Protein AF-A0A9E1K925-F1 (afdb_monomer_lite)

Foldseek 3Di:
DDDDDDDDDDDDDDDDPPVPPVVVVVVVVVVVVVVVVVVVVVVVVVVVVVVVVVVPDDPPPPPPPPPDDQVVLLVVLQVVVCVVAVEGEDEDQHRDGPVNSVLVCVLRVLAANLLGNLPQEHHEYEAAFPPDPDDPPPDAPQQKDWDFDWDAWDQDPVRAIATDTDPDRTYMYGHPVLVPDDSLVSSLSSQLSSQLVSCVSVRNPLRGPLLCVLQQKDKDWAADPPHDVPDGTHIDIDHDPQPLDQDDPDPRLHSVQLRRGSSSSRSRLSSCQRRPQLCCAVRVSSNVCCCVPPRVNDHNHDDDADHNLRVLLVQLVVCVVVVVLVVVLVSLLVCLSGADPVSLVSSLVVLVVSVVDDQDLVNLLSSLLSLLSHPDVSSVVSNVVCVVVVSYPPVSNCVNVSSVVVCVVPVVD

Structure (mmCIF, N/CA/C/O backbone):
data_AF-A0A9E1K925-F1
#
_entry.id   AF-A0A9E1K925-F1
#
loop_
_atom_site.group_PDB
_atom_site.id
_atom_site.type_symbol
_atom_site.label_atom_id
_atom_site.label_alt_id
_atom_site.label_comp_id
_atom_site.label_asym_id
_atom_site.label_entity_id
_atom_site.label_seq_id
_atom_site.pdbx_PDB_ins_code
_atom_site.Cartn_x
_atom_site.Cartn_y
_atom_site.Cartn_z
_atom_site.occupancy
_atom_site.B_iso_or_equiv
_atom_site.auth_seq_id
_atom_site.auth_comp_id
_atom_site.auth_asym_id
_atom_site.auth_atom_id
_atom_site.pdbx_PDB_model_num
ATOM 1 N N . MET A 1 1 ? 91.975 17.173 -28.013 1.00 33.09 1 MET A N 1
ATOM 2 C CA . MET A 1 1 ? 92.149 18.063 -29.186 1.00 33.09 1 MET A CA 1
ATOM 3 C C . MET A 1 1 ? 91.296 19.310 -28.975 1.00 33.09 1 MET A C 1
ATOM 5 O O . MET A 1 1 ? 90.182 19.136 -28.515 1.00 33.09 1 MET A O 1
ATOM 9 N N . ASN A 1 2 ? 91.840 20.500 -29.274 1.00 26.23 2 ASN A N 1
ATOM 10 C CA . ASN A 1 2 ? 91.221 21.683 -29.925 1.00 26.23 2 ASN A CA 1
ATOM 11 C C . ASN A 1 2 ? 89.755 22.070 -29.595 1.00 26.23 2 ASN A C 1
ATOM 13 O O . ASN A 1 2 ? 88.873 21.245 -29.778 1.00 26.23 2 ASN A O 1
ATOM 17 N N . LYS A 1 3 ? 89.384 23.323 -29.262 1.00 28.03 3 LYS A N 1
ATOM 18 C CA . LYS A 1 3 ? 90.050 24.658 -29.140 1.00 28.03 3 LYS A CA 1
ATOM 19 C C . LYS A 1 3 ? 89.247 25.486 -28.082 1.00 28.03 3 LYS A C 1
ATOM 21 O O . LYS A 1 3 ? 88.103 25.132 -27.830 1.00 28.03 3 LYS A O 1
ATOM 26 N N . PHE A 1 4 ? 89.793 26.436 -27.297 1.00 27.36 4 PHE A N 1
ATOM 27 C CA . PHE A 1 4 ? 90.212 27.829 -27.629 1.00 27.36 4 PHE A CA 1
ATOM 28 C C . PHE A 1 4 ? 89.113 28.653 -28.344 1.00 27.36 4 PHE A C 1
ATOM 30 O O . PHE A 1 4 ? 88.488 28.120 -29.251 1.00 27.36 4 PHE A O 1
ATOM 37 N N . VAL A 1 5 ? 88.808 29.931 -28.053 1.00 32.50 5 VAL A N 1
ATOM 38 C CA . VAL A 1 5 ? 89.380 31.069 -27.257 1.00 32.50 5 VAL A CA 1
ATOM 39 C C . VAL A 1 5 ? 88.190 31.706 -26.467 1.00 32.50 5 VAL A C 1
ATOM 41 O O . VAL A 1 5 ? 87.062 31.388 -26.826 1.00 32.50 5 VAL A O 1
ATOM 44 N N . GLY A 1 6 ? 88.210 32.568 -25.432 1.00 29.91 6 GLY A N 1
ATOM 45 C CA . GLY A 1 6 ? 89.125 33.428 -24.629 1.00 29.91 6 GLY A CA 1
ATOM 46 C C . GLY A 1 6 ? 88.250 34.592 -24.067 1.00 29.91 6 GLY A C 1
ATOM 47 O O . GLY A 1 6 ? 87.031 34.476 -24.135 1.00 29.91 6 GLY A O 1
ATOM 48 N N . SER A 1 7 ? 88.682 35.760 -23.566 1.00 29.64 7 SER A N 1
ATOM 49 C CA . SER A 1 7 ? 89.922 36.311 -22.962 1.00 29.64 7 SER A CA 1
ATOM 50 C C . SER A 1 7 ? 89.630 37.802 -22.628 1.00 29.64 7 SER A C 1
ATOM 52 O O . SER A 1 7 ? 88.964 38.439 -23.436 1.00 29.64 7 SER A O 1
ATOM 54 N N . GLY A 1 8 ? 90.076 38.457 -21.545 1.00 27.42 8 GLY A N 1
ATOM 55 C CA . GLY A 1 8 ? 90.984 38.086 -20.446 1.00 27.42 8 GLY A CA 1
ATOM 56 C C . GLY A 1 8 ? 91.300 39.306 -19.538 1.00 27.42 8 GLY A C 1
ATOM 57 O O . GLY A 1 8 ? 90.629 40.322 -19.653 1.00 27.42 8 GLY A O 1
ATOM 58 N N . ASN A 1 9 ? 92.342 39.195 -18.696 1.00 29.38 9 ASN A N 1
ATOM 59 C CA . ASN A 1 9 ? 93.135 40.260 -18.026 1.00 29.38 9 ASN A CA 1
ATOM 60 C C . ASN A 1 9 ? 92.402 41.359 -17.194 1.00 29.38 9 ASN A C 1
ATOM 62 O O . ASN A 1 9 ? 91.699 42.193 -17.741 1.00 29.38 9 ASN A O 1
ATOM 66 N N . SER A 1 10 ? 92.509 41.402 -15.850 1.00 29.80 10 SER A N 1
ATOM 67 C CA . SER A 1 10 ? 93.645 41.885 -15.000 1.00 29.80 10 SER A CA 1
ATOM 68 C C . SER A 1 10 ? 93.386 43.325 -14.468 1.00 29.80 10 SER A C 1
ATOM 70 O O . SER A 1 10 ? 92.717 44.072 -15.163 1.00 29.80 10 SER A O 1
ATOM 72 N N . SER A 1 11 ? 93.846 43.824 -13.306 1.00 29.55 11 SER A N 1
ATOM 73 C CA . SER A 1 11 ? 94.916 43.396 -12.378 1.00 29.55 11 SER A CA 1
ATOM 74 C C . SER A 1 11 ? 94.880 44.130 -11.004 1.00 29.55 11 SER A C 1
ATOM 76 O O . SER A 1 11 ? 94.503 45.293 -10.964 1.00 29.55 11 SER A O 1
ATOM 78 N N . ILE A 1 12 ? 95.476 43.520 -9.960 1.00 30.75 12 ILE A N 1
ATOM 79 C CA . ILE A 1 12 ? 96.354 44.157 -8.928 1.00 30.75 12 ILE A CA 1
ATOM 80 C C . ILE A 1 12 ? 95.760 45.014 -7.752 1.00 30.75 12 ILE A C 1
ATOM 82 O O . ILE A 1 12 ? 95.469 46.192 -7.890 1.00 30.75 12 ILE A O 1
ATOM 86 N N . VAL A 1 13 ? 95.782 44.397 -6.546 1.00 30.45 13 VAL A N 1
ATOM 87 C CA . VAL A 1 13 ? 96.441 44.841 -5.270 1.00 30.45 13 VAL A CA 1
ATOM 88 C C . VAL A 1 13 ? 95.788 45.827 -4.248 1.00 30.45 13 VAL A C 1
ATOM 90 O O . VAL A 1 13 ? 95.238 46.867 -4.574 1.00 30.45 13 VAL A O 1
ATOM 93 N N . ASN A 1 14 ? 95.998 45.467 -2.964 1.00 31.08 14 ASN A N 1
ATOM 94 C CA . ASN A 1 14 ? 95.947 46.192 -1.670 1.00 31.08 14 ASN A CA 1
ATOM 95 C C . ASN A 1 14 ? 94.657 46.836 -1.109 1.00 31.08 14 ASN A C 1
ATOM 97 O O . ASN A 1 14 ? 94.372 48.021 -1.243 1.00 31.08 14 ASN A O 1
ATOM 101 N N . SER A 1 15 ? 94.026 46.046 -0.237 1.00 36.53 15 SER A N 1
ATOM 102 C CA . SER A 1 15 ? 93.648 46.390 1.147 1.00 36.53 15 SER A CA 1
ATOM 103 C C . SER A 1 15 ? 94.111 47.739 1.740 1.00 36.53 15 SER A C 1
ATOM 105 O O . SER A 1 15 ? 95.308 47.940 1.943 1.00 36.53 15 SER A O 1
ATOM 107 N N . ASN A 1 16 ? 93.149 48.554 2.205 1.00 40.88 16 ASN A N 1
ATOM 108 C CA . ASN A 1 16 ? 93.214 49.264 3.504 1.00 40.88 16 ASN A CA 1
ATOM 109 C C . ASN A 1 16 ? 91.850 49.853 3.961 1.00 40.88 16 ASN A C 1
ATOM 111 O O . ASN A 1 16 ? 91.762 50.975 4.448 1.00 40.88 16 ASN A O 1
ATOM 115 N N . SER A 1 17 ? 90.751 49.102 3.794 1.00 41.03 17 SER A N 1
ATOM 116 C CA . SER A 1 17 ? 89.373 49.604 4.011 1.00 41.03 17 SER A CA 1
ATOM 117 C C . SER A 1 17 ? 88.429 48.675 4.799 1.00 41.03 17 SER A C 1
ATOM 119 O O . SER A 1 17 ? 87.350 49.097 5.215 1.00 41.03 17 SER A O 1
ATOM 121 N N . PHE A 1 18 ? 88.823 47.427 5.079 1.00 41.59 18 PHE A N 1
ATOM 122 C CA . PHE A 1 18 ? 87.934 46.405 5.665 1.00 41.59 18 PHE A CA 1
ATOM 123 C C . PHE A 1 18 ? 87.549 46.612 7.148 1.00 41.59 18 PHE A C 1
ATOM 125 O O . PHE A 1 18 ? 86.655 45.924 7.639 1.00 41.59 18 PHE A O 1
ATOM 132 N N . SER A 1 19 ? 88.165 47.568 7.854 1.00 44.06 19 SER A N 1
ATOM 133 C CA . SER A 1 19 ? 87.881 47.850 9.276 1.00 44.06 19 SER A CA 1
ATOM 134 C C . SER A 1 19 ? 86.697 48.811 9.509 1.00 44.06 19 SER A C 1
ATOM 136 O O . SER A 1 19 ? 86.124 48.840 10.593 1.00 44.06 19 SER A O 1
ATOM 138 N N . LEU A 1 20 ? 86.297 49.595 8.496 1.00 44.72 20 LEU A N 1
ATOM 139 C CA . LEU A 1 20 ? 85.261 50.642 8.626 1.00 44.72 20 LEU A CA 1
ATOM 140 C C . LEU A 1 20 ? 83.906 50.284 7.988 1.00 44.72 20 LEU A C 1
ATOM 142 O O . LEU A 1 20 ? 82.907 50.965 8.216 1.00 44.72 20 LEU A O 1
ATOM 146 N N . ILE A 1 21 ? 83.853 49.208 7.201 1.00 46.59 21 ILE A N 1
ATOM 147 C CA . ILE A 1 21 ? 82.636 48.759 6.500 1.00 46.59 21 ILE A CA 1
ATOM 148 C C . ILE A 1 21 ? 81.877 47.701 7.325 1.00 46.59 21 ILE A C 1
ATOM 150 O O . ILE A 1 21 ? 80.646 47.654 7.313 1.00 46.59 21 ILE A O 1
ATOM 154 N N . SER A 1 22 ? 82.598 46.886 8.098 1.00 47.97 22 SER A N 1
ATOM 155 C CA . SER A 1 22 ? 82.056 45.802 8.932 1.00 47.97 22 SER A CA 1
ATOM 156 C C . SER A 1 22 ? 81.224 46.295 10.125 1.00 47.97 22 SER A C 1
ATOM 158 O O . SER A 1 22 ? 80.208 45.684 10.457 1.00 47.97 22 SER A O 1
ATOM 160 N N . THR A 1 23 ? 81.599 47.420 10.736 1.00 47.22 23 THR A N 1
ATOM 161 C CA . THR A 1 23 ? 80.872 48.045 11.856 1.00 47.22 23 THR A CA 1
ATOM 162 C C . THR A 1 23 ? 79.534 48.650 11.420 1.00 47.22 23 THR A C 1
ATOM 164 O O . THR A 1 23 ? 78.507 48.415 12.059 1.00 47.22 23 THR A O 1
ATOM 167 N N . ASN A 1 24 ? 79.514 49.360 10.289 1.00 48.22 24 ASN A N 1
ATOM 168 C CA . ASN A 1 24 ? 78.305 49.990 9.747 1.00 48.22 24 ASN A CA 1
ATOM 169 C C . ASN A 1 24 ? 77.247 48.964 9.291 1.00 48.22 24 ASN A C 1
ATOM 171 O O . ASN A 1 24 ? 76.053 49.150 9.539 1.00 48.22 24 ASN A O 1
ATOM 175 N N . LEU A 1 25 ? 77.669 47.841 8.695 1.00 47.59 25 LEU A N 1
ATOM 176 C CA . LEU A 1 25 ? 76.759 46.768 8.271 1.00 47.59 25 LEU A CA 1
ATOM 177 C C . LEU A 1 25 ? 76.108 46.005 9.438 1.00 47.59 25 LEU A C 1
ATOM 179 O O . LEU A 1 25 ? 74.995 45.497 9.280 1.00 47.59 25 LEU A O 1
ATOM 183 N N . LEU A 1 26 ? 76.750 45.946 10.611 1.00 46.22 26 LEU A N 1
ATOM 184 C CA . LEU A 1 26 ? 76.121 45.393 11.815 1.00 46.22 26 LEU A CA 1
ATOM 185 C C . LEU A 1 26 ? 75.017 46.324 12.340 1.00 46.22 26 LEU A C 1
ATOM 187 O O . LEU A 1 26 ? 73.908 45.863 12.609 1.00 46.22 26 LEU A O 1
ATOM 191 N N . ALA A 1 27 ? 75.296 47.630 12.418 1.00 49.00 27 ALA A N 1
ATOM 192 C CA . ALA A 1 27 ? 74.353 48.635 12.912 1.00 49.00 27 ALA A CA 1
ATOM 193 C C . ALA A 1 27 ? 73.090 48.761 12.037 1.00 49.00 27 ALA A C 1
ATOM 195 O O . ALA A 1 27 ? 71.981 48.880 12.559 1.00 49.00 27 ALA A O 1
ATOM 196 N N . GLN A 1 28 ? 73.223 48.672 10.708 1.00 51.03 28 GLN A N 1
ATOM 197 C CA . GLN A 1 28 ? 72.060 48.667 9.812 1.00 51.03 28 GLN A CA 1
ATOM 198 C C . GLN A 1 28 ? 71.204 47.398 9.959 1.00 51.03 28 GLN A C 1
ATOM 200 O O . GLN A 1 28 ? 69.975 47.479 9.904 1.00 51.03 28 GLN A O 1
ATOM 205 N N . ARG A 1 29 ? 71.818 46.227 10.195 1.00 48.94 29 ARG A N 1
ATOM 206 C CA . ARG A 1 29 ? 71.071 44.978 10.420 1.00 48.94 29 ARG A CA 1
ATOM 207 C C . ARG A 1 29 ? 70.309 44.975 11.743 1.00 48.94 29 ARG A C 1
ATOM 209 O O . ARG A 1 29 ? 69.158 44.545 11.751 1.00 48.94 29 ARG A O 1
ATOM 216 N N . THR A 1 30 ? 70.889 45.487 12.831 1.00 50.19 30 THR A N 1
ATOM 217 C CA . THR A 1 30 ? 70.173 45.572 14.115 1.00 50.19 30 THR A CA 1
ATOM 218 C C . THR A 1 30 ? 69.014 46.566 14.051 1.00 50.19 30 THR A C 1
ATOM 220 O O . THR A 1 30 ? 67.906 46.203 14.441 1.00 50.19 30 THR A O 1
ATOM 223 N N . PHE A 1 31 ? 69.198 47.761 13.474 1.00 49.53 31 PHE A N 1
ATOM 224 C CA . PHE A 1 31 ? 68.094 48.717 13.287 1.00 49.53 31 PHE A CA 1
ATOM 225 C C . PHE A 1 31 ? 66.958 48.156 12.417 1.00 49.53 31 PHE A C 1
ATOM 227 O O . PHE A 1 31 ? 65.789 48.321 12.761 1.00 49.53 31 PHE A O 1
ATOM 234 N N . SER A 1 32 ? 67.284 47.446 11.330 1.00 48.38 32 SER A N 1
ATOM 235 C CA . SER A 1 32 ? 66.289 46.803 10.459 1.00 48.38 32 SER A CA 1
ATOM 236 C C . SER A 1 32 ? 65.506 45.685 11.161 1.00 48.38 32 SER A C 1
ATOM 238 O O . SER A 1 32 ? 64.311 45.522 10.907 1.00 48.38 32 SER A O 1
ATOM 240 N N . GLN A 1 33 ? 66.135 44.931 12.068 1.00 51.75 33 GLN A N 1
ATOM 241 C CA . GLN A 1 33 ? 65.438 43.911 12.854 1.00 51.75 33 GLN A CA 1
ATOM 242 C C . GLN A 1 33 ? 64.577 44.527 13.963 1.00 51.75 33 GLN A C 1
ATOM 244 O O . GLN A 1 33 ? 63.427 44.120 14.119 1.00 51.75 33 GLN A O 1
ATOM 249 N N . PHE A 1 34 ? 65.071 45.542 14.681 1.00 52.53 34 PHE A N 1
ATOM 250 C CA . PHE A 1 34 ? 64.281 46.223 15.712 1.00 52.53 34 PHE A CA 1
ATOM 251 C C . PHE A 1 34 ? 63.056 46.943 15.138 1.00 52.53 34 PHE A C 1
ATOM 253 O O . PHE A 1 34 ? 61.982 46.834 15.725 1.00 52.53 34 PHE A O 1
ATOM 260 N N . SER A 1 35 ? 63.157 47.604 13.978 1.00 55.34 35 SER A N 1
ATOM 261 C CA . SER A 1 35 ? 61.980 48.203 13.330 1.00 55.34 35 SER A CA 1
ATOM 262 C C . SER A 1 35 ? 60.971 47.144 12.873 1.00 55.34 35 SER A C 1
ATOM 264 O O . SER A 1 35 ? 59.774 47.317 13.090 1.00 55.34 35 SER A O 1
ATOM 266 N N . SER A 1 36 ? 61.438 46.014 12.330 1.00 54.78 36 SER A N 1
ATOM 267 C CA . SER A 1 36 ? 60.573 44.896 11.922 1.00 54.78 36 SER A CA 1
ATOM 268 C C . SER A 1 36 ? 59.813 44.288 13.106 1.00 54.78 36 SER A C 1
ATOM 270 O O . SER A 1 36 ? 58.606 44.070 13.015 1.00 54.78 36 SER A O 1
ATOM 272 N N . TYR A 1 37 ? 60.487 44.061 14.240 1.00 61.56 37 TYR A N 1
ATOM 273 C CA . TYR A 1 37 ? 59.834 43.575 15.458 1.00 61.56 37 TYR A CA 1
ATOM 274 C C . TYR A 1 37 ? 58.889 44.613 16.069 1.00 61.56 37 TYR A C 1
ATOM 276 O O . TYR A 1 37 ? 57.788 44.243 16.467 1.00 61.56 37 TYR A O 1
ATOM 284 N N . LEU A 1 38 ? 59.258 45.900 16.098 1.00 65.50 38 LEU A N 1
ATOM 285 C CA . LEU A 1 38 ? 58.372 46.954 16.599 1.00 65.50 38 LEU A CA 1
ATOM 286 C C . LEU A 1 38 ? 57.096 47.057 15.750 1.00 65.50 38 LEU A C 1
ATOM 288 O O . LEU A 1 38 ? 56.009 47.160 16.307 1.00 65.50 38 LEU A O 1
ATOM 292 N N . VAL A 1 39 ? 57.211 46.963 14.419 1.00 66.50 39 VAL A N 1
ATOM 293 C CA . VAL A 1 39 ? 56.058 46.944 13.504 1.00 66.50 39 VAL A CA 1
ATOM 294 C C . VAL A 1 39 ? 55.212 45.688 13.702 1.00 66.50 39 VAL A C 1
ATOM 296 O O . VAL A 1 39 ? 53.997 45.817 13.799 1.00 66.50 39 VAL A O 1
ATOM 299 N N . MET A 1 40 ? 55.798 44.491 13.833 1.00 65.12 40 MET A N 1
ATOM 300 C CA . MET A 1 40 ? 55.004 43.285 14.120 1.00 65.12 40 MET A CA 1
ATOM 301 C C . MET A 1 40 ? 54.302 43.351 15.482 1.00 65.12 40 MET A C 1
ATOM 303 O O . MET A 1 40 ? 53.154 42.928 15.583 1.00 65.12 40 MET A O 1
ATOM 307 N N . VAL A 1 41 ? 54.942 43.917 16.510 1.00 70.62 41 VAL A N 1
ATOM 308 C CA . VAL A 1 41 ? 54.324 44.133 17.829 1.00 70.62 41 VAL A CA 1
ATOM 309 C C . VAL A 1 41 ? 53.215 45.184 17.754 1.00 70.62 41 VAL A C 1
ATOM 311 O O . VAL A 1 41 ? 52.147 44.953 18.311 1.00 70.62 41 VAL A O 1
ATOM 314 N N . LEU A 1 42 ? 53.396 46.286 17.014 1.00 67.81 42 LEU A N 1
ATOM 315 C CA . LEU A 1 42 ? 52.323 47.260 16.787 1.00 67.81 42 LEU A CA 1
ATOM 316 C C . LEU A 1 42 ? 51.161 46.649 15.998 1.00 67.81 42 LEU A C 1
ATOM 318 O O . LEU A 1 42 ? 50.013 46.891 16.343 1.00 67.81 42 LEU A O 1
ATOM 322 N N . VAL A 1 43 ? 51.433 45.832 14.978 1.00 68.00 43 VAL A N 1
ATOM 323 C CA . VAL A 1 43 ? 50.399 45.121 14.211 1.00 68.00 43 VAL A CA 1
ATOM 324 C C . VAL A 1 43 ? 49.678 44.095 15.088 1.00 68.00 43 VAL A C 1
ATOM 326 O O . VAL A 1 43 ? 48.461 43.985 14.984 1.00 68.00 43 VAL A O 1
ATOM 329 N N . LEU A 1 44 ? 50.366 43.391 15.991 1.00 65.88 44 LEU A N 1
ATOM 330 C CA . LEU A 1 44 ? 49.735 42.495 16.970 1.00 65.88 44 LEU A CA 1
ATOM 331 C C . LEU A 1 44 ? 48.877 43.255 17.989 1.00 65.88 44 LEU A C 1
ATOM 333 O O . LEU A 1 44 ? 47.753 42.839 18.245 1.00 65.88 44 LEU A O 1
ATOM 337 N N . ILE A 1 45 ? 49.359 44.381 18.521 1.00 68.19 45 ILE A N 1
ATOM 338 C CA . ILE A 1 45 ? 48.608 45.224 19.464 1.00 68.19 45 ILE A CA 1
ATOM 339 C C . ILE A 1 45 ? 47.403 45.874 18.776 1.00 68.19 45 ILE A C 1
ATOM 341 O O . ILE A 1 45 ? 46.313 45.860 19.335 1.00 68.19 45 ILE A O 1
ATOM 345 N N . VAL A 1 46 ? 47.552 46.383 17.550 1.00 64.25 46 VAL A N 1
ATOM 346 C CA . VAL A 1 46 ? 46.433 46.916 16.758 1.00 64.25 46 VAL A CA 1
ATOM 347 C C . VAL A 1 46 ? 45.442 45.807 16.411 1.00 64.25 46 VAL A C 1
ATOM 349 O O . VAL A 1 46 ? 44.248 46.041 16.525 1.00 64.25 46 VAL A O 1
ATOM 352 N N . ASN A 1 47 ? 45.880 44.588 16.075 1.00 58.78 47 ASN A N 1
ATOM 353 C CA . ASN A 1 47 ? 44.946 43.475 15.876 1.00 58.78 47 ASN A CA 1
ATOM 354 C C . ASN A 1 47 ? 44.244 43.057 17.178 1.00 58.78 47 ASN A C 1
ATOM 356 O O . ASN A 1 47 ? 43.049 42.801 17.122 1.00 58.78 47 ASN A O 1
ATOM 360 N N . LEU A 1 48 ? 44.910 43.041 18.340 1.00 55.34 48 LEU A N 1
ATOM 361 C CA . LEU A 1 48 ? 44.240 42.794 19.628 1.00 55.34 48 LEU A CA 1
ATOM 362 C C . LEU A 1 48 ? 43.209 43.888 19.942 1.00 55.34 48 LEU A C 1
ATOM 364 O O . LEU A 1 48 ? 42.051 43.581 20.195 1.00 55.34 48 LEU A O 1
ATOM 368 N N . LEU A 1 49 ? 43.597 45.161 19.850 1.00 54.84 49 LEU A N 1
ATOM 369 C CA . LEU A 1 49 ? 42.709 46.290 20.141 1.00 54.84 49 LEU A CA 1
ATOM 370 C C . LEU A 1 49 ? 41.567 46.421 19.119 1.00 54.84 49 LEU A C 1
ATOM 372 O O . LEU A 1 49 ? 40.470 46.830 19.488 1.00 54.84 49 LEU A O 1
ATOM 376 N N . CYS A 1 50 ? 41.778 46.043 17.854 1.00 51.03 50 CYS A N 1
ATOM 377 C CA . CYS A 1 50 ? 40.712 45.951 16.854 1.00 51.03 50 CYS A CA 1
ATOM 378 C C . CYS A 1 50 ? 39.841 44.698 17.021 1.00 51.03 50 CYS A C 1
ATOM 380 O O . CYS A 1 50 ? 38.662 44.762 16.685 1.00 51.03 50 CYS A O 1
ATOM 382 N N . VAL A 1 51 ? 40.368 43.590 17.555 1.00 49.22 51 VAL A N 1
ATOM 383 C CA . VAL A 1 51 ? 39.554 42.440 17.980 1.00 49.22 51 VAL A CA 1
ATOM 384 C C . VAL A 1 51 ? 38.652 42.859 19.135 1.00 49.22 51 VAL A C 1
ATOM 386 O O . VAL A 1 51 ? 37.442 42.703 19.010 1.00 49.22 51 VAL A O 1
ATOM 389 N N . ASP A 1 52 ? 39.190 43.476 20.189 1.00 44.66 52 ASP A N 1
ATOM 390 C CA . ASP A 1 52 ? 38.415 43.932 21.351 1.00 44.66 52 ASP A CA 1
ATOM 391 C C . ASP A 1 52 ? 37.390 45.017 20.970 1.00 44.66 52 ASP A C 1
ATOM 393 O O . ASP A 1 52 ? 36.222 44.933 21.354 1.00 44.66 52 ASP A O 1
ATOM 397 N N . ALA A 1 53 ? 37.760 45.968 20.103 1.00 44.16 53 ALA A N 1
ATOM 398 C CA . ALA A 1 53 ? 36.821 46.934 19.523 1.00 44.16 53 ALA A CA 1
ATOM 399 C C . ALA A 1 53 ? 35.779 46.302 18.573 1.00 44.16 53 ALA A C 1
ATOM 401 O O . ALA A 1 53 ? 34.791 46.956 18.235 1.00 44.16 53 ALA A O 1
ATOM 402 N N . SER A 1 54 ? 35.956 45.040 18.160 1.00 43.06 54 SER A N 1
ATOM 403 C CA . SER A 1 54 ? 34.985 44.295 17.351 1.00 43.06 54 SER A CA 1
ATOM 404 C C . SER A 1 54 ? 33.965 43.494 18.174 1.00 43.06 54 SER A C 1
ATOM 406 O O . SER A 1 54 ? 33.041 42.939 17.579 1.00 43.06 54 SER A O 1
ATOM 408 N N . TRP A 1 55 ? 34.040 43.477 19.513 1.00 43.38 55 TRP A N 1
ATOM 409 C CA . TRP A 1 55 ? 32.957 42.957 20.377 1.00 43.38 55 TRP A CA 1
ATOM 410 C C . TRP A 1 55 ? 31.774 43.947 20.507 1.00 43.38 55 TRP A C 1
ATOM 412 O O . TRP A 1 55 ? 30.913 43.821 21.380 1.00 43.38 55 TRP A O 1
ATOM 422 N N . GLY A 1 56 ? 31.698 44.936 19.611 1.00 44.69 56 GLY A N 1
ATOM 423 C CA . GLY A 1 56 ? 30.559 45.830 19.438 1.00 44.69 56 GLY A CA 1
ATOM 424 C C . GLY A 1 56 ? 29.437 45.170 18.634 1.00 44.69 56 GLY A C 1
ATOM 425 O O . GLY A 1 56 ? 29.453 45.202 17.408 1.00 44.69 56 GLY A O 1
ATOM 426 N N . GLN A 1 57 ? 28.432 44.658 19.348 1.00 41.56 57 GLN A N 1
ATOM 427 C CA . GLN A 1 57 ? 27.271 43.918 18.834 1.00 41.56 57 GLN A CA 1
ATOM 428 C C . GLN A 1 57 ? 27.590 42.536 18.245 1.00 41.56 57 GLN A C 1
ATOM 430 O O . GLN A 1 57 ? 27.892 42.379 17.060 1.00 41.56 57 GLN A O 1
ATOM 435 N N . ASP A 1 58 ? 27.269 41.504 19.032 1.00 42.28 58 ASP A N 1
ATOM 436 C CA . ASP A 1 58 ? 26.596 40.334 18.472 1.00 42.28 58 ASP A CA 1
ATOM 437 C C . ASP A 1 58 ? 25.509 40.815 17.504 1.00 42.28 58 ASP A C 1
ATOM 439 O O . ASP A 1 58 ? 24.515 41.428 17.919 1.00 42.28 58 ASP A O 1
ATOM 443 N N . ARG A 1 59 ? 25.647 40.489 16.215 1.00 43.41 59 ARG A N 1
ATOM 444 C CA . ARG A 1 59 ? 24.497 40.477 15.311 1.00 43.41 59 ARG A CA 1
ATOM 445 C C . ARG A 1 59 ? 23.577 39.356 15.776 1.00 43.41 59 ARG A C 1
ATOM 447 O O . ARG A 1 59 ? 23.617 38.252 15.227 1.00 43.41 59 ARG A O 1
ATOM 454 N N . LYS A 1 60 ? 22.733 39.657 16.773 1.00 48.56 60 LYS A N 1
ATOM 455 C CA . LYS A 1 60 ? 21.533 38.878 17.082 1.00 48.56 60 LYS A CA 1
ATOM 456 C C . LYS A 1 60 ? 20.881 38.583 15.739 1.00 48.56 60 LYS A C 1
ATOM 458 O O . LYS A 1 60 ? 20.447 39.512 15.055 1.00 48.56 60 LYS A O 1
ATOM 463 N N . ARG A 1 61 ? 20.880 37.308 15.331 1.00 50.69 61 ARG A N 1
ATOM 464 C CA . ARG A 1 61 ? 20.128 36.880 14.145 1.00 50.69 61 ARG A CA 1
ATOM 465 C C . ARG A 1 61 ? 18.721 37.441 14.338 1.00 50.69 61 ARG A C 1
ATOM 467 O O . ARG A 1 61 ? 18.212 37.253 15.446 1.00 50.69 61 ARG A O 1
ATOM 474 N N . PRO A 1 62 ? 18.148 38.168 13.359 1.00 53.06 62 PRO A N 1
ATOM 475 C CA . PRO A 1 62 ? 16.854 38.806 13.549 1.00 53.06 62 PRO A CA 1
ATOM 476 C C . PRO A 1 62 ? 15.897 37.732 14.044 1.00 53.06 62 PRO A C 1
ATOM 478 O O . PRO A 1 62 ? 15.722 36.708 13.378 1.00 53.06 62 PRO A O 1
ATOM 481 N N . PHE A 1 63 ? 15.399 37.913 15.269 1.00 52.75 63 PHE A N 1
ATOM 482 C CA . PHE A 1 63 ? 14.504 36.944 15.872 1.00 52.75 63 PHE A CA 1
ATOM 483 C C . PHE A 1 63 ? 13.276 36.955 14.973 1.00 52.75 63 PHE A C 1
ATOM 485 O O . PHE A 1 63 ? 12.668 38.009 14.789 1.00 52.75 63 PHE A O 1
ATOM 492 N N . TYR A 1 64 ? 13.003 35.836 14.299 1.00 58.59 64 TYR A N 1
ATOM 493 C CA . TYR A 1 64 ? 11.897 35.770 13.352 1.00 58.59 64 TYR A CA 1
ATOM 494 C C . TYR A 1 64 ? 10.608 35.629 14.157 1.00 58.59 64 TYR A C 1
ATOM 496 O O . TYR A 1 64 ? 10.049 34.544 14.308 1.00 58.59 64 TYR A O 1
ATOM 504 N N . GLU A 1 65 ? 10.203 36.747 14.751 1.00 55.72 65 GLU A N 1
ATOM 505 C CA . GLU A 1 65 ? 8.907 36.926 15.372 1.00 55.72 65 GLU A CA 1
ATOM 506 C C . GLU A 1 65 ? 7.873 36.792 14.260 1.00 55.72 65 GLU A C 1
ATOM 508 O O . GLU A 1 65 ? 7.750 37.636 13.369 1.00 55.72 65 GLU A O 1
ATOM 513 N N . TYR A 1 66 ? 7.190 35.650 14.269 1.00 64.12 66 TYR A N 1
ATOM 514 C CA . TYR A 1 66 ? 6.090 35.391 13.363 1.00 64.12 66 TYR A CA 1
ATOM 515 C C . TYR A 1 66 ? 5.007 36.458 13.610 1.00 64.12 66 TYR A C 1
ATOM 517 O O . TYR A 1 66 ? 4.578 36.607 14.753 1.00 64.12 66 TYR A O 1
ATOM 525 N N . PRO A 1 67 ? 4.569 37.222 12.591 1.00 67.69 67 PRO A N 1
ATOM 526 C CA . PRO A 1 67 ? 3.736 38.412 12.800 1.00 67.69 67 PRO A CA 1
ATOM 527 C C . PRO A 1 67 ? 2.264 38.106 13.139 1.00 67.69 67 PRO A C 1
ATOM 529 O O . PRO A 1 67 ? 1.462 39.034 13.236 1.00 67.69 67 PRO A O 1
ATOM 532 N N . GLY A 1 68 ? 1.897 36.829 13.285 1.00 71.62 68 GLY A N 1
ATOM 533 C CA . GLY A 1 68 ? 0.564 36.359 13.667 1.00 71.62 68 GLY A CA 1
ATOM 534 C C . GLY A 1 68 ? 0.556 35.636 15.018 1.00 71.62 68 GLY A C 1
ATOM 535 O O . GLY A 1 68 ? 1.594 35.240 15.551 1.00 71.62 68 GLY A O 1
ATOM 536 N N . ASP A 1 69 ? -0.636 35.422 15.574 1.00 83.44 69 ASP A N 1
ATOM 537 C CA . ASP A 1 69 ? -0.807 34.563 16.748 1.00 83.44 69 ASP A CA 1
ATOM 538 C C . ASP A 1 69 ? -0.797 33.091 16.309 1.00 83.44 69 ASP A C 1
ATOM 540 O O . ASP A 1 69 ? -1.828 32.495 15.987 1.00 83.44 69 ASP A O 1
ATOM 544 N N . TYR A 1 70 ? 0.398 32.500 16.334 1.00 83.75 70 TYR A N 1
ATOM 545 C CA . TYR A 1 70 ? 0.628 31.098 15.987 1.00 83.75 70 TYR A CA 1
ATOM 546 C C . TYR A 1 70 ? -0.262 30.127 16.781 1.00 83.75 70 TYR A C 1
ATOM 548 O O . TYR A 1 70 ? -0.657 29.085 16.259 1.00 83.75 70 TYR A O 1
ATOM 556 N N . ARG A 1 71 ? -0.603 30.437 18.043 1.00 85.88 71 ARG A N 1
ATOM 557 C CA . ARG A 1 71 ? -1.438 29.548 18.865 1.00 85.88 71 ARG A CA 1
ATOM 558 C C . ARG A 1 71 ? -2.908 29.661 18.476 1.00 85.88 71 ARG A C 1
ATOM 560 O O . ARG A 1 71 ? -3.585 28.635 18.440 1.00 85.88 71 ARG A O 1
ATOM 567 N N . LYS A 1 72 ? -3.388 30.858 18.134 1.00 90.94 72 LYS A N 1
ATOM 568 C CA . LYS A 1 72 ? -4.725 31.057 17.558 1.00 90.94 72 LYS A CA 1
ATOM 569 C C . LYS A 1 72 ? -4.872 30.349 16.212 1.00 90.94 72 LYS A C 1
ATOM 571 O O . LYS A 1 72 ? -5.874 29.673 16.013 1.00 90.94 72 LYS A O 1
ATOM 576 N N . GLU A 1 73 ? -3.882 30.450 15.327 1.00 91.19 73 GLU A N 1
ATOM 577 C CA . GLU A 1 73 ? -3.892 29.751 14.033 1.00 91.19 73 GLU A CA 1
ATOM 578 C C . GLU A 1 73 ? -3.865 28.225 14.198 1.00 91.19 73 GLU A C 1
ATOM 580 O O . GLU A 1 73 ? -4.644 27.524 13.555 1.00 91.19 73 GLU A O 1
ATOM 585 N N . VAL A 1 74 ? -3.034 27.701 15.111 1.00 93.25 74 VAL A N 1
ATOM 586 C CA . VAL A 1 74 ? -3.042 26.272 15.465 1.00 93.25 74 VAL A CA 1
ATOM 587 C C . VAL A 1 74 ? -4.418 25.852 15.976 1.00 93.25 74 VAL A C 1
ATOM 589 O O . VAL A 1 74 ? -4.954 24.863 15.489 1.00 93.25 74 VAL A O 1
ATOM 592 N N . ASN A 1 75 ? -5.010 26.592 16.918 1.00 94.44 75 ASN A N 1
ATOM 593 C CA . ASN A 1 75 ? -6.334 26.266 17.453 1.00 94.44 75 ASN A CA 1
ATOM 594 C C . ASN A 1 75 ? -7.412 26.290 16.356 1.00 94.44 75 ASN A C 1
ATOM 596 O O . ASN A 1 75 ? -8.178 25.339 16.258 1.00 94.44 75 ASN A O 1
ATOM 600 N N . GLN A 1 76 ? -7.414 27.301 15.479 1.00 95.88 76 GLN A N 1
ATOM 601 C CA . GLN A 1 76 ? -8.350 27.376 14.355 1.00 95.88 76 GLN A CA 1
ATOM 602 C C . GLN A 1 76 ? -8.238 26.146 13.440 1.00 95.88 76 GLN A C 1
ATOM 604 O O . GLN A 1 76 ? -9.254 25.527 13.138 1.00 95.88 76 GLN A O 1
ATOM 609 N N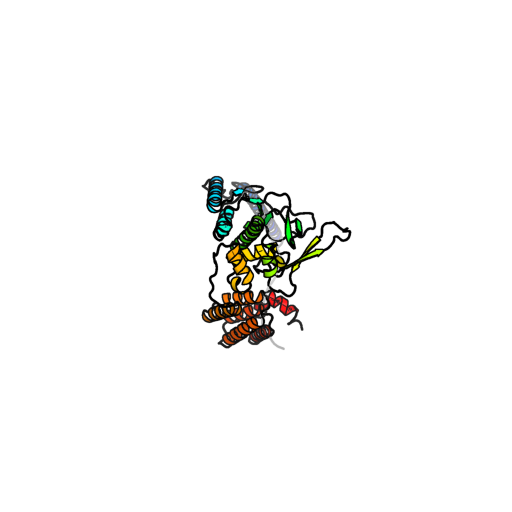 . LEU A 1 77 ? -7.024 25.735 13.050 1.00 96.31 77 LEU A N 1
ATOM 610 C CA . LEU A 1 77 ? -6.844 24.537 12.220 1.00 96.31 77 LEU A CA 1
ATOM 611 C C . LEU A 1 77 ? -7.276 23.243 12.936 1.00 96.31 77 LEU A C 1
ATOM 613 O O . LEU A 1 77 ? -7.708 22.300 12.274 1.00 96.31 77 LEU A O 1
ATOM 617 N N . LYS A 1 78 ? -7.192 23.178 14.273 1.00 96.31 78 LYS A N 1
ATOM 618 C CA . LYS A 1 78 ? -7.737 22.052 15.052 1.00 96.31 78 LYS A CA 1
ATOM 619 C C . LYS A 1 78 ? -9.262 22.043 15.069 1.00 96.31 78 LYS A C 1
ATOM 621 O O . LYS A 1 78 ? -9.849 20.974 14.922 1.00 96.31 78 LYS A O 1
ATOM 626 N N . ASP A 1 79 ? -9.890 23.203 15.242 1.00 96.75 79 ASP A N 1
ATOM 627 C CA . ASP A 1 79 ? -11.348 23.337 15.238 1.00 96.75 79 ASP A CA 1
ATOM 628 C C . ASP A 1 79 ? -11.920 23.034 13.842 1.00 96.75 79 ASP A C 1
ATOM 630 O O . ASP A 1 79 ? -12.912 22.316 13.726 1.00 96.75 79 ASP A O 1
ATOM 634 N N . GLU A 1 80 ? -11.244 23.477 12.776 1.00 97.00 80 GLU A N 1
ATOM 635 C CA . GLU A 1 80 ? -11.549 23.114 11.385 1.00 97.00 80 GLU A CA 1
ATOM 636 C C . GLU A 1 80 ? -11.388 21.603 11.137 1.00 97.00 80 GLU A C 1
ATOM 638 O O . GLU A 1 80 ? -12.298 20.974 10.596 1.00 97.00 80 GLU A O 1
ATOM 643 N N . PHE A 1 81 ? -10.286 20.986 11.586 1.00 96.38 81 PHE A N 1
ATOM 644 C CA . PHE A 1 81 ? -10.074 19.534 11.485 1.00 96.38 81 PHE A CA 1
ATOM 645 C C . PHE A 1 81 ? -11.160 18.743 12.237 1.00 96.38 81 PHE A C 1
ATOM 647 O O . PHE A 1 81 ? -11.711 17.774 11.705 1.00 96.38 81 PHE A O 1
ATOM 654 N N . LYS A 1 82 ? -11.520 19.180 13.450 1.00 95.94 82 LYS A N 1
ATOM 655 C CA . LYS A 1 82 ? -12.587 18.574 14.256 1.00 95.94 82 LYS A CA 1
ATOM 656 C C . LYS A 1 82 ? -13.945 18.692 13.571 1.00 95.94 82 LYS A C 1
ATOM 658 O O . LYS A 1 82 ? -14.670 17.703 13.507 1.00 95.94 82 LYS A O 1
ATOM 663 N N . LEU A 1 83 ? -14.272 19.866 13.030 1.00 95.69 83 LEU A N 1
ATOM 664 C CA . LEU A 1 83 ? -15.512 20.109 12.291 1.00 95.69 83 LEU A CA 1
ATOM 665 C C . LEU A 1 83 ? -15.592 19.277 10.999 1.00 95.69 83 LEU A C 1
ATOM 667 O O . LEU A 1 83 ? -16.672 18.819 10.637 1.00 95.69 83 LEU A O 1
ATOM 671 N N . GLN A 1 84 ? -14.463 19.069 10.315 1.00 95.25 84 GLN A N 1
ATOM 672 C CA . GLN A 1 84 ? -14.410 18.345 9.043 1.00 95.25 84 GLN A CA 1
ATOM 673 C C . GLN A 1 84 ? -14.432 16.815 9.204 1.00 95.25 84 GLN A C 1
ATOM 675 O O . GLN A 1 84 ? -15.032 16.129 8.376 1.00 95.25 84 GLN A O 1
ATOM 680 N N . PHE A 1 85 ? -13.772 16.267 10.232 1.00 94.94 85 PHE A N 1
ATOM 681 C CA . PHE A 1 85 ? -13.546 14.817 10.362 1.00 94.94 85 PHE A CA 1
ATOM 682 C C . PHE A 1 85 ? -14.154 14.176 11.622 1.00 94.94 85 PHE A C 1
ATOM 684 O O . PHE A 1 85 ? -14.247 12.949 11.690 1.00 94.94 85 PHE A O 1
ATOM 691 N N . GLY A 1 86 ? -14.596 14.977 12.596 1.00 93.75 86 GLY A N 1
ATOM 692 C CA . GLY A 1 86 ? -15.233 14.515 13.836 1.00 93.75 86 GLY A CA 1
ATOM 693 C C . GLY A 1 86 ? -14.290 14.266 15.018 1.00 93.75 86 GLY A C 1
ATOM 694 O O . GLY A 1 86 ? -14.733 13.746 16.038 1.00 93.75 86 GLY A O 1
ATOM 695 N N . TYR A 1 87 ? -13.004 14.612 14.902 1.00 94.00 87 TYR A N 1
ATOM 696 C CA . TYR A 1 87 ? -11.955 14.162 15.826 1.00 94.00 87 TYR A CA 1
ATOM 697 C C . TYR A 1 87 ? -11.091 15.301 16.368 1.00 94.00 87 TYR A C 1
ATOM 699 O O . TYR A 1 87 ? -10.762 16.240 15.647 1.00 94.00 87 TYR A O 1
ATOM 707 N N . GLU A 1 88 ? -10.658 15.199 17.623 1.00 93.69 88 GLU A N 1
ATOM 708 C CA . GLU A 1 88 ? -9.794 16.210 18.240 1.00 93.69 88 GLU A CA 1
ATOM 709 C C . GLU A 1 88 ? -8.303 15.991 17.926 1.00 93.69 88 GLU A C 1
ATOM 711 O O . GLU A 1 88 ? -7.824 14.860 17.850 1.00 93.69 88 GLU A O 1
ATOM 716 N N . LEU A 1 89 ? -7.540 17.082 17.796 1.00 92.62 89 LEU A N 1
ATOM 717 C CA . LEU A 1 89 ? -6.073 17.057 17.732 1.00 92.62 89 LEU A CA 1
ATOM 718 C C . LEU A 1 89 ? -5.507 17.499 19.085 1.00 92.62 89 LEU A C 1
ATOM 720 O O . LEU A 1 89 ? -5.345 18.689 19.374 1.00 92.62 89 LEU A O 1
ATOM 724 N N . ILE A 1 90 ? -5.246 16.525 19.948 1.00 88.94 90 ILE A N 1
ATOM 725 C CA . ILE A 1 90 ? -4.968 16.730 21.369 1.00 88.94 90 ILE A CA 1
ATOM 726 C C . ILE A 1 90 ? -3.468 16.999 21.560 1.00 88.94 90 ILE A C 1
ATOM 728 O O . ILE A 1 90 ? -2.621 16.235 21.087 1.00 88.94 90 ILE A O 1
ATOM 732 N N . ASP A 1 91 ? -3.128 18.108 22.227 1.00 84.81 91 ASP A N 1
ATOM 733 C CA . ASP A 1 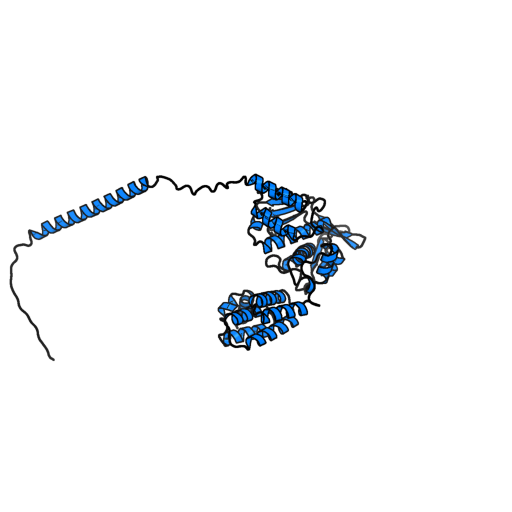91 ? -1.755 18.358 22.692 1.00 84.81 91 ASP A CA 1
ATOM 734 C C . ASP A 1 91 ? -1.491 17.445 23.905 1.00 84.81 91 ASP A C 1
ATOM 736 O O . ASP A 1 91 ? -2.297 17.441 24.836 1.00 84.81 91 ASP A O 1
ATOM 740 N N . LEU A 1 92 ? -0.390 16.680 23.911 1.00 77.44 92 LEU A N 1
ATOM 741 C CA . LEU A 1 92 ? -0.033 15.804 25.041 1.00 77.44 92 LEU A CA 1
ATOM 742 C C . LEU A 1 92 ? 1.395 16.064 25.548 1.00 77.44 92 LEU A C 1
ATOM 744 O O . LEU A 1 92 ? 1.575 16.819 26.497 1.00 77.44 92 LEU A O 1
ATOM 748 N N . GLU A 1 93 ? 2.417 15.463 24.927 1.00 78.81 93 GLU A N 1
ATOM 749 C CA . GLU A 1 93 ? 3.821 15.808 25.222 1.00 78.81 93 GLU A CA 1
ATOM 750 C C . GLU A 1 93 ? 4.309 16.974 24.355 1.00 78.81 93 GLU A C 1
ATOM 752 O O . GLU A 1 93 ? 5.219 17.704 24.745 1.00 78.81 93 GLU A O 1
ATOM 757 N N . LEU A 1 94 ? 3.723 17.130 23.165 1.00 75.25 94 LEU A N 1
ATOM 758 C CA . LEU A 1 94 ? 4.059 18.165 22.198 1.00 75.25 94 LEU A CA 1
ATOM 759 C C . LEU A 1 94 ? 2.801 18.892 21.727 1.00 75.25 94 LEU A C 1
ATOM 761 O O . LEU A 1 94 ? 1.719 18.310 21.631 1.00 75.25 94 LEU A O 1
ATOM 765 N N . GLY A 1 95 ? 2.977 20.172 21.402 1.00 83.88 95 GLY A N 1
ATOM 766 C CA . GLY A 1 95 ? 1.979 20.947 20.679 1.00 83.88 95 GLY A CA 1
ATOM 767 C C . GLY A 1 95 ? 1.962 20.586 19.193 1.00 83.88 95 GLY A C 1
ATOM 768 O O . GLY A 1 95 ? 3.012 20.339 18.596 1.00 83.88 95 GLY A O 1
ATOM 769 N N . TRP A 1 96 ? 0.777 20.585 18.589 1.00 89.44 96 TRP A N 1
ATOM 770 C CA . TRP A 1 96 ? 0.615 20.479 17.133 1.00 89.44 96 TRP A CA 1
ATOM 771 C C . TRP A 1 96 ? 1.133 21.732 16.406 1.00 89.44 96 TRP A C 1
ATOM 773 O O . TRP A 1 96 ? 0.840 22.854 16.822 1.00 89.44 96 TRP A O 1
ATOM 783 N N . LYS A 1 97 ? 1.878 21.551 15.306 1.00 91.12 97 LYS A N 1
ATOM 784 C CA . LYS A 1 97 ? 2.357 22.636 14.426 1.00 91.12 97 LYS A CA 1
ATOM 785 C C . LYS A 1 97 ? 1.443 22.807 13.204 1.00 91.12 97 LYS A C 1
ATOM 787 O O . LYS A 1 97 ? 0.868 21.834 12.724 1.00 91.12 97 LYS A O 1
ATOM 792 N N . LEU A 1 98 ? 1.375 24.017 12.638 1.00 91.19 98 LEU A N 1
ATOM 793 C CA . LEU A 1 98 ? 0.510 24.338 11.481 1.00 91.19 98 LEU A CA 1
ATOM 794 C C . LEU A 1 98 ? 0.659 23.354 10.302 1.00 91.19 98 LEU A C 1
ATOM 796 O O . LEU A 1 98 ? -0.338 22.856 9.785 1.00 91.19 98 LEU A O 1
ATOM 800 N N . GLU A 1 99 ? 1.892 23.034 9.893 1.00 90.06 99 GLU A N 1
ATOM 801 C CA . GLU A 1 99 ? 2.135 22.122 8.761 1.00 90.06 99 GLU A CA 1
ATOM 802 C C . GLU A 1 99 ? 1.810 20.653 9.083 1.00 90.06 99 GLU A C 1
ATOM 804 O O . GLU A 1 99 ? 1.427 19.902 8.191 1.00 90.06 99 GLU A O 1
ATOM 809 N N . GLU A 1 100 ? 1.889 20.250 10.354 1.00 92.44 100 GLU A N 1
ATOM 810 C CA . GLU A 1 100 ? 1.520 18.898 10.802 1.00 92.44 100 GLU A CA 1
ATOM 811 C C . GLU A 1 100 ? 0.008 18.694 10.700 1.00 92.44 100 GLU A C 1
ATOM 813 O O . GLU A 1 100 ? -0.449 17.661 10.212 1.00 92.44 100 GLU A O 1
ATOM 818 N N . ILE A 1 101 ? -0.768 19.716 11.087 1.00 94.12 101 ILE A N 1
ATOM 819 C CA . ILE A 1 101 ? -2.226 19.710 10.938 1.00 94.12 101 ILE A CA 1
ATOM 820 C C . ILE A 1 101 ? -2.605 19.696 9.451 1.00 94.12 101 ILE A C 1
ATOM 822 O O . ILE A 1 101 ? -3.446 18.898 9.058 1.00 94.12 101 ILE A O 1
ATOM 826 N N . LYS A 1 102 ? -1.952 20.500 8.598 1.00 93.75 102 LYS A N 1
ATOM 827 C CA . LYS A 1 102 ? -2.215 20.511 7.142 1.00 93.75 102 LYS A CA 1
ATOM 828 C C . LYS A 1 102 ? -1.948 19.156 6.476 1.00 93.75 102 LYS A C 1
ATOM 830 O O . LYS A 1 102 ? -2.765 18.708 5.672 1.00 93.75 102 LYS A O 1
ATOM 835 N N . GLU A 1 103 ? -0.838 18.494 6.805 1.00 92.19 103 GLU A N 1
ATOM 836 C CA . GLU A 1 103 ? -0.520 17.154 6.285 1.00 92.19 103 GLU A CA 1
ATOM 837 C C . GLU A 1 103 ? -1.507 16.087 6.793 1.00 92.19 103 GLU A C 1
ATOM 839 O O . GLU A 1 103 ? -1.908 15.212 6.019 1.00 92.19 103 GLU A O 1
ATOM 844 N N . LEU A 1 104 ? -1.988 16.190 8.041 1.00 93.38 104 LEU A N 1
ATOM 845 C CA . LEU A 1 104 ? -3.101 15.359 8.512 1.00 93.38 104 LEU A CA 1
ATOM 846 C C . LEU A 1 104 ? -4.406 15.663 7.766 1.00 93.38 104 LEU A C 1
ATOM 848 O O . LEU A 1 104 ? -5.020 14.729 7.261 1.00 93.38 104 LEU A O 1
ATOM 852 N N . THR A 1 105 ? -4.822 16.923 7.624 1.00 95.06 105 THR A N 1
ATOM 853 C CA . THR A 1 105 ? -6.024 17.300 6.856 1.00 95.06 105 THR A CA 1
ATOM 854 C C . THR A 1 105 ? -5.968 16.741 5.433 1.00 95.06 105 THR A C 1
ATOM 856 O O . THR A 1 105 ? -6.949 16.179 4.944 1.00 95.06 105 THR A O 1
ATOM 859 N N . LEU A 1 106 ? -4.803 16.798 4.781 1.00 93.62 106 LEU A N 1
ATOM 860 C CA . LEU A 1 106 ? -4.587 16.192 3.468 1.00 93.62 106 LEU A CA 1
ATOM 861 C C . LEU A 1 106 ? -4.729 14.659 3.502 1.00 93.62 106 LEU A C 1
ATOM 863 O O . LEU A 1 106 ? -5.396 14.089 2.635 1.00 93.62 106 LEU A O 1
ATOM 867 N N . ALA A 1 107 ? -4.170 13.984 4.509 1.00 92.00 107 ALA A N 1
ATOM 868 C CA . ALA A 1 107 ? -4.314 12.540 4.692 1.00 92.00 107 ALA A CA 1
ATOM 869 C C . ALA A 1 107 ? -5.765 12.100 4.961 1.00 92.00 107 ALA A C 1
ATOM 871 O O . ALA A 1 107 ? -6.216 11.111 4.374 1.00 92.00 107 ALA A O 1
ATOM 872 N N . PHE A 1 108 ? -6.498 12.841 5.795 1.00 94.00 108 PHE A N 1
ATOM 873 C CA . PHE A 1 108 ? -7.890 12.571 6.158 1.00 94.00 108 PHE A CA 1
ATOM 874 C C . PHE A 1 108 ? -8.874 12.914 5.034 1.00 94.00 108 PHE A C 1
ATOM 876 O O . PHE A 1 108 ? -9.807 12.151 4.809 1.00 94.00 108 PHE A O 1
ATOM 883 N N . SER A 1 109 ? -8.623 13.958 4.232 1.00 93.94 109 SER A N 1
ATOM 884 C CA . SER A 1 109 ? -9.465 14.324 3.071 1.00 93.94 109 SER A CA 1
ATOM 885 C C . SER A 1 109 ? -9.633 13.204 2.028 1.00 93.94 109 SER A C 1
ATOM 887 O O . SER A 1 109 ? -10.589 13.187 1.247 1.00 93.94 109 SER A O 1
ATOM 889 N N . LYS A 1 110 ? -8.704 12.240 2.013 1.00 91.94 110 LYS A N 1
ATOM 890 C CA . LYS A 1 110 ? -8.766 11.052 1.159 1.00 91.94 110 LYS A CA 1
ATOM 891 C C . LYS A 1 110 ? -9.665 9.949 1.715 1.00 91.94 110 LYS A C 1
ATOM 893 O O . LYS A 1 110 ? -10.143 9.146 0.918 1.00 91.94 110 LYS A O 1
ATOM 898 N N . LEU A 1 111 ? -9.912 9.879 3.022 1.00 92.38 111 LEU A N 1
ATOM 899 C CA . LEU A 1 111 ? -10.802 8.877 3.617 1.00 92.38 111 LEU A CA 1
ATOM 900 C C . LEU A 1 111 ? -12.268 9.130 3.205 1.00 92.38 111 LEU A C 1
ATOM 902 O O . LEU A 1 111 ? -12.628 10.265 2.878 1.00 92.38 111 LEU A O 1
ATOM 906 N N . PRO A 1 112 ? -13.122 8.094 3.121 1.00 92.31 112 PRO A N 1
ATOM 907 C CA . PRO A 1 112 ? -14.568 8.253 2.970 1.00 92.31 112 PRO A CA 1
ATOM 908 C C . PRO A 1 112 ? -15.242 8.545 4.319 1.00 92.31 112 PRO A C 1
ATOM 910 O O . PRO A 1 112 ? -14.656 8.341 5.380 1.00 92.31 112 PRO A O 1
ATOM 913 N N . GLU A 1 113 ? -16.507 8.956 4.258 1.00 91.19 113 GLU A N 1
ATOM 914 C CA . GLU A 1 113 ? -17.345 9.298 5.419 1.00 91.19 113 GLU A CA 1
ATOM 915 C C . GLU A 1 113 ? -17.434 8.178 6.469 1.00 91.19 113 GLU A C 1
ATOM 917 O O . GLU A 1 113 ? -17.544 8.464 7.655 1.00 91.19 113 GLU A O 1
ATOM 922 N N . THR A 1 114 ? -17.286 6.911 6.068 1.00 92.75 114 THR A N 1
ATOM 923 C CA . THR A 1 114 ? -17.269 5.745 6.971 1.00 92.75 114 THR A CA 1
ATOM 924 C C . THR A 1 114 ? -16.083 5.712 7.947 1.00 92.75 114 THR A C 1
ATOM 926 O O . THR A 1 114 ? -16.117 4.947 8.905 1.00 92.75 114 THR A O 1
ATOM 929 N N . PHE A 1 115 ? -15.047 6.536 7.745 1.00 93.50 115 PHE A N 1
ATOM 930 C CA . PHE A 1 115 ? -13.936 6.718 8.691 1.00 93.50 115 PHE A CA 1
ATOM 931 C C . PHE A 1 115 ? -14.032 8.029 9.487 1.00 93.50 115 PHE A C 1
ATOM 933 O O . PHE A 1 115 ? -13.084 8.375 10.194 1.00 93.50 115 PHE A O 1
ATOM 940 N N . LEU A 1 116 ? -15.125 8.787 9.367 1.00 91.50 116 LEU A N 1
ATOM 941 C CA . LEU A 1 116 ? -15.324 10.072 10.042 1.00 91.50 116 LEU A CA 1
ATOM 942 C C . LEU A 1 116 ? -16.329 9.916 11.188 1.00 91.50 116 LEU A C 1
ATOM 944 O O . LEU A 1 116 ? -17.268 9.132 11.083 1.00 91.50 116 LEU A O 1
ATOM 948 N N . ASN A 1 117 ? -16.162 10.685 12.266 1.00 89.88 117 ASN A N 1
ATOM 949 C CA . ASN A 1 117 ? -17.049 10.662 13.441 1.00 89.88 117 ASN A CA 1
ATOM 950 C C . ASN A 1 117 ? -17.268 9.258 14.071 1.00 89.88 117 ASN A C 1
ATOM 952 O O . ASN A 1 117 ? -18.347 8.997 14.604 1.00 89.88 117 ASN A O 1
ATOM 956 N N . ILE A 1 118 ? -16.282 8.347 14.018 1.00 90.62 118 ILE A N 1
ATOM 957 C CA . ILE A 1 118 ? -16.394 6.989 14.590 1.00 90.62 118 ILE A CA 1
ATOM 958 C C . ILE A 1 118 ? -16.744 7.075 16.094 1.00 90.62 118 ILE A C 1
ATOM 960 O O . ILE A 1 118 ? -15.940 7.604 16.872 1.00 90.62 118 ILE A O 1
ATOM 964 N N . PRO A 1 119 ? -17.914 6.564 16.538 1.00 86.50 119 PRO A N 1
ATOM 965 C CA . PRO A 1 119 ? -18.372 6.748 17.912 1.00 86.50 119 PRO A CA 1
ATOM 966 C C . PRO A 1 119 ? -17.437 6.103 18.938 1.00 86.50 119 PRO A C 1
ATOM 968 O O . PRO A 1 119 ? -17.263 4.889 18.957 1.00 86.50 119 PRO A O 1
ATOM 971 N N . GLY A 1 120 ? -16.870 6.924 19.824 1.00 84.00 120 GLY A N 1
ATOM 972 C CA . GLY A 1 120 ? -15.957 6.495 20.889 1.00 84.00 120 GLY A CA 1
ATOM 973 C C . GLY A 1 120 ? -14.477 6.793 20.627 1.00 84.00 120 GLY A C 1
ATOM 974 O O . GLY A 1 120 ? -13.700 6.796 21.581 1.00 84.00 120 GLY A O 1
ATOM 975 N N . LEU A 1 121 ? -14.077 7.128 19.393 1.00 88.19 121 LEU A N 1
ATOM 976 C CA . LEU A 1 121 ? -12.736 7.655 19.124 1.00 88.19 121 LEU A CA 1
ATOM 977 C C . LEU A 1 121 ? -12.700 9.160 19.434 1.00 88.19 121 LEU A C 1
ATOM 979 O O . LEU A 1 121 ? -13.289 9.961 18.714 1.00 88.19 121 LEU A O 1
ATOM 983 N N . LYS A 1 122 ? -11.990 9.557 20.497 1.00 83.38 122 LYS A N 1
ATOM 984 C CA . LYS A 1 122 ? -11.907 10.972 20.915 1.00 83.38 122 LYS A CA 1
ATOM 985 C C . LYS A 1 122 ? -11.054 11.821 19.965 1.00 83.38 122 LYS A C 1
ATOM 987 O O . LYS A 1 122 ? -11.424 12.945 19.630 1.00 83.38 122 LYS A O 1
ATOM 992 N N . GLY A 1 123 ? -9.904 11.298 19.538 1.00 84.88 123 GLY A N 1
ATOM 993 C CA . GLY A 1 123 ? -8.958 12.059 18.729 1.00 84.88 123 GLY A CA 1
ATOM 994 C C . GLY A 1 123 ? -7.555 11.463 18.634 1.00 84.88 123 GLY A C 1
ATOM 995 O O . GLY A 1 123 ? -7.315 10.302 18.974 1.00 84.88 123 GLY A O 1
ATOM 996 N N . PHE A 1 124 ? -6.635 12.303 18.162 1.00 89.56 124 PHE A N 1
ATOM 997 C CA . PHE A 1 124 ? -5.243 11.985 17.851 1.00 89.56 124 PHE A CA 1
ATOM 998 C C . PHE A 1 124 ? -4.295 12.739 18.781 1.00 89.56 124 PHE A C 1
ATOM 1000 O O . PHE A 1 124 ? -4.496 13.923 19.060 1.00 89.56 124 PHE A O 1
ATOM 1007 N N . TYR A 1 125 ? -3.232 12.071 19.222 1.00 87.81 125 TYR A N 1
ATOM 1008 C CA . TYR A 1 125 ? -2.321 12.579 20.248 1.00 87.81 125 TYR A CA 1
ATOM 1009 C C . TYR A 1 125 ? -0.908 12.762 19.684 1.00 87.81 125 TYR A C 1
ATOM 1011 O O . TYR A 1 125 ? -0.378 11.851 19.047 1.00 87.81 125 TYR A O 1
ATOM 1019 N N . HIS A 1 126 ? -0.276 13.912 19.946 1.00 86.25 126 HIS A N 1
ATOM 1020 C CA . HIS A 1 126 ? 1.116 14.169 19.550 1.00 86.25 126 HIS A CA 1
ATOM 1021 C C . HIS A 1 126 ? 2.086 13.890 20.711 1.00 86.25 126 HIS A C 1
ATOM 1023 O O . HIS A 1 126 ? 2.032 14.534 21.767 1.00 86.25 126 HIS A O 1
ATOM 1029 N N . LEU A 1 127 ? 2.992 12.928 20.506 1.00 80.88 127 LEU A N 1
ATOM 1030 C CA . LEU A 1 127 ? 4.005 12.515 21.480 1.00 80.88 127 LEU A CA 1
ATOM 1031 C C . LEU A 1 127 ? 5.435 12.680 20.943 1.00 80.88 127 LEU A C 1
ATOM 1033 O O . LEU A 1 127 ? 5.689 12.658 19.738 1.00 80.88 127 LEU A O 1
ATOM 1037 N N . SER A 1 128 ? 6.406 12.824 21.846 1.00 73.25 128 SER A N 1
ATOM 1038 C CA . SER A 1 128 ? 7.812 13.048 21.479 1.00 73.25 128 SER A CA 1
ATOM 1039 C C . SER A 1 128 ? 8.472 11.825 20.834 1.00 73.25 128 SER A C 1
ATOM 1041 O O . SER A 1 128 ? 9.336 11.967 19.966 1.00 73.25 128 SER A O 1
ATOM 1043 N N . LYS A 1 129 ? 8.062 10.624 21.255 1.00 70.38 129 LYS A N 1
ATOM 1044 C CA . LYS A 1 129 ? 8.557 9.315 20.811 1.00 70.38 129 LYS A CA 1
ATOM 1045 C C . LYS A 1 129 ? 7.590 8.218 21.255 1.00 70.38 129 LYS A C 1
ATOM 1047 O O . LYS A 1 129 ? 6.895 8.388 22.255 1.00 70.38 129 LYS A O 1
ATOM 1052 N N . LEU A 1 130 ? 7.641 7.064 20.592 1.00 64.31 130 LEU A N 1
ATOM 1053 C CA . LEU A 1 130 ? 7.008 5.849 21.099 1.00 64.31 130 LEU A CA 1
ATOM 1054 C C . LEU A 1 130 ? 7.604 5.509 22.472 1.00 64.31 130 LEU A C 1
ATOM 1056 O O . LEU A 1 130 ? 8.819 5.333 22.614 1.00 64.31 130 LEU A O 1
ATOM 1060 N N . ARG A 1 131 ? 6.744 5.421 23.490 1.00 58.66 131 ARG A N 1
ATOM 1061 C CA . ARG A 1 131 ? 7.089 4.905 24.819 1.00 58.66 131 ARG A CA 1
ATOM 1062 C C . ARG A 1 131 ? 7.235 3.385 24.722 1.00 58.66 131 ARG A C 1
ATOM 1064 O O . ARG A 1 131 ? 6.325 2.641 25.061 1.00 58.66 131 ARG A O 1
ATOM 1071 N N . SER A 1 132 ? 8.372 2.953 24.175 1.00 46.84 132 SER A N 1
ATOM 1072 C CA . SER A 1 132 ? 8.690 1.551 23.888 1.00 46.84 132 SER A CA 1
ATOM 1073 C C . SER A 1 132 ? 8.360 0.631 25.064 1.00 46.84 132 SER A C 1
ATOM 1075 O O . SER A 1 132 ? 8.741 0.936 26.198 1.00 46.84 132 SER A O 1
ATOM 1077 N N . GLY A 1 133 ? 7.736 -0.514 24.773 1.00 50.47 133 GLY A N 1
ATOM 1078 C CA . GLY A 1 133 ? 7.505 -1.577 25.750 1.00 50.47 133 GLY A CA 1
ATOM 1079 C C . GLY A 1 133 ? 8.798 -2.172 26.340 1.00 50.47 133 GLY A C 1
ATOM 1080 O O . GLY A 1 133 ? 9.898 -1.673 26.078 1.00 50.47 133 GLY A O 1
ATOM 1081 N N . PRO A 1 134 ? 8.687 -3.242 27.152 1.00 39.66 134 PRO A N 1
ATOM 1082 C CA . PRO A 1 134 ? 9.800 -3.830 27.893 1.00 39.66 134 PRO A CA 1
ATOM 1083 C C . PRO A 1 134 ? 11.094 -3.993 27.084 1.00 39.66 134 PRO A C 1
ATOM 1085 O O . PRO A 1 134 ? 11.103 -4.444 25.937 1.00 39.66 134 PRO A O 1
ATOM 1088 N N . LYS A 1 135 ? 12.202 -3.596 27.719 1.00 34.59 135 LYS A N 1
ATOM 1089 C CA . LYS A 1 135 ? 13.528 -3.412 27.118 1.00 34.59 135 LYS A CA 1
ATOM 1090 C C . LYS A 1 135 ? 14.027 -4.707 26.455 1.00 34.59 135 LYS A C 1
ATOM 1092 O O . LYS A 1 135 ? 14.548 -5.585 27.133 1.00 34.59 135 LYS A O 1
ATOM 1097 N N . GLY A 1 136 ? 13.875 -4.800 25.134 1.00 37.34 136 GLY A N 1
ATOM 1098 C CA . GLY A 1 136 ? 14.192 -5.998 24.345 1.00 37.34 136 GLY A CA 1
ATOM 1099 C C . GLY A 1 136 ? 13.127 -6.363 23.306 1.00 37.34 136 GLY A C 1
ATOM 1100 O O . GLY A 1 136 ? 13.446 -7.074 22.357 1.00 37.34 136 GLY A O 1
ATOM 1101 N N . MET A 1 137 ? 11.899 -5.845 23.428 1.00 35.03 137 MET A N 1
ATOM 1102 C CA . MET A 1 137 ? 10.892 -5.962 22.368 1.00 35.03 137 MET A CA 1
ATOM 1103 C C . MET A 1 137 ? 11.368 -5.250 21.085 1.00 35.03 137 MET A C 1
ATOM 1105 O O . MET A 1 137 ? 11.862 -4.119 21.176 1.00 35.03 137 MET A O 1
ATOM 1109 N N . PRO A 1 138 ? 11.230 -5.866 19.894 1.00 39.41 138 PRO A N 1
ATOM 1110 C CA . PRO A 1 138 ? 11.505 -5.193 18.632 1.00 39.41 138 PRO A CA 1
ATOM 1111 C C . PRO A 1 138 ? 10.452 -4.104 18.413 1.00 39.41 138 PRO A C 1
ATOM 1113 O O . PRO A 1 138 ? 9.285 -4.389 18.168 1.00 39.41 138 PRO A O 1
ATOM 1116 N N . VAL A 1 139 ? 10.866 -2.846 18.535 1.00 46.00 139 VAL A N 1
ATOM 1117 C CA . VAL A 1 139 ? 9.996 -1.695 18.282 1.00 46.00 139 VAL A CA 1
ATOM 1118 C C . VAL A 1 139 ? 9.896 -1.494 16.772 1.00 46.00 139 VAL A C 1
ATOM 1120 O O . VAL A 1 139 ? 10.923 -1.318 16.109 1.00 46.00 139 VAL A O 1
ATOM 1123 N N . ASP A 1 140 ? 8.682 -1.529 16.222 1.00 53.16 140 ASP A N 1
ATOM 1124 C CA . ASP A 1 140 ? 8.478 -1.326 14.790 1.00 53.16 140 ASP A CA 1
ATOM 1125 C C . ASP A 1 140 ? 8.941 0.063 14.332 1.00 53.16 140 ASP A C 1
ATOM 1127 O O . ASP A 1 140 ? 8.872 1.061 15.048 1.00 53.16 140 ASP A O 1
ATOM 1131 N N . ASN A 1 141 ? 9.424 0.137 13.089 1.00 57.34 141 ASN A N 1
ATOM 1132 C CA . ASN A 1 141 ? 9.962 1.373 12.506 1.00 57.34 141 ASN A CA 1
ATOM 1133 C C . ASN A 1 141 ? 8.862 2.316 11.966 1.00 57.34 141 ASN A C 1
ATOM 1135 O O . ASN A 1 141 ? 9.142 3.169 11.117 1.00 57.34 141 ASN A O 1
ATOM 1139 N N . ILE A 1 142 ? 7.620 2.149 12.428 1.00 64.56 142 ILE A N 1
ATOM 1140 C CA . ILE A 1 142 ? 6.474 2.998 12.097 1.00 64.56 142 ILE A CA 1
ATOM 1141 C C . ILE A 1 142 ? 6.293 4.011 13.241 1.00 64.56 142 ILE A C 1
ATOM 1143 O O . ILE A 1 142 ? 6.163 3.616 14.395 1.00 64.56 142 ILE A O 1
ATOM 1147 N N . PRO A 1 143 ? 6.324 5.328 12.966 1.00 73.94 143 PRO A N 1
ATOM 1148 C CA . PRO A 1 143 ? 6.265 6.366 13.996 1.00 73.94 143 PRO A CA 1
ATOM 1149 C C . PRO A 1 143 ? 4.821 6.731 14.400 1.00 73.94 143 PRO A C 1
ATOM 1151 O O . PRO A 1 143 ? 4.513 7.900 14.633 1.00 73.94 143 PRO A O 1
ATOM 1154 N N . ALA A 1 144 ? 3.948 5.731 14.501 1.00 78.88 144 ALA A N 1
ATOM 1155 C CA . ALA A 1 144 ? 2.569 5.849 14.963 1.00 78.88 144 ALA A CA 1
ATOM 1156 C C . ALA A 1 144 ? 2.165 4.578 15.732 1.00 78.88 144 ALA A C 1
ATOM 1158 O O . ALA A 1 144 ? 2.879 3.575 15.669 1.00 78.88 144 ALA A O 1
ATOM 1159 N N . ALA A 1 145 ? 1.066 4.632 16.484 1.00 79.50 145 ALA A N 1
ATOM 1160 C CA . ALA A 1 145 ? 0.462 3.461 17.118 1.00 79.50 145 ALA A CA 1
ATOM 1161 C C . ALA A 1 145 ? -1.045 3.652 17.344 1.00 79.50 145 ALA A C 1
ATOM 1163 O O . ALA A 1 145 ? -1.475 4.688 17.860 1.00 79.50 145 ALA A O 1
ATOM 1164 N N . THR A 1 146 ? -1.832 2.623 17.032 1.00 79.38 146 THR A N 1
ATOM 1165 C CA . THR A 1 146 ? -3.264 2.539 17.351 1.00 79.38 146 THR A CA 1
ATOM 1166 C C . THR A 1 146 ? -3.495 1.728 18.632 1.00 79.38 146 THR A C 1
ATOM 1168 O O . THR A 1 146 ? -2.874 0.687 18.839 1.00 79.38 146 THR A O 1
ATOM 1171 N N . PHE A 1 147 ? -4.417 2.188 19.480 1.00 77.81 147 PHE A N 1
ATOM 1172 C CA . PHE A 1 147 ? -4.816 1.542 20.734 1.00 77.81 147 PHE A CA 1
ATOM 1173 C C . PHE A 1 147 ? -6.345 1.352 20.810 1.00 77.81 147 PHE A C 1
ATOM 1175 O O . PHE A 1 147 ? -7.071 2.148 20.205 1.00 77.81 147 PHE A O 1
ATOM 1182 N N . PRO A 1 148 ? -6.850 0.380 21.599 1.00 74.44 148 PRO A N 1
ATOM 1183 C CA . PRO A 1 148 ? -6.094 -0.614 22.369 1.00 74.44 148 PRO A CA 1
ATOM 1184 C C . PRO A 1 148 ? -5.425 -1.667 21.474 1.00 74.44 148 PRO A C 1
ATOM 1186 O O . PRO A 1 148 ? -5.938 -2.029 20.418 1.00 74.44 148 PRO A O 1
ATOM 1189 N N . SER A 1 149 ? -4.269 -2.169 21.906 1.00 67.88 149 SER A N 1
ATOM 1190 C CA . SER A 1 149 ? -3.601 -3.302 21.262 1.00 67.88 149 SER A CA 1
ATOM 1191 C C . SER A 1 149 ? -4.328 -4.610 21.582 1.00 67.88 149 SER A C 1
ATOM 1193 O O . SER A 1 149 ? -4.744 -4.816 22.729 1.00 67.88 149 SER A O 1
ATOM 1195 N N . PHE A 1 150 ? -4.412 -5.520 20.608 1.00 67.38 150 PHE A N 1
ATOM 1196 C CA . PHE A 1 150 ? -4.890 -6.879 20.858 1.00 67.38 150 PHE A CA 1
ATOM 1197 C C . PHE A 1 150 ? -3.962 -7.624 21.828 1.00 67.38 150 PHE A C 1
ATOM 1199 O O . PHE A 1 150 ? -2.742 -7.459 21.791 1.00 67.38 150 PHE A O 1
ATOM 1206 N N . GLN A 1 151 ? -4.553 -8.434 22.705 1.00 63.41 151 GLN A N 1
ATOM 1207 C CA . GLN A 1 151 ? -3.844 -9.284 23.662 1.00 63.41 151 GLN A CA 1
ATOM 1208 C C . GLN A 1 151 ? -3.979 -10.760 23.284 1.00 63.41 151 GLN A C 1
ATOM 1210 O O . GLN A 1 151 ? -2.972 -11.455 23.164 1.00 63.41 151 GLN A O 1
ATOM 1215 N N . THR A 1 152 ? -5.205 -11.235 23.049 1.00 59.94 152 THR A N 1
ATOM 1216 C CA . THR A 1 152 ? -5.460 -12.625 22.647 1.00 59.94 152 THR A CA 1
ATOM 1217 C C . THR A 1 152 ? -6.662 -12.754 21.713 1.00 59.94 152 THR A C 1
ATOM 1219 O O . THR A 1 152 ? -7.458 -11.827 21.562 1.00 59.94 152 THR A O 1
ATOM 1222 N N . VAL A 1 153 ? -6.780 -13.907 21.056 1.00 61.81 153 VAL A N 1
ATOM 1223 C CA . VAL A 1 153 ? -7.906 -14.259 20.188 1.00 61.81 153 VAL A CA 1
ATOM 1224 C C . VAL A 1 153 ? -8.320 -15.692 20.484 1.00 61.81 153 VAL A C 1
ATOM 1226 O O . VAL A 1 153 ? -7.571 -16.628 20.211 1.00 61.81 153 VAL A O 1
ATOM 1229 N N . TYR A 1 154 ? -9.530 -15.871 21.004 1.00 64.94 154 TYR A N 1
ATOM 1230 C CA . TYR A 1 154 ? -10.106 -17.184 21.286 1.00 64.94 154 TYR A CA 1
ATOM 1231 C C . TYR A 1 154 ? -11.218 -17.520 20.304 1.00 64.94 154 TYR A C 1
ATOM 1233 O O . TYR A 1 154 ? -11.827 -16.657 19.668 1.00 64.94 154 TYR A O 1
ATOM 1241 N N . ARG A 1 155 ? -11.498 -18.816 20.182 1.00 60.91 155 ARG A N 1
ATOM 1242 C CA . ARG A 1 155 ? -12.613 -19.333 19.396 1.00 60.91 155 ARG A CA 1
ATOM 1243 C C . ARG A 1 155 ? -13.752 -19.721 20.328 1.00 60.91 155 ARG A C 1
ATOM 1245 O O . ARG A 1 155 ? -13.587 -20.597 21.171 1.00 60.91 155 ARG A O 1
ATOM 1252 N N . ASN A 1 156 ? -14.906 -19.088 20.159 1.00 58.28 156 ASN A N 1
ATOM 1253 C CA . ASN A 1 156 ? -16.080 -19.372 20.977 1.00 58.28 156 ASN A CA 1
ATOM 1254 C C . ASN A 1 156 ? -16.778 -20.687 20.564 1.00 58.28 156 ASN A C 1
ATOM 1256 O O . ASN A 1 156 ? -16.430 -21.333 19.570 1.00 58.28 156 ASN A O 1
ATOM 1260 N N . SER A 1 157 ? -17.808 -21.070 21.321 1.00 52.25 157 SER A N 1
ATOM 1261 C CA . SER A 1 157 ? -18.627 -22.270 21.086 1.00 52.25 157 SER A CA 1
ATOM 1262 C C . SER A 1 157 ? -19.326 -22.305 19.719 1.00 52.25 157 SER A C 1
ATOM 1264 O O . SER A 1 157 ? -19.576 -23.387 19.193 1.00 52.25 157 SER A O 1
ATOM 1266 N N . ASN A 1 158 ? -19.575 -21.145 19.103 1.00 57.25 158 ASN A N 1
ATOM 1267 C CA . ASN A 1 158 ? -20.139 -21.013 17.755 1.00 57.25 158 ASN A CA 1
ATOM 1268 C C . ASN A 1 158 ? -19.065 -21.085 16.649 1.00 57.25 158 ASN A C 1
ATOM 1270 O O . ASN A 1 158 ? -19.341 -20.790 15.486 1.00 57.25 158 ASN A O 1
ATOM 1274 N N . LEU A 1 159 ? -17.836 -21.482 17.001 1.00 57.78 159 LEU A N 1
ATOM 1275 C CA . LEU A 1 159 ? -16.670 -21.623 16.128 1.00 57.78 159 LEU A CA 1
ATOM 1276 C C . LEU A 1 159 ? -16.152 -20.316 15.499 1.00 57.78 159 LEU A C 1
ATOM 1278 O O . LEU A 1 159 ? -15.237 -20.390 14.669 1.00 57.78 159 LEU A O 1
ATOM 1282 N N . SER A 1 160 ? -16.677 -19.152 15.900 1.00 60.09 160 SER A N 1
ATOM 1283 C CA . SER A 1 160 ? -16.183 -17.834 15.489 1.00 60.09 160 SER A CA 1
ATOM 1284 C C . SER A 1 160 ? -15.089 -17.330 16.429 1.00 60.09 160 SER A C 1
ATOM 1286 O O . SER A 1 160 ? -15.032 -17.711 17.598 1.00 60.09 160 SER A O 1
ATOM 1288 N N . TYR A 1 161 ? -14.231 -16.451 15.919 1.00 69.06 161 TYR A N 1
ATOM 1289 C CA . TYR A 1 161 ? -13.178 -15.814 16.703 1.00 69.06 161 TYR A CA 1
ATOM 1290 C C . TYR A 1 161 ? -13.714 -14.595 17.458 1.00 69.06 161 TYR A C 1
ATOM 1292 O O . TYR A 1 161 ? -14.604 -13.901 16.968 1.00 69.06 161 TYR A O 1
ATOM 1300 N N . GLN A 1 162 ? -13.167 -14.357 18.645 1.00 72.00 162 GLN A N 1
ATOM 1301 C CA . GLN A 1 162 ? -13.419 -13.196 19.488 1.00 72.00 162 GLN A CA 1
ATOM 1302 C C . GLN A 1 162 ? -12.066 -12.665 19.970 1.00 72.00 162 GLN A C 1
ATOM 1304 O O . GLN A 1 162 ? -11.193 -13.444 20.353 1.00 72.00 162 GLN A O 1
ATOM 1309 N N . VAL A 1 163 ? -11.878 -11.349 19.880 1.00 74.19 163 VAL A N 1
ATOM 1310 C CA . VAL A 1 163 ? -10.617 -10.672 20.208 1.00 74.19 163 VAL A CA 1
ATOM 1311 C C . VAL A 1 163 ? -10.725 -10.051 21.595 1.00 74.19 163 VAL A C 1
ATOM 1313 O O . VAL A 1 163 ? -11.711 -9.382 21.902 1.00 74.19 163 VAL A O 1
ATOM 1316 N N . GLU A 1 164 ? -9.695 -10.253 22.407 1.00 71.81 164 GLU A N 1
ATOM 1317 C CA . GLU A 1 164 ? -9.499 -9.593 23.693 1.00 71.81 164 GLU A CA 1
ATOM 1318 C C . GLU A 1 164 ? -8.367 -8.571 23.584 1.00 71.81 164 GLU A C 1
ATOM 1320 O O . GLU A 1 164 ? -7.343 -8.810 22.935 1.00 71.81 164 GLU A O 1
ATOM 1325 N N . VAL A 1 165 ? -8.572 -7.404 24.193 1.00 74.38 165 VAL A N 1
ATOM 1326 C CA . VAL A 1 165 ? -7.714 -6.222 24.051 1.00 74.38 165 VAL A CA 1
ATOM 1327 C C . VAL A 1 165 ? -7.436 -5.583 25.403 1.00 74.38 165 VAL A C 1
ATOM 1329 O O . VAL A 1 165 ? -8.181 -5.784 26.360 1.00 74.38 165 VAL A O 1
ATOM 1332 N N . ASP A 1 166 ? -6.364 -4.797 25.472 1.00 67.81 166 ASP A N 1
ATOM 1333 C CA . ASP A 1 166 ? -5.988 -4.105 26.705 1.00 67.81 166 ASP A CA 1
ATOM 1334 C C . ASP A 1 166 ? -7.038 -3.064 27.140 1.00 67.81 166 ASP A C 1
ATOM 1336 O O . ASP A 1 166 ? -7.714 -2.456 26.308 1.00 67.81 166 ASP A O 1
ATOM 1340 N N . ASN A 1 167 ? -7.133 -2.810 28.447 1.00 73.12 167 ASN A N 1
ATOM 1341 C CA . ASN A 1 167 ? -8.103 -1.898 29.065 1.00 73.12 167 ASN A CA 1
ATOM 1342 C C . ASN A 1 167 ? -7.688 -0.418 28.908 1.00 73.12 167 ASN A C 1
ATOM 1344 O O . ASN A 1 167 ? -7.594 0.338 29.877 1.00 73.12 167 ASN A O 1
ATOM 1348 N N . GLN A 1 168 ? -7.374 -0.016 27.676 1.00 75.44 168 GLN A N 1
ATOM 1349 C CA . GLN A 1 168 ? -6.968 1.337 27.311 1.00 75.44 168 GLN A CA 1
ATOM 1350 C C . GLN A 1 168 ? -8.063 2.039 26.507 1.00 75.44 168 GLN A C 1
ATOM 1352 O O . GLN A 1 168 ? -8.710 1.430 25.657 1.00 75.44 168 GLN A O 1
ATOM 1357 N N . GLU A 1 169 ? -8.217 3.350 26.707 1.00 79.06 169 GLU A N 1
ATOM 1358 C CA . GLU A 1 169 ? -9.097 4.148 25.849 1.00 79.06 169 GLU A CA 1
ATOM 1359 C C . GLU A 1 169 ? -8.617 4.113 24.382 1.00 79.06 169 GLU A C 1
ATOM 1361 O O . GLU A 1 169 ? -7.415 4.320 24.140 1.00 79.06 169 GLU A O 1
ATOM 1366 N N . PRO A 1 170 ? -9.526 3.893 23.407 1.00 83.50 170 PRO A N 1
ATOM 1367 C CA . PRO A 1 170 ? -9.178 3.895 21.993 1.00 83.50 170 PRO A CA 1
ATOM 1368 C C . PRO A 1 170 ? -8.650 5.247 21.514 1.00 83.50 170 PRO A C 1
ATOM 1370 O O . PRO A 1 170 ? -9.267 6.293 21.736 1.00 83.50 170 PRO A O 1
ATOM 1373 N N . ARG A 1 171 ? -7.500 5.220 20.839 1.00 85.25 171 ARG A N 1
ATOM 1374 C CA . ARG A 1 171 ? -6.779 6.411 20.370 1.00 85.25 171 ARG A CA 1
ATOM 1375 C C . ARG A 1 171 ? -5.732 6.051 19.322 1.00 85.25 171 ARG A C 1
ATOM 1377 O O . ARG A 1 171 ? -5.285 4.908 19.260 1.00 85.25 171 ARG A O 1
ATOM 1384 N N . ILE A 1 172 ? -5.279 7.054 18.575 1.00 87.44 172 ILE A N 1
ATOM 1385 C CA . ILE A 1 172 ? -4.054 6.973 17.772 1.00 87.44 172 ILE A CA 1
ATOM 1386 C C . ILE A 1 172 ? -3.021 7.959 18.325 1.00 87.44 172 ILE A C 1
ATOM 1388 O O . ILE A 1 172 ? -3.310 9.139 18.549 1.00 87.44 172 ILE A O 1
ATOM 1392 N N . GLU A 1 173 ? -1.806 7.463 18.524 1.00 87.56 173 GLU A N 1
ATOM 1393 C CA . GLU A 1 173 ? -0.629 8.236 18.905 1.00 87.56 173 GLU A CA 1
ATOM 1394 C C . GLU A 1 173 ? 0.273 8.442 17.681 1.00 87.56 173 GLU A C 1
ATOM 1396 O O . GLU A 1 173 ? 0.664 7.482 17.018 1.00 87.56 173 GLU A O 1
ATOM 1401 N N . PHE A 1 174 ? 0.632 9.695 17.392 1.00 86.81 174 PHE A N 1
ATOM 1402 C CA . PHE A 1 174 ? 1.614 10.055 16.369 1.00 86.81 174 PHE A CA 1
ATOM 1403 C C . PHE A 1 174 ? 2.883 10.593 17.040 1.00 86.81 174 PHE A C 1
ATOM 1405 O O . PHE A 1 174 ? 2.831 11.509 17.868 1.00 86.81 174 PHE A O 1
ATOM 1412 N N . PHE A 1 175 ? 4.041 10.038 16.680 1.00 84.62 175 PHE A N 1
ATOM 1413 C CA . PHE A 1 175 ? 5.325 10.403 17.281 1.00 84.62 175 PHE A CA 1
ATOM 1414 C C . PHE A 1 175 ? 6.055 11.433 16.419 1.00 84.62 175 PHE A C 1
ATOM 1416 O O . PHE A 1 175 ? 6.054 11.313 15.203 1.00 84.62 175 PHE A O 1
ATOM 1423 N N . ASN A 1 176 ? 6.744 12.410 17.014 1.00 81.69 176 ASN A N 1
ATOM 1424 C CA . ASN A 1 176 ? 7.386 13.528 16.296 1.00 81.69 176 ASN A CA 1
ATOM 1425 C C . ASN A 1 176 ? 8.292 13.128 15.102 1.00 81.69 176 ASN A C 1
ATOM 1427 O O . ASN A 1 176 ? 8.453 13.912 14.174 1.00 81.69 176 ASN A O 1
ATOM 1431 N N . SER A 1 177 ? 8.853 11.912 15.066 1.00 82.00 177 SER A N 1
ATOM 1432 C CA . SER A 1 177 ? 9.587 11.371 13.904 1.00 82.00 177 SER A CA 1
ATOM 1433 C C . SER A 1 177 ? 8.726 11.160 12.642 1.00 82.00 177 SER A C 1
ATOM 1435 O O . SER A 1 177 ? 9.265 11.139 11.535 1.00 82.00 177 SER A O 1
ATOM 1437 N N . PHE A 1 178 ? 7.407 11.040 12.790 1.00 81.81 178 PHE A N 1
ATOM 1438 C CA . PHE A 1 178 ? 6.405 10.886 11.732 1.00 81.81 178 PHE A CA 1
ATOM 1439 C C . PHE A 1 178 ? 6.368 12.066 10.764 1.00 81.81 178 PHE A C 1
ATOM 1441 O O . PHE A 1 178 ? 6.407 11.873 9.551 1.00 81.81 178 PHE A O 1
ATOM 1448 N N . PHE A 1 179 ? 6.383 13.288 11.294 1.00 84.56 179 PHE A N 1
ATOM 1449 C CA . PHE A 1 179 ? 6.257 14.520 10.511 1.00 84.56 179 PHE A CA 1
ATOM 1450 C C . PHE A 1 179 ? 7.531 14.888 9.720 1.00 84.56 179 PHE A C 1
ATOM 1452 O O . PHE A 1 179 ? 7.553 15.890 9.012 1.00 84.56 179 PHE A O 1
ATOM 1459 N N . TYR A 1 180 ? 8.577 14.053 9.788 1.00 85.44 180 TYR A N 1
ATOM 1460 C CA . TYR A 1 180 ? 9.757 14.116 8.915 1.00 85.44 180 TYR A CA 1
ATOM 1461 C C . TYR A 1 180 ? 9.704 13.108 7.751 1.00 85.44 180 TYR A C 1
ATOM 1463 O O . TYR A 1 180 ? 10.619 13.073 6.923 1.00 85.44 180 TYR A O 1
ATOM 1471 N N . GLU A 1 181 ? 8.663 12.274 7.660 1.00 83.25 181 GLU A N 1
ATOM 1472 C CA . GLU A 1 181 ? 8.423 11.476 6.459 1.00 83.25 181 GLU A CA 1
ATOM 1473 C C . GLU A 1 181 ? 7.870 12.320 5.309 1.00 83.25 181 GLU A C 1
ATOM 1475 O O . GLU A 1 181 ? 7.274 13.378 5.486 1.00 83.25 181 GLU A O 1
ATOM 1480 N N . ARG A 1 182 ? 8.053 11.830 4.079 1.00 86.00 182 ARG A N 1
ATOM 1481 C CA . ARG A 1 182 ? 7.459 12.472 2.897 1.00 86.00 182 ARG A CA 1
ATOM 1482 C C . ARG A 1 182 ? 5.937 12.353 2.950 1.00 86.00 182 ARG A C 1
ATOM 1484 O O . ARG A 1 182 ? 5.452 11.255 3.212 1.00 86.00 182 ARG A O 1
ATOM 1491 N N . SER A 1 183 ? 5.221 13.414 2.571 1.00 86.69 183 SER A N 1
ATOM 1492 C CA . SER A 1 183 ? 3.748 13.484 2.529 1.00 86.69 183 SER A CA 1
ATOM 1493 C C . SER A 1 183 ? 3.073 12.207 1.993 1.00 86.69 183 SER A C 1
ATOM 1495 O O . SER A 1 183 ? 2.214 11.641 2.661 1.00 86.69 183 SER A O 1
ATOM 1497 N N . GLU A 1 184 ? 3.533 11.647 0.861 1.00 85.12 184 GLU A N 1
ATOM 1498 C CA . GLU A 1 184 ? 3.021 10.364 0.335 1.00 85.12 184 GLU A CA 1
ATOM 1499 C C . GLU A 1 184 ? 3.029 9.234 1.383 1.00 85.12 184 GLU A C 1
ATOM 1501 O O . GLU A 1 184 ? 2.041 8.519 1.532 1.00 85.12 184 GLU A O 1
ATOM 1506 N N . LYS A 1 185 ? 4.130 9.057 2.122 1.00 84.19 185 LYS A N 1
ATOM 1507 C CA . LYS A 1 185 ? 4.255 8.028 3.164 1.00 84.19 185 LYS A CA 1
ATOM 1508 C C . LYS A 1 185 ? 3.468 8.384 4.422 1.00 84.19 185 LYS A C 1
ATOM 1510 O O . LYS A 1 185 ? 2.864 7.490 5.001 1.00 84.19 185 LYS A O 1
ATOM 1515 N N . LEU A 1 186 ? 3.486 9.657 4.823 1.00 88.06 186 LEU A N 1
ATOM 1516 C CA . LEU A 1 186 ? 2.731 10.175 5.966 1.00 88.06 186 LEU A CA 1
ATOM 1517 C C . LEU A 1 186 ? 1.248 9.816 5.793 1.00 88.06 186 LEU A C 1
ATOM 1519 O O . LEU A 1 186 ? 0.678 9.125 6.633 1.00 88.06 186 LEU A O 1
ATOM 1523 N N . GLN A 1 187 ? 0.671 10.143 4.634 1.00 88.81 187 GLN A N 1
ATOM 1524 C CA . GLN A 1 187 ? -0.708 9.801 4.275 1.00 88.81 187 GLN A CA 1
ATOM 1525 C C . GLN A 1 187 ? -0.966 8.282 4.253 1.00 88.81 187 GLN A C 1
ATOM 1527 O O . GLN A 1 187 ? -1.982 7.833 4.781 1.00 88.81 187 GLN A O 1
ATOM 1532 N N . ASN A 1 188 ? -0.047 7.480 3.690 1.00 87.19 188 ASN A N 1
ATOM 1533 C CA . ASN A 1 188 ? -0.169 6.014 3.696 1.00 87.19 188 ASN A CA 1
ATOM 1534 C C . ASN A 1 188 ? -0.177 5.429 5.124 1.00 87.19 188 ASN A C 1
ATOM 1536 O O . ASN A 1 188 ? -0.821 4.401 5.334 1.00 87.19 188 ASN A O 1
ATOM 1540 N N . ILE A 1 189 ? 0.526 6.043 6.082 1.00 86.44 189 ILE A N 1
ATOM 1541 C CA . ILE A 1 189 ? 0.551 5.620 7.492 1.00 86.44 189 ILE A CA 1
ATOM 1542 C C . ILE A 1 189 ? -0.732 6.059 8.212 1.00 86.44 189 ILE A C 1
ATOM 1544 O O . ILE A 1 189 ? -1.376 5.208 8.810 1.00 86.44 189 ILE A O 1
ATOM 1548 N N . VAL A 1 190 ? -1.192 7.315 8.075 1.00 90.56 190 VAL A N 1
ATOM 1549 C CA . VAL A 1 190 ? -2.493 7.755 8.645 1.00 90.56 190 VAL A CA 1
ATOM 1550 C C . VAL A 1 190 ? -3.622 6.803 8.250 1.00 90.56 190 VAL A C 1
ATOM 1552 O O . VAL A 1 190 ? -4.430 6.399 9.077 1.00 90.56 190 VAL A O 1
ATOM 1555 N N . GLN A 1 191 ? -3.669 6.429 6.973 1.00 91.69 191 GLN A N 1
ATOM 1556 C CA . GLN A 1 191 ? -4.723 5.581 6.414 1.00 91.69 191 GLN A CA 1
ATOM 1557 C C . GLN A 1 191 ? -4.558 4.095 6.769 1.00 91.69 191 GLN A C 1
ATOM 1559 O O . GLN A 1 191 ? -5.480 3.312 6.561 1.00 91.69 191 GLN A O 1
ATOM 1564 N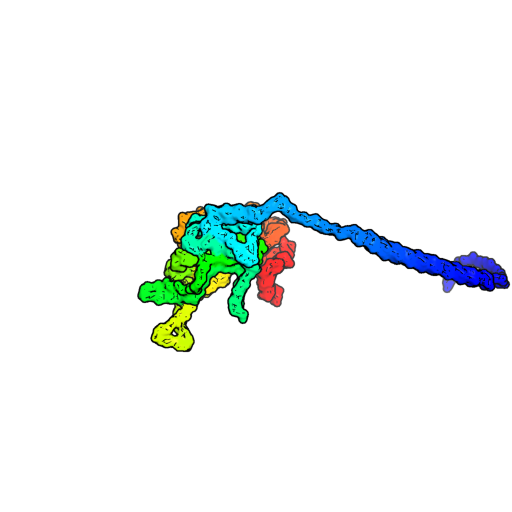 N . HIS A 1 192 ? -3.400 3.715 7.307 1.00 90.94 192 HIS A N 1
ATOM 1565 C CA . HIS A 1 192 ? -3.149 2.412 7.909 1.00 90.94 192 HIS A CA 1
ATOM 1566 C C . HIS A 1 192 ? -3.602 2.406 9.381 1.00 90.94 192 HIS A C 1
ATOM 1568 O O . HIS A 1 192 ? -4.434 1.575 9.731 1.00 90.94 192 HIS A O 1
ATOM 1574 N N . GLU A 1 193 ? -3.215 3.397 10.195 1.00 89.81 193 GLU A N 1
ATOM 1575 C CA . GLU A 1 193 ? -3.728 3.554 11.574 1.00 89.81 193 GLU A CA 1
ATOM 1576 C C . GLU A 1 193 ? -5.262 3.679 11.606 1.00 89.81 193 GLU A C 1
ATOM 1578 O O . GLU A 1 193 ? -5.950 3.004 12.368 1.00 89.81 193 GLU A O 1
ATOM 1583 N N . MET A 1 194 ? -5.841 4.475 10.702 1.00 92.44 194 MET A N 1
ATOM 1584 C CA . MET A 1 194 ? -7.298 4.564 10.562 1.00 92.44 194 MET A CA 1
ATOM 1585 C C . MET A 1 194 ? -7.934 3.245 10.097 1.00 92.44 194 MET A C 1
ATOM 1587 O O . MET A 1 194 ? -9.107 3.010 10.376 1.00 92.44 194 MET A O 1
ATOM 1591 N N . GLY A 1 195 ? -7.173 2.363 9.441 1.00 93.12 195 GLY A N 1
ATOM 1592 C CA . GLY A 1 195 ? -7.568 0.983 9.164 1.00 93.12 195 GLY A CA 1
ATOM 1593 C C . GLY A 1 195 ? -7.658 0.130 10.433 1.00 93.12 195 GLY A C 1
ATOM 1594 O O . GLY A 1 195 ? -8.651 -0.573 10.597 1.00 93.12 195 GLY A O 1
ATOM 1595 N N . HIS A 1 196 ? -6.694 0.244 11.355 1.00 91.25 196 HIS A N 1
ATOM 1596 C CA . HIS A 1 196 ? -6.757 -0.393 12.682 1.00 91.25 196 HIS A CA 1
ATOM 1597 C C . HIS A 1 196 ? -7.945 0.119 13.504 1.00 91.25 196 HIS A C 1
ATOM 1599 O O . HIS A 1 196 ? -8.697 -0.675 14.060 1.00 91.25 196 HIS A O 1
ATOM 1605 N N . VAL A 1 197 ? -8.174 1.436 13.531 1.00 91.81 197 VAL A N 1
ATOM 1606 C CA . VAL A 1 197 ? -9.353 2.031 14.187 1.00 91.81 197 VAL A CA 1
ATOM 1607 C C . VAL A 1 197 ? -10.652 1.510 13.575 1.00 91.81 197 VAL A C 1
ATOM 1609 O O . VAL A 1 197 ? -11.552 1.109 14.312 1.00 91.81 197 VAL A O 1
ATOM 1612 N N . PHE A 1 198 ? -10.764 1.475 12.244 1.00 93.50 198 PHE A N 1
ATOM 1613 C CA . PHE A 1 198 ? -11.960 0.940 11.595 1.00 93.50 198 PHE A CA 1
ATOM 1614 C C . PHE A 1 198 ? -12.187 -0.530 11.975 1.00 93.50 198 PHE A C 1
ATOM 1616 O O . PHE A 1 198 ? -13.323 -0.909 12.245 1.00 93.50 198 PHE A O 1
ATOM 1623 N N . ASP A 1 199 ? -11.125 -1.336 12.041 1.00 92.25 199 ASP A N 1
ATOM 1624 C CA . ASP A 1 199 ? -11.188 -2.742 12.441 1.00 92.25 199 ASP A CA 1
ATOM 1625 C C . ASP A 1 199 ? -11.721 -2.919 13.872 1.00 92.25 199 ASP A C 1
ATOM 1627 O O . ASP A 1 199 ? -12.714 -3.620 14.080 1.00 92.25 199 ASP A O 1
ATOM 1631 N N . ILE A 1 200 ? -11.120 -2.211 14.836 1.00 88.81 200 ILE A N 1
ATOM 1632 C CA . ILE A 1 200 ? -11.505 -2.202 16.258 1.00 88.81 200 ILE A CA 1
ATOM 1633 C C . ILE A 1 200 ? -12.990 -1.845 16.414 1.00 88.81 200 ILE A C 1
ATOM 1635 O O . ILE A 1 200 ? -13.763 -2.601 17.006 1.00 88.81 200 ILE A O 1
ATOM 1639 N N . PHE A 1 201 ? -13.413 -0.711 15.847 1.00 89.88 201 PHE A N 1
ATOM 1640 C CA . PHE A 1 201 ? -14.769 -0.185 16.032 1.00 89.88 201 PHE A CA 1
ATOM 1641 C C . PHE A 1 201 ? -15.852 -0.916 15.216 1.00 89.88 201 PHE A C 1
ATOM 1643 O O . PHE A 1 201 ? -17.037 -0.712 15.476 1.00 89.88 201 PHE A O 1
ATOM 1650 N N . HIS A 1 202 ? -15.477 -1.807 14.291 1.00 90.62 202 HIS A N 1
ATOM 1651 C CA . HIS A 1 202 ? -16.408 -2.676 13.554 1.00 90.62 202 HIS A CA 1
ATOM 1652 C C . HIS A 1 202 ? -16.305 -4.158 13.959 1.00 90.62 202 HIS A C 1
ATOM 1654 O O . HIS A 1 202 ? -16.758 -5.038 13.224 1.00 90.62 202 HIS A O 1
ATOM 1660 N N . GLY A 1 203 ? -15.759 -4.444 15.148 1.00 87.44 203 GLY A N 1
ATOM 1661 C CA . GLY A 1 203 ? -15.780 -5.782 15.743 1.00 87.44 203 GLY A CA 1
ATOM 1662 C C . GLY A 1 203 ? -14.727 -6.740 15.184 1.00 87.44 203 GLY A C 1
ATOM 1663 O O . GLY A 1 203 ? -15.000 -7.933 15.067 1.00 87.44 203 GLY A O 1
ATOM 1664 N N . TYR A 1 204 ? -13.539 -6.226 14.855 1.00 89.06 204 TYR A N 1
ATOM 1665 C CA . TYR A 1 204 ? -12.377 -6.990 14.388 1.00 89.06 204 TYR A CA 1
ATOM 1666 C C . TYR A 1 204 ? -12.664 -7.778 13.103 1.00 89.06 204 TYR A C 1
ATOM 1668 O O . TYR A 1 204 ? -12.542 -9.005 13.024 1.00 89.06 204 TYR A O 1
ATOM 1676 N N . LEU A 1 205 ? -13.033 -7.033 12.058 1.00 91.81 205 LEU A N 1
ATOM 1677 C CA . LEU A 1 205 ? -13.230 -7.527 10.695 1.00 91.81 205 LEU A CA 1
ATOM 1678 C C . LEU A 1 205 ? -12.025 -8.327 10.175 1.00 91.81 205 LEU A C 1
ATOM 1680 O O . LEU A 1 205 ? -12.227 -9.275 9.415 1.00 91.81 205 LEU A O 1
ATOM 1684 N N . SER A 1 206 ? -10.805 -8.003 10.599 1.00 90.31 206 SER A N 1
ATOM 1685 C CA . SER A 1 206 ? -9.571 -8.726 10.279 1.00 90.31 206 SER A CA 1
ATOM 1686 C C . SER A 1 206 ? -9.525 -10.163 10.822 1.00 90.31 206 SER A C 1
ATOM 1688 O O . SER A 1 206 ? -8.926 -11.043 10.202 1.00 90.31 206 SER A O 1
ATOM 1690 N N . PHE A 1 207 ? -10.216 -10.439 11.929 1.00 88.38 207 PHE A N 1
ATOM 1691 C CA . PHE A 1 207 ? -10.374 -11.777 12.508 1.00 88.38 207 PHE A CA 1
ATOM 1692 C C . PHE A 1 207 ? -11.697 -12.449 12.092 1.00 88.38 207 PHE A C 1
ATOM 1694 O O . PHE A 1 207 ? -11.978 -13.589 12.478 1.00 88.38 207 PHE A O 1
ATOM 1701 N N . SER A 1 208 ? -12.501 -11.792 11.245 1.00 89.38 208 SER A N 1
ATOM 1702 C CA . SER A 1 208 ? -13.686 -12.405 10.645 1.00 89.38 208 SER A CA 1
ATOM 1703 C C . SER A 1 208 ? -13.309 -13.564 9.716 1.00 89.38 208 SER A C 1
ATOM 1705 O O . SER A 1 208 ? -12.306 -13.525 9.001 1.00 89.38 208 SER A O 1
ATOM 1707 N N . LYS A 1 209 ? -14.164 -14.593 9.662 1.00 87.69 209 LYS A N 1
ATOM 1708 C CA . LYS A 1 209 ? -13.978 -15.743 8.762 1.00 87.69 209 LYS A CA 1
ATOM 1709 C C . LYS A 1 209 ? -13.807 -15.312 7.295 1.00 87.69 209 LYS A C 1
ATOM 1711 O O . LYS A 1 209 ? -12.951 -15.851 6.601 1.00 87.69 209 LYS A O 1
ATOM 1716 N N . GLU A 1 210 ? -14.593 -14.330 6.849 1.00 92.06 210 GLU A N 1
ATOM 1717 C CA . GLU A 1 210 ? -14.542 -13.801 5.480 1.00 92.06 210 GLU A CA 1
ATOM 1718 C C . GLU A 1 210 ? -13.179 -13.152 5.183 1.00 92.06 210 GLU A C 1
ATOM 1720 O O . GLU A 1 210 ? -12.593 -13.430 4.136 1.00 92.06 210 GLU A O 1
ATOM 1725 N N . TRP A 1 211 ? -12.618 -12.361 6.110 1.00 92.38 211 TRP A N 1
ATOM 1726 C CA . TRP A 1 211 ? -11.282 -11.790 5.914 1.00 92.38 211 TRP A CA 1
ATOM 1727 C C . TRP A 1 211 ? -10.173 -12.838 5.983 1.00 92.38 211 TRP A C 1
ATOM 1729 O O . TRP A 1 211 ? -9.291 -12.817 5.130 1.00 92.38 211 TRP A O 1
ATOM 1739 N N . LEU A 1 212 ? -10.204 -13.777 6.933 1.00 89.75 212 LEU A N 1
ATOM 1740 C CA . LEU A 1 212 ? -9.180 -14.826 7.061 1.00 89.75 212 LEU A CA 1
ATOM 1741 C C . LEU A 1 212 ? -9.079 -15.685 5.782 1.00 89.75 212 LEU A C 1
ATOM 1743 O O . LEU A 1 212 ? -7.985 -15.876 5.243 1.00 89.75 212 LEU A O 1
ATOM 1747 N N . GLU A 1 213 ? -10.221 -16.099 5.216 1.00 89.56 213 GLU A N 1
ATOM 1748 C CA . GLU A 1 213 ? -10.293 -16.835 3.940 1.00 89.56 213 GLU A CA 1
ATOM 1749 C C . GLU A 1 213 ? -9.839 -16.004 2.722 1.00 89.56 213 GLU A C 1
ATOM 1751 O O . GLU A 1 213 ? -9.312 -16.550 1.750 1.00 89.56 213 GLU A O 1
ATOM 1756 N N . ILE A 1 214 ? -10.036 -14.682 2.742 1.00 91.44 214 ILE A N 1
ATOM 1757 C CA . ILE A 1 214 ? -9.631 -13.763 1.664 1.00 91.44 214 ILE A CA 1
ATOM 1758 C C . ILE A 1 214 ? -8.154 -13.339 1.780 1.00 91.44 214 ILE A C 1
ATOM 1760 O O . ILE A 1 214 ? -7.505 -13.052 0.766 1.00 91.44 214 ILE A O 1
ATOM 1764 N N . SER A 1 215 ? -7.620 -13.284 2.998 1.00 87.38 215 SER A N 1
ATOM 1765 C CA . SER A 1 215 ? -6.253 -12.857 3.307 1.00 87.38 215 SER A CA 1
ATOM 1766 C C . SER A 1 215 ? -5.238 -14.002 3.292 1.00 87.38 215 SER A C 1
ATOM 1768 O O . SER A 1 215 ? -4.051 -13.708 3.172 1.00 87.38 215 SER A O 1
ATOM 1770 N N . ASN A 1 216 ? -5.694 -15.265 3.300 1.00 87.31 216 ASN A N 1
ATOM 1771 C CA . ASN A 1 216 ? -4.889 -16.492 3.417 1.00 87.31 216 ASN A CA 1
ATOM 1772 C C . ASN A 1 216 ? -4.197 -16.664 4.786 1.00 87.31 216 ASN A C 1
ATOM 1774 O O . ASN A 1 216 ? -3.112 -17.248 4.881 1.00 87.31 216 ASN A O 1
ATOM 1778 N N . PHE A 1 217 ? -4.851 -16.198 5.852 1.00 85.44 217 PHE A N 1
ATOM 1779 C CA . PHE A 1 217 ? -4.465 -16.493 7.232 1.00 85.44 217 PHE A CA 1
ATOM 1780 C C . PHE A 1 217 ? -5.272 -17.657 7.812 1.00 85.44 217 PHE A C 1
ATOM 1782 O O . PHE A 1 217 ? -6.454 -17.838 7.528 1.00 85.44 217 PHE A O 1
ATOM 1789 N N . SER A 1 218 ? -4.627 -18.421 8.688 1.00 82.44 218 SER A N 1
ATOM 1790 C CA . SER A 1 218 ? -5.251 -19.451 9.517 1.00 82.44 218 SER A CA 1
ATOM 1791 C C . SER A 1 218 ? -4.844 -19.250 10.975 1.00 82.44 218 SER A C 1
ATOM 1793 O O . SER A 1 218 ? -3.698 -18.907 11.261 1.00 82.44 218 SER A O 1
ATOM 1795 N N . LEU A 1 219 ? -5.790 -19.423 11.897 1.00 79.38 219 LEU A N 1
ATOM 1796 C CA . LEU A 1 219 ? -5.569 -19.231 13.330 1.00 79.38 219 LEU A CA 1
ATOM 1797 C C . LEU A 1 219 ? -5.518 -20.601 14.003 1.00 79.38 219 LEU A C 1
ATOM 1799 O O . LEU A 1 219 ? -6.545 -21.279 14.119 1.00 79.38 219 LEU A O 1
ATOM 1803 N N . ILE A 1 220 ? -4.317 -21.008 14.412 1.00 75.31 220 ILE A N 1
ATOM 1804 C CA . ILE A 1 220 ? -4.121 -22.206 15.230 1.00 75.31 220 ILE A CA 1
ATOM 1805 C C . ILE A 1 220 ? -4.197 -21.842 16.711 1.00 75.31 220 ILE A C 1
ATOM 1807 O O . ILE A 1 220 ? -3.813 -20.744 17.110 1.00 75.31 220 ILE A O 1
ATOM 1811 N N . HIS A 1 221 ? -4.665 -22.793 17.512 1.00 72.44 221 HIS A N 1
ATOM 1812 C CA . HIS A 1 221 ? -4.666 -22.717 18.967 1.00 72.44 221 HIS A CA 1
ATOM 1813 C C . HIS A 1 221 ? -3.646 -23.740 19.460 1.00 72.44 221 HIS A C 1
ATOM 1815 O O . HIS A 1 221 ? -3.821 -24.942 19.257 1.00 72.44 221 HIS A O 1
ATOM 1821 N N . LEU A 1 222 ? -2.558 -23.256 20.044 1.00 66.06 222 LEU A N 1
ATOM 1822 C CA . LEU A 1 222 ? -1.553 -24.065 20.713 1.00 66.06 222 LEU A CA 1
ATOM 1823 C C . LEU A 1 222 ? -1.931 -24.136 22.198 1.00 66.06 222 LEU A C 1
ATOM 1825 O O . LEU A 1 222 ? -2.224 -23.093 22.784 1.00 66.06 222 LEU A O 1
ATOM 1829 N N . PRO A 1 223 ? -1.938 -25.317 22.838 1.00 62.47 223 PRO A N 1
ATOM 1830 C CA . PRO A 1 223 ? -1.984 -25.350 24.294 1.00 62.47 223 PRO A CA 1
ATOM 1831 C C . PRO A 1 223 ? -0.741 -24.634 24.845 1.00 62.47 223 PRO A C 1
ATOM 1833 O O . PRO A 1 223 ? 0.332 -24.688 24.232 1.00 62.47 223 PRO A O 1
ATOM 1836 N N . ALA A 1 224 ? -0.867 -23.984 26.003 1.00 64.19 224 ALA A N 1
ATOM 1837 C CA . ALA A 1 224 ? 0.307 -23.569 26.765 1.00 64.19 224 ALA A CA 1
ATOM 1838 C C . ALA A 1 224 ? 1.207 -24.792 27.047 1.00 64.19 224 ALA A C 1
ATOM 1840 O O . ALA A 1 224 ? 0.720 -25.921 27.145 1.00 64.19 224 ALA A O 1
ATOM 1841 N N . LEU A 1 225 ? 2.524 -24.590 27.166 1.00 62.84 225 LEU A N 1
ATOM 1842 C CA . LEU A 1 225 ? 3.489 -25.693 27.338 1.00 62.84 225 LEU A CA 1
ATOM 1843 C C . LEU A 1 225 ? 3.292 -26.480 28.650 1.00 62.84 225 LEU A C 1
ATOM 1845 O O . LEU A 1 225 ? 3.746 -27.616 28.765 1.00 62.84 225 LEU A O 1
ATOM 1849 N N . ASP A 1 226 ? 2.599 -25.875 29.608 1.00 68.94 226 ASP A N 1
ATOM 1850 C CA . ASP A 1 226 ? 2.168 -26.384 30.909 1.00 68.94 226 ASP A CA 1
ATOM 1851 C C . ASP A 1 226 ? 0.629 -26.495 31.041 1.00 68.94 226 ASP A C 1
ATOM 1853 O O . ASP A 1 226 ? 0.118 -26.814 32.118 1.00 68.94 226 ASP A O 1
ATOM 1857 N N . GLY A 1 227 ? -0.102 -26.258 29.943 1.00 58.94 227 GLY A N 1
ATOM 1858 C CA . GLY A 1 227 ? -1.554 -26.087 29.908 1.00 58.94 227 GLY A CA 1
ATOM 1859 C C . GLY A 1 227 ? -2.357 -27.341 30.264 1.00 58.94 227 GLY A C 1
ATOM 1860 O O . GLY A 1 227 ? -2.128 -28.441 29.752 1.00 58.94 227 GLY A O 1
ATOM 1861 N N . ARG A 1 228 ? -3.344 -27.154 31.136 1.00 60.03 228 ARG A N 1
ATOM 1862 C CA . ARG A 1 228 ? -4.262 -28.170 31.661 1.00 60.03 228 ARG A CA 1
ATOM 1863 C C . ARG A 1 228 ? -5.597 -28.163 30.901 1.00 60.03 228 ARG A C 1
ATOM 1865 O O . ARG A 1 228 ? -5.907 -27.209 30.187 1.00 60.03 228 ARG A O 1
ATOM 1872 N N . PRO A 1 229 ? -6.438 -29.205 31.052 1.00 49.44 229 PRO A N 1
ATOM 1873 C CA . PRO A 1 229 ? -7.786 -29.207 30.487 1.00 49.44 229 PRO A CA 1
ATOM 1874 C C . PRO A 1 229 ? -8.649 -28.082 31.085 1.00 49.44 229 PRO A C 1
ATOM 1876 O O . PRO A 1 229 ? -9.134 -28.202 32.209 1.00 49.44 229 PRO A O 1
ATOM 1879 N N . GLY A 1 230 ? -8.845 -27.011 30.315 1.00 55.19 230 GLY A N 1
ATOM 1880 C CA . GLY A 1 230 ? -9.587 -25.811 30.720 1.00 55.19 230 GLY A CA 1
ATOM 1881 C C . GLY A 1 230 ? -8.770 -24.515 30.690 1.00 55.19 230 GLY A C 1
ATOM 1882 O O . GLY A 1 230 ? -9.372 -23.454 30.800 1.00 55.19 230 GLY A O 1
ATOM 1883 N N . ASP A 1 231 ? -7.448 -24.594 30.511 1.00 54.94 231 ASP A N 1
ATOM 1884 C CA . ASP A 1 231 ? -6.572 -23.421 30.430 1.00 54.94 231 ASP A CA 1
ATOM 1885 C C . ASP A 1 231 ? -6.657 -22.738 29.048 1.00 54.94 231 ASP A C 1
ATOM 1887 O O . ASP A 1 231 ? -6.990 -23.369 28.037 1.00 54.94 231 ASP A O 1
ATOM 1891 N N . ASP A 1 232 ? -6.319 -21.446 28.998 1.00 53.75 232 ASP A N 1
ATOM 1892 C CA . ASP A 1 232 ? -6.345 -20.649 27.771 1.00 53.75 232 ASP A CA 1
ATOM 1893 C C . ASP A 1 232 ? -5.308 -21.113 26.736 1.00 53.75 232 ASP A C 1
ATOM 1895 O O . ASP A 1 232 ? -4.150 -21.417 27.040 1.00 53.75 232 ASP A O 1
ATOM 1899 N N . TYR A 1 233 ? -5.721 -21.128 25.468 1.00 58.19 233 TYR A N 1
ATOM 1900 C CA . TYR A 1 233 ? -4.856 -21.502 24.353 1.00 58.19 233 TYR A CA 1
ATOM 1901 C C . TYR A 1 233 ? -4.107 -20.284 23.808 1.00 58.19 233 TYR A C 1
ATOM 1903 O O . TYR A 1 233 ? -4.706 -19.257 23.486 1.00 58.19 233 TYR A O 1
ATOM 1911 N N . LEU A 1 234 ? -2.803 -20.440 23.585 1.00 63.12 234 LEU A N 1
ATOM 1912 C CA . LEU A 1 234 ? -1.999 -19.485 22.832 1.00 63.12 234 LEU A CA 1
ATOM 1913 C C . LEU A 1 234 ? -2.419 -19.528 21.358 1.00 63.12 234 LEU A C 1
ATOM 1915 O O . LEU A 1 234 ? -2.265 -20.550 20.685 1.00 63.12 234 LEU A O 1
ATOM 1919 N N . PHE A 1 235 ? -2.930 -18.422 20.825 1.00 68.81 235 PHE A N 1
ATOM 1920 C CA . PHE A 1 235 ? -3.231 -18.321 19.399 1.00 68.81 235 PHE A CA 1
ATOM 1921 C C . PHE A 1 235 ? -1.962 -18.020 18.583 1.00 68.81 235 PHE A C 1
ATOM 1923 O O . PHE A 1 235 ? -1.067 -17.305 19.032 1.00 68.81 235 PHE A O 1
ATOM 1930 N N . ALA A 1 236 ? -1.891 -18.531 17.352 1.00 69.69 236 ALA A N 1
ATOM 1931 C CA . ALA A 1 236 ? -0.887 -18.102 16.381 1.00 69.69 236 ALA A CA 1
ATOM 1932 C C . ALA A 1 236 ? -1.498 -17.943 14.983 1.00 69.69 236 ALA A C 1
ATOM 1934 O O . ALA A 1 236 ? -2.206 -18.821 14.482 1.00 69.69 236 ALA A O 1
ATOM 1935 N N . ALA A 1 237 ? -1.196 -16.812 14.343 1.00 75.25 237 ALA A N 1
ATOM 1936 C CA . ALA A 1 237 ? -1.629 -16.500 12.989 1.00 75.25 237 ALA A CA 1
ATOM 1937 C C . ALA A 1 237 ? -0.639 -17.064 11.958 1.00 75.25 237 ALA A C 1
ATOM 1939 O O . ALA A 1 237 ? 0.398 -16.469 11.668 1.00 75.25 237 ALA A O 1
ATOM 1940 N N . LEU A 1 238 ? -0.970 -18.217 11.378 1.00 75.75 238 LEU A N 1
ATOM 1941 C CA . LEU A 1 238 ? -0.209 -18.810 10.285 1.00 75.75 238 LEU A CA 1
ATOM 1942 C C . LEU A 1 238 ? -0.670 -18.233 8.942 1.00 75.75 238 LEU A C 1
ATOM 1944 O O . LEU A 1 238 ? -1.763 -18.538 8.457 1.00 75.75 238 LEU A O 1
ATOM 1948 N N . ASN A 1 239 ? 0.195 -17.424 8.332 1.00 76.69 239 ASN A N 1
ATOM 1949 C CA . ASN A 1 239 ? 0.091 -17.036 6.926 1.00 76.69 239 ASN A CA 1
ATOM 1950 C C . ASN A 1 239 ? 0.522 -18.201 6.008 1.00 76.69 239 ASN A C 1
ATOM 1952 O O . ASN A 1 239 ? 1.437 -18.956 6.343 1.00 76.69 239 ASN A O 1
ATOM 1956 N N . GLN A 1 240 ? -0.102 -18.348 4.835 1.00 72.69 240 GLN A N 1
ATOM 1957 C CA . GLN A 1 240 ? 0.366 -19.297 3.814 1.00 72.69 240 GLN A CA 1
ATOM 1958 C C . GLN A 1 240 ? 1.781 -18.918 3.328 1.00 72.69 240 GLN A C 1
ATOM 1960 O O . GLN A 1 240 ? 1.977 -17.775 2.890 1.00 72.69 240 GLN A O 1
ATOM 1965 N N . PRO A 1 241 ? 2.762 -19.847 3.355 1.00 66.62 241 PRO A N 1
ATOM 1966 C CA . PRO A 1 241 ? 4.160 -19.532 3.072 1.00 66.62 241 PRO A CA 1
ATOM 1967 C C . PRO A 1 241 ? 4.406 -19.144 1.609 1.00 66.62 241 PRO A C 1
ATOM 1969 O O . PRO A 1 241 ? 5.155 -18.194 1.361 1.00 66.62 241 PRO A O 1
ATOM 1972 N N . ASP A 1 242 ? 3.734 -19.834 0.682 1.00 68.12 242 ASP A N 1
ATOM 1973 C CA . ASP A 1 242 ? 3.894 -19.721 -0.776 1.00 68.12 242 ASP A CA 1
ATOM 1974 C C . ASP A 1 242 ? 3.247 -18.464 -1.381 1.00 68.12 242 ASP A C 1
ATOM 1976 O O . ASP A 1 242 ? 3.518 -18.100 -2.528 1.00 68.12 242 ASP A O 1
ATOM 1980 N N . VAL A 1 243 ? 2.409 -17.759 -0.613 1.00 68.25 243 VAL A N 1
ATOM 1981 C CA . VAL A 1 243 ? 1.823 -16.482 -1.033 1.00 68.25 243 VAL A CA 1
ATOM 1982 C C . VAL A 1 243 ? 2.901 -15.398 -0.942 1.00 68.25 243 VAL A C 1
ATOM 1984 O O . VAL A 1 243 ? 3.196 -14.838 0.115 1.00 68.25 243 VAL A O 1
ATOM 1987 N N . ALA A 1 244 ? 3.519 -15.096 -2.083 1.00 59.66 244 ALA A N 1
ATOM 1988 C CA . ALA A 1 244 ? 4.577 -14.091 -2.183 1.00 59.66 244 ALA A CA 1
ATOM 1989 C C . ALA A 1 244 ? 4.075 -12.640 -2.008 1.00 59.66 244 ALA A C 1
ATOM 1991 O O . ALA A 1 244 ? 4.882 -11.743 -1.775 1.00 59.66 244 ALA A O 1
ATOM 1992 N N . ASN A 1 245 ? 2.763 -12.402 -2.118 1.00 64.81 245 ASN A N 1
ATOM 1993 C CA . ASN A 1 245 ? 2.141 -11.078 -2.108 1.00 64.81 245 ASN A CA 1
ATOM 1994 C C . ASN A 1 245 ? 1.015 -10.964 -1.061 1.00 64.81 245 ASN A C 1
ATOM 1996 O O . ASN A 1 245 ? -0.149 -11.230 -1.343 1.00 64.81 245 ASN A O 1
ATOM 2000 N N . TYR A 1 246 ? 1.375 -10.508 0.137 1.00 64.88 246 TYR A N 1
ATOM 2001 C CA . TYR A 1 246 ? 0.437 -9.894 1.084 1.00 64.88 246 TYR A CA 1
ATOM 2002 C C . TYR A 1 246 ? 0.454 -8.375 0.847 1.00 64.88 246 TYR A C 1
ATOM 2004 O O . TYR A 1 246 ? 1.470 -7.832 0.399 1.00 64.88 246 TYR A O 1
ATOM 2012 N N . ALA A 1 247 ? -0.673 -7.694 1.058 1.00 58.00 247 ALA A N 1
ATOM 2013 C CA . ALA A 1 247 ? -0.867 -6.333 0.557 1.00 58.00 247 ALA A CA 1
ATOM 2014 C C . ALA A 1 247 ? -0.541 -5.228 1.581 1.00 58.00 247 ALA A C 1
ATOM 2016 O O . ALA A 1 247 ? -0.827 -5.418 2.761 1.00 58.00 247 ALA A O 1
ATOM 2017 N N . PRO A 1 248 ? -0.071 -4.040 1.142 1.00 62.28 248 PRO A N 1
ATOM 2018 C CA . PRO A 1 248 ? 0.569 -3.718 -0.126 1.00 62.28 248 PRO A CA 1
ATOM 2019 C C . PRO A 1 248 ? 2.097 -3.802 0.030 1.00 62.28 248 PRO A C 1
ATOM 2021 O O . PRO A 1 248 ? 2.625 -4.390 0.968 1.00 62.28 248 PRO A O 1
ATOM 2024 N N . VAL A 1 249 ? 2.821 -3.195 -0.911 1.00 57.72 249 VAL A N 1
ATOM 2025 C CA . VAL A 1 249 ? 4.286 -3.129 -0.888 1.00 57.72 249 VAL A CA 1
ATOM 2026 C C . VAL A 1 249 ? 4.729 -1.685 -1.143 1.00 57.72 249 VAL A C 1
ATOM 2028 O O . VAL A 1 249 ? 5.184 -1.331 -2.240 1.00 57.72 249 VAL A O 1
ATOM 2031 N N . SER A 1 250 ? 4.518 -0.819 -0.148 1.00 53.38 250 SER A N 1
ATOM 2032 C CA . SER A 1 250 ? 5.063 0.546 -0.123 1.00 53.38 250 SER A CA 1
ATOM 2033 C C . SER A 1 250 ? 6.536 0.513 0.323 1.00 53.38 250 SER A C 1
ATOM 2035 O O . SER A 1 250 ? 7.066 -0.532 0.696 1.00 53.38 250 SER A O 1
ATOM 2037 N N . THR A 1 251 ? 7.254 1.640 0.266 1.00 51.22 251 THR A N 1
ATOM 2038 C CA . THR A 1 251 ? 8.668 1.682 0.712 1.00 51.22 251 THR A CA 1
ATOM 2039 C C . THR A 1 251 ? 8.833 1.707 2.239 1.00 51.22 251 THR A C 1
ATOM 2041 O O . THR A 1 251 ? 9.962 1.762 2.727 1.00 51.22 251 THR A O 1
ATOM 2044 N N . ARG A 1 252 ? 7.724 1.676 2.991 1.00 52.81 252 ARG A N 1
ATOM 2045 C CA . ARG A 1 252 ? 7.688 1.525 4.456 1.00 52.81 252 ARG A CA 1
ATOM 2046 C C . ARG A 1 252 ? 6.821 0.342 4.881 1.00 52.81 252 ARG A C 1
ATOM 2048 O O . ARG A 1 252 ? 7.290 -0.485 5.651 1.00 52.81 252 ARG A O 1
ATOM 2055 N N . GLN A 1 253 ? 5.619 0.224 4.323 1.00 55.56 253 GLN A N 1
ATOM 2056 C CA . GLN A 1 253 ? 4.747 -0.939 4.495 1.00 55.56 253 GLN A CA 1
ATOM 2057 C C . GLN A 1 253 ? 5.214 -2.044 3.548 1.00 55.56 253 GLN A C 1
ATOM 2059 O O . GLN A 1 253 ? 4.812 -2.115 2.384 1.00 55.56 253 GLN A O 1
ATOM 2064 N N . LEU A 1 254 ? 6.153 -2.847 4.037 1.00 56.12 254 LEU A N 1
ATOM 2065 C CA . LEU A 1 254 ? 6.669 -4.017 3.339 1.00 56.12 254 LEU A CA 1
ATOM 2066 C C . LEU A 1 254 ? 5.652 -5.163 3.429 1.00 56.12 254 LEU A C 1
ATOM 2068 O O . LEU A 1 254 ? 5.036 -5.352 4.472 1.00 56.12 254 LEU A O 1
ATOM 2072 N N . SER A 1 255 ? 5.577 -6.023 2.411 1.00 55.66 255 SER A N 1
ATOM 2073 C CA . SER A 1 255 ? 4.769 -7.259 2.443 1.00 55.66 255 SER A CA 1
ATOM 2074 C C . SER A 1 255 ? 5.115 -8.213 3.596 1.00 55.66 255 SER A C 1
ATOM 2076 O O . SER A 1 255 ? 4.358 -9.132 3.883 1.00 55.66 255 SER A O 1
ATOM 2078 N N . THR A 1 256 ? 6.272 -8.041 4.241 1.00 58.88 256 THR A N 1
ATOM 2079 C CA . THR A 1 256 ? 6.658 -8.772 5.458 1.00 58.88 256 THR A CA 1
ATOM 2080 C C . THR A 1 256 ? 5.916 -8.286 6.702 1.00 58.88 256 THR A C 1
ATOM 2082 O O . THR A 1 256 ? 5.766 -9.061 7.638 1.00 58.88 256 THR A O 1
ATOM 2085 N N . TYR A 1 257 ? 5.446 -7.035 6.710 1.00 68.25 257 TYR A N 1
ATOM 2086 C CA . TYR A 1 257 ? 4.665 -6.447 7.796 1.00 68.25 257 TYR A CA 1
ATOM 2087 C C . TYR A 1 257 ? 3.227 -6.982 7.764 1.00 68.25 257 TYR A C 1
ATOM 2089 O O . TYR A 1 257 ? 2.789 -7.630 8.707 1.00 68.25 257 TYR A O 1
ATOM 2097 N N . SER A 1 258 ? 2.582 -6.934 6.593 1.00 71.06 258 SER A N 1
ATOM 2098 C CA . SER A 1 258 ? 1.287 -7.581 6.314 1.00 71.06 258 SER A CA 1
ATOM 2099 C C . SER A 1 258 ? 1.261 -9.106 6.530 1.00 71.06 258 SER A C 1
ATOM 2101 O O . SER A 1 258 ? 0.200 -9.715 6.471 1.00 71.06 258 SER A O 1
ATOM 2103 N N . ARG A 1 259 ? 2.414 -9.756 6.743 1.00 75.12 259 ARG A N 1
ATOM 2104 C CA . ARG A 1 259 ? 2.510 -11.187 7.087 1.00 75.12 259 ARG A CA 1
ATOM 2105 C C . ARG A 1 259 ? 2.558 -11.464 8.590 1.00 75.12 259 ARG A C 1
ATOM 2107 O O . ARG A 1 259 ? 2.457 -12.632 8.957 1.00 75.12 259 ARG A O 1
ATOM 2114 N N . GLN A 1 260 ? 2.711 -10.446 9.441 1.00 75.19 260 GLN A N 1
ATOM 2115 C CA . GLN A 1 260 ? 2.789 -10.623 10.894 1.00 75.19 260 GLN A CA 1
ATOM 2116 C C . GLN A 1 260 ? 1.482 -11.186 11.469 1.00 75.19 260 GLN A C 1
ATOM 2118 O O . GLN A 1 260 ? 1.513 -12.185 12.183 1.00 75.19 260 GLN A O 1
ATOM 2123 N N . ASN A 1 261 ? 0.339 -10.571 11.151 1.00 81.62 261 ASN A N 1
ATOM 2124 C CA . ASN A 1 261 ? -0.985 -10.984 11.624 1.00 81.62 261 ASN A CA 1
ATOM 2125 C C . ASN A 1 261 ? -2.109 -10.448 10.688 1.00 81.62 261 ASN A C 1
ATOM 2127 O O . ASN A 1 261 ? -1.823 -9.629 9.808 1.00 81.62 261 ASN A O 1
ATOM 2131 N N . PRO A 1 262 ? -3.376 -10.890 10.847 1.00 86.81 262 PRO A N 1
ATOM 2132 C CA . PRO A 1 262 ? -4.481 -10.488 9.970 1.00 86.81 262 PRO A CA 1
ATOM 2133 C C . PRO A 1 262 ? -4.879 -9.010 10.085 1.00 86.81 262 PRO A C 1
ATOM 2135 O O . PRO A 1 262 ? -5.339 -8.434 9.099 1.00 86.81 262 PRO A O 1
ATOM 2138 N N . GLN A 1 263 ? -4.708 -8.405 11.265 1.00 87.44 263 GLN A N 1
ATOM 2139 C CA . GLN A 1 263 ? -5.025 -7.000 11.530 1.00 87.44 263 GLN A CA 1
ATOM 2140 C C . GLN A 1 263 ? -4.049 -6.074 10.795 1.00 87.44 263 GLN A C 1
ATOM 2142 O O . GLN A 1 263 ? -4.482 -5.143 10.115 1.00 87.44 263 GLN A O 1
ATOM 2147 N N . GLU A 1 264 ? -2.754 -6.403 10.794 1.00 85.25 264 GLU A N 1
ATOM 2148 C CA . GLU A 1 264 ? -1.778 -5.732 9.934 1.00 85.25 264 GLU A CA 1
ATOM 2149 C C . GLU A 1 264 ? -2.143 -5.874 8.463 1.00 85.25 264 GLU A C 1
ATOM 2151 O O . GLU A 1 264 ? -2.182 -4.879 7.742 1.00 85.25 264 GLU A O 1
ATOM 2156 N N . ASP A 1 265 ? -2.459 -7.083 7.997 1.00 88.31 265 ASP A N 1
ATOM 2157 C CA . ASP A 1 265 ? -2.870 -7.314 6.611 1.00 88.31 265 ASP A CA 1
ATOM 2158 C C . ASP A 1 265 ? -4.113 -6.492 6.213 1.00 88.31 265 ASP A C 1
ATOM 2160 O O . ASP A 1 265 ? -4.180 -5.979 5.090 1.00 88.31 265 ASP A O 1
ATOM 2164 N N . PHE A 1 266 ? -5.063 -6.309 7.135 1.00 92.12 266 PHE A N 1
ATOM 2165 C CA . PHE A 1 266 ? -6.262 -5.488 6.960 1.00 92.12 266 PHE A CA 1
ATOM 2166 C C . PHE A 1 266 ? -5.943 -3.990 6.893 1.00 92.12 266 PHE A C 1
ATOM 2168 O O . PHE A 1 266 ? -6.241 -3.354 5.880 1.00 92.12 266 PHE A O 1
ATOM 2175 N N . ALA A 1 267 ? -5.282 -3.430 7.907 1.00 91.12 267 ALA A N 1
ATOM 2176 C CA . ALA A 1 267 ? -4.916 -2.014 7.968 1.00 91.12 267 ALA A CA 1
ATOM 2177 C C . ALA A 1 267 ? -4.020 -1.597 6.789 1.00 91.12 267 ALA A C 1
ATOM 2179 O O . ALA A 1 267 ? -4.203 -0.551 6.158 1.00 91.12 267 ALA A O 1
ATOM 2180 N N . ASN A 1 268 ? -3.074 -2.460 6.415 1.00 89.31 268 ASN A N 1
ATOM 2181 C CA . ASN A 1 268 ? -2.276 -2.297 5.207 1.00 89.31 268 ASN A CA 1
ATOM 2182 C C . ASN A 1 268 ? -3.151 -2.347 3.934 1.00 89.31 268 ASN A C 1
ATOM 2184 O O . ASN A 1 268 ? -3.013 -1.487 3.059 1.00 89.31 268 ASN A O 1
ATOM 2188 N N . SER A 1 269 ? -4.100 -3.284 3.832 1.00 92.06 269 SER A N 1
ATOM 2189 C CA . SER A 1 269 ? -5.040 -3.364 2.700 1.00 92.06 269 SER A CA 1
ATOM 2190 C C . SER A 1 269 ? -5.982 -2.148 2.590 1.00 92.06 269 SER A C 1
ATOM 2192 O O . SER A 1 269 ? -6.321 -1.752 1.474 1.00 92.06 269 SER A O 1
ATOM 2194 N N . VAL A 1 270 ? -6.362 -1.506 3.703 1.00 93.75 270 VAL A N 1
ATOM 2195 C CA . VAL A 1 270 ? -7.113 -0.232 3.717 1.00 93.75 270 VAL A CA 1
ATOM 2196 C C . VAL A 1 270 ? -6.292 0.886 3.066 1.00 93.75 270 VAL A C 1
ATOM 2198 O O . VAL A 1 270 ? -6.758 1.529 2.123 1.00 93.75 270 VAL A O 1
ATOM 2201 N N . SER A 1 271 ? -5.035 1.061 3.480 1.00 91.62 271 SER A N 1
ATOM 2202 C CA . SER A 1 271 ? -4.121 2.044 2.876 1.00 91.62 271 SER A CA 1
ATOM 2203 C C . SER A 1 271 ? -3.833 1.750 1.389 1.00 91.62 271 SER A C 1
ATOM 2205 O O . SER A 1 271 ? -3.767 2.660 0.552 1.00 91.62 271 SER A O 1
ATOM 2207 N N . ALA A 1 272 ? -3.765 0.464 1.020 1.00 90.25 272 ALA A N 1
ATOM 2208 C CA . ALA A 1 272 ? -3.649 0.012 -0.367 1.00 90.25 272 ALA A CA 1
ATOM 2209 C C . ALA A 1 272 ? -4.845 0.438 -1.235 1.00 90.25 272 ALA A C 1
ATOM 2211 O O . ALA A 1 272 ? -4.659 0.886 -2.367 1.00 90.25 272 ALA A O 1
ATOM 2212 N N . TYR A 1 273 ? -6.068 0.330 -0.709 1.00 93.12 273 TYR A N 1
ATOM 2213 C CA . TYR A 1 273 ? -7.299 0.667 -1.427 1.00 93.12 273 TYR A CA 1
ATOM 2214 C C . TYR A 1 273 ? -7.335 2.129 -1.907 1.00 93.12 273 TYR A C 1
ATOM 2216 O O . TYR A 1 273 ? -7.863 2.412 -2.986 1.00 93.12 273 TYR A O 1
ATOM 2224 N N . ILE A 1 274 ? -6.718 3.034 -1.141 1.00 92.31 274 ILE A N 1
ATOM 2225 C CA . ILE A 1 274 ? -6.677 4.476 -1.413 1.00 92.31 274 ILE A CA 1
ATOM 2226 C C . ILE A 1 274 ? -5.516 4.857 -2.348 1.00 92.31 274 ILE A C 1
ATOM 2228 O O . ILE A 1 274 ? -5.697 5.709 -3.216 1.00 92.31 274 ILE A O 1
ATOM 2232 N N . ASN A 1 275 ? -4.330 4.248 -2.192 1.00 89.25 275 ASN A N 1
ATOM 2233 C CA . ASN A 1 275 ? -3.087 4.746 -2.815 1.00 89.25 275 ASN A CA 1
ATOM 2234 C C . ASN A 1 275 ? -2.436 3.820 -3.864 1.00 89.25 275 ASN A C 1
ATOM 2236 O O . ASN A 1 275 ? -1.431 4.208 -4.464 1.00 89.25 275 ASN A O 1
ATOM 2240 N N . TYR A 1 276 ? -2.938 2.598 -4.086 1.00 88.88 276 TYR A N 1
ATOM 2241 C CA . TYR A 1 276 ? -2.276 1.595 -4.935 1.00 88.88 276 TYR A CA 1
ATOM 2242 C C . TYR A 1 276 ? -3.134 1.200 -6.163 1.00 88.88 276 TYR A C 1
ATOM 2244 O O . TYR A 1 276 ? -3.978 0.306 -6.068 1.00 88.88 276 TYR A O 1
ATOM 2252 N N . PRO A 1 277 ? -2.886 1.785 -7.360 1.00 90.06 277 PRO A N 1
ATOM 2253 C CA . PRO A 1 277 ? -3.713 1.583 -8.561 1.00 90.06 277 PRO A CA 1
ATOM 2254 C C . PRO A 1 277 ? -3.889 0.134 -9.032 1.00 90.06 277 PRO A C 1
ATOM 2256 O O . PRO A 1 277 ? -4.879 -0.183 -9.694 1.00 90.06 277 PRO A O 1
ATOM 2259 N N . TYR A 1 278 ? -2.943 -0.755 -8.712 1.00 90.94 278 TYR A N 1
ATOM 2260 C CA . TYR A 1 278 ? -3.024 -2.163 -9.103 1.00 90.94 278 TYR A CA 1
ATOM 2261 C C . TYR A 1 278 ? -3.760 -3.047 -8.091 1.00 90.94 278 TYR A C 1
ATOM 2263 O O . TYR A 1 278 ? -4.088 -4.182 -8.432 1.00 90.94 278 TYR A O 1
ATOM 2271 N N . PHE A 1 279 ? -4.065 -2.553 -6.884 1.00 90.94 279 PHE A N 1
ATOM 2272 C CA . PHE A 1 279 ? -4.617 -3.359 -5.787 1.00 90.94 279 PHE A CA 1
ATOM 2273 C C . PHE A 1 279 ? -5.902 -4.104 -6.178 1.00 90.94 279 PHE A C 1
ATOM 2275 O O . PHE A 1 279 ? -6.034 -5.297 -5.905 1.00 90.94 279 PHE A O 1
ATOM 2282 N N . ARG A 1 280 ? -6.794 -3.442 -6.931 1.00 92.69 280 ARG A N 1
ATOM 2283 C CA . ARG A 1 280 ? -8.037 -4.034 -7.461 1.00 92.69 280 ARG A CA 1
ATOM 2284 C C . ARG A 1 280 ? -7.836 -5.229 -8.394 1.00 92.69 280 ARG A C 1
ATOM 2286 O O . ARG A 1 280 ? -8.773 -5.992 -8.608 1.00 92.69 280 ARG A O 1
ATOM 2293 N N . TYR A 1 281 ? -6.640 -5.377 -8.962 1.00 92.06 281 TYR A N 1
ATOM 2294 C CA . TYR A 1 281 ? -6.295 -6.447 -9.893 1.00 92.06 281 TYR A CA 1
ATOM 2295 C C . TYR A 1 281 ? -5.364 -7.492 -9.267 1.00 92.06 281 TYR A C 1
ATOM 2297 O O . TYR A 1 281 ? -5.520 -8.674 -9.564 1.00 92.06 281 TYR A O 1
ATOM 2305 N N . SER A 1 282 ? -4.418 -7.083 -8.410 1.00 87.62 282 SER A N 1
ATOM 2306 C CA . SER A 1 282 ? -3.504 -8.001 -7.713 1.00 87.62 282 SER A CA 1
ATOM 2307 C C . SER A 1 282 ? -4.156 -8.694 -6.510 1.00 87.62 282 SER A C 1
ATOM 2309 O O . SER A 1 282 ? -3.803 -9.828 -6.200 1.00 87.62 282 SER A O 1
ATOM 2311 N N . HIS A 1 283 ? -5.145 -8.060 -5.869 1.00 89.50 283 HIS A N 1
ATOM 2312 C CA . HIS A 1 283 ? -5.858 -8.592 -4.701 1.00 89.50 283 HIS A CA 1
ATOM 2313 C C . HIS A 1 283 ? -7.389 -8.394 -4.825 1.00 89.50 283 HIS A C 1
ATOM 2315 O O . HIS A 1 283 ? -8.016 -7.788 -3.951 1.00 89.50 283 HIS A O 1
ATOM 2321 N N . PRO A 1 284 ? -8.037 -8.897 -5.897 1.00 92.25 284 PRO A N 1
ATOM 2322 C CA . PRO A 1 284 ? -9.416 -8.539 -6.246 1.00 92.25 284 PRO A CA 1
ATOM 2323 C C . PRO A 1 284 ? -10.444 -8.899 -5.163 1.00 92.25 284 PRO A C 1
ATOM 2325 O O . PRO A 1 284 ? -11.380 -8.134 -4.945 1.00 92.25 284 PRO A O 1
ATOM 2328 N N . LYS A 1 285 ? -10.260 -10.013 -4.435 1.00 93.88 285 LYS A N 1
ATOM 2329 C CA . LYS A 1 285 ? -11.135 -10.385 -3.306 1.00 93.88 285 LYS A CA 1
ATOM 2330 C C . LYS A 1 285 ? -11.076 -9.350 -2.171 1.00 93.88 285 LYS A C 1
ATOM 2332 O O . LYS A 1 285 ? -12.119 -8.865 -1.744 1.00 93.88 285 LYS A O 1
ATOM 2337 N N . ARG A 1 286 ? -9.866 -8.963 -1.740 1.00 93.69 286 ARG A N 1
ATOM 2338 C CA . ARG A 1 286 ? -9.646 -7.934 -0.704 1.00 93.69 286 ARG A CA 1
ATOM 2339 C C . ARG A 1 286 ? -10.217 -6.584 -1.133 1.00 93.69 286 ARG A C 1
ATOM 2341 O O . ARG A 1 286 ? -10.870 -5.919 -0.339 1.00 93.69 286 ARG A O 1
ATOM 2348 N N . TYR A 1 287 ? -10.030 -6.212 -2.402 1.00 94.56 287 TYR A N 1
ATOM 2349 C CA . TYR A 1 287 ? -10.590 -4.982 -2.960 1.00 94.56 287 TYR A CA 1
ATOM 2350 C C . TYR A 1 287 ? -12.122 -4.949 -2.883 1.00 94.56 287 TYR A C 1
ATOM 2352 O O . TYR A 1 287 ? -12.676 -3.963 -2.413 1.00 94.56 287 TYR A O 1
ATOM 2360 N N . GLN A 1 288 ? -12.811 -6.021 -3.292 1.00 95.44 288 GLN A N 1
ATOM 2361 C CA . GLN A 1 288 ? -14.279 -6.070 -3.227 1.00 95.44 288 GLN A CA 1
ATOM 2362 C C . GLN A 1 288 ? -14.800 -6.126 -1.783 1.00 95.44 288 GLN A C 1
ATOM 2364 O O . GLN A 1 288 ? -15.793 -5.468 -1.478 1.00 95.44 288 GLN A O 1
ATOM 2369 N N . TYR A 1 289 ? -14.116 -6.843 -0.882 1.00 96.38 289 TYR A N 1
ATOM 2370 C CA . TYR A 1 289 ? -14.440 -6.827 0.549 1.00 96.38 289 TYR A CA 1
ATOM 2371 C C . TYR A 1 289 ? -14.375 -5.399 1.103 1.00 96.38 289 TYR A C 1
ATOM 2373 O O . TYR A 1 289 ? -15.365 -4.892 1.624 1.00 96.38 289 TYR A O 1
ATOM 2381 N N . LEU A 1 290 ? -13.243 -4.712 0.918 1.00 96.44 290 LEU A N 1
ATOM 2382 C CA . LEU A 1 290 ? -13.051 -3.347 1.408 1.00 96.44 290 LEU A CA 1
ATOM 2383 C C . LEU A 1 290 ? -14.016 -2.353 0.750 1.00 96.44 290 LEU A C 1
ATOM 2385 O O . LEU A 1 290 ? -14.617 -1.548 1.460 1.00 96.44 290 LEU A O 1
ATOM 2389 N N . LYS A 1 291 ? -14.253 -2.450 -0.566 1.00 96.00 291 LYS A N 1
ATOM 2390 C CA . LYS A 1 291 ? -15.250 -1.628 -1.272 1.00 96.00 291 LYS A CA 1
ATOM 2391 C C . LYS A 1 291 ? -16.619 -1.693 -0.593 1.00 96.00 291 LYS A C 1
ATOM 2393 O O . LYS A 1 291 ? -17.228 -0.653 -0.356 1.00 96.00 291 LYS A O 1
ATOM 2398 N N . ASN A 1 292 ? -17.077 -2.901 -0.269 1.00 94.94 292 ASN A N 1
ATOM 2399 C CA . ASN A 1 292 ? -18.438 -3.145 0.207 1.00 94.94 292 ASN A CA 1
ATOM 2400 C C . ASN A 1 292 ? -18.596 -2.980 1.728 1.00 94.94 292 ASN A C 1
ATOM 2402 O O . ASN A 1 292 ? -19.651 -2.547 2.177 1.00 94.94 292 ASN A O 1
ATOM 2406 N N . LYS A 1 293 ? -17.575 -3.341 2.516 1.00 94.62 293 LYS A N 1
ATOM 2407 C CA . LYS A 1 293 ? -17.633 -3.403 3.991 1.00 94.62 293 LYS A CA 1
ATOM 2408 C C . LYS A 1 293 ? -17.032 -2.179 4.687 1.00 94.62 293 LYS A C 1
ATOM 2410 O O . LYS A 1 293 ? -17.353 -1.938 5.841 1.00 94.62 293 LYS A O 1
ATOM 2415 N N . VAL A 1 294 ? -16.136 -1.452 4.012 1.00 95.25 294 VAL A N 1
ATOM 2416 C CA . VAL A 1 294 ? -15.279 -0.424 4.635 1.00 95.25 294 VAL A CA 1
ATOM 2417 C C . VAL A 1 294 ? -15.391 0.930 3.933 1.00 95.25 294 VAL A C 1
ATOM 2419 O O . VAL A 1 294 ? -15.514 1.957 4.589 1.00 95.25 294 VAL A O 1
ATOM 2422 N N . PHE A 1 295 ? -15.407 0.957 2.597 1.00 95.69 295 PHE A N 1
ATOM 2423 C CA . PHE A 1 295 ? -15.366 2.192 1.799 1.00 95.69 295 PHE A CA 1
ATOM 2424 C C . PHE A 1 295 ? -16.728 2.672 1.267 1.00 95.69 295 PHE A C 1
ATOM 2426 O O . PHE A 1 295 ? -16.771 3.605 0.462 1.00 95.69 295 PHE A O 1
ATOM 2433 N N . GLY A 1 296 ? -17.840 2.047 1.673 1.00 92.12 296 GLY A N 1
ATOM 2434 C CA . GLY A 1 296 ? -19.197 2.470 1.284 1.00 92.12 296 GLY A CA 1
ATOM 2435 C C . GLY A 1 296 ? -19.442 2.497 -0.233 1.00 92.12 296 GLY A C 1
ATOM 2436 O O . GLY A 1 296 ? -20.230 3.299 -0.723 1.00 92.12 296 GLY A O 1
ATOM 2437 N N . GLY A 1 297 ? -18.721 1.677 -1.002 1.00 93.00 297 GLY A N 1
ATOM 2438 C CA . GLY A 1 297 ? -18.763 1.655 -2.465 1.00 93.00 297 GLY A CA 1
ATOM 2439 C C . GLY A 1 297 ? -17.825 2.638 -3.182 1.00 93.00 297 GLY A C 1
ATOM 2440 O O . GLY A 1 297 ? -17.642 2.484 -4.392 1.00 93.00 297 GLY A O 1
ATOM 2441 N N . ARG A 1 298 ? -17.188 3.598 -2.488 1.00 93.25 298 ARG A N 1
ATOM 2442 C CA . ARG A 1 298 ? -16.265 4.587 -3.092 1.00 93.25 298 ARG A CA 1
ATOM 2443 C C . ARG A 1 298 ? -15.071 3.892 -3.751 1.00 93.25 298 ARG A C 1
ATOM 2445 O O . ARG A 1 298 ? -14.416 3.067 -3.122 1.00 93.25 298 ARG A O 1
ATOM 2452 N N . GLU A 1 299 ? -14.729 4.255 -4.988 1.00 93.50 299 GLU A N 1
ATOM 2453 C CA . GLU A 1 299 ? -13.535 3.761 -5.696 1.00 93.50 299 GLU A CA 1
ATOM 2454 C C . GLU A 1 299 ? -12.555 4.906 -5.992 1.00 93.50 299 GLU A C 1
ATOM 2456 O O . GLU A 1 299 ? -12.941 5.924 -6.558 1.00 93.50 299 GLU A O 1
ATOM 2461 N N . TYR A 1 300 ? -11.274 4.719 -5.657 1.00 91.88 300 TYR A N 1
ATOM 2462 C CA . TYR A 1 300 ? -10.189 5.667 -5.978 1.00 91.88 300 TYR A CA 1
ATOM 2463 C C . TYR A 1 300 ? -9.576 5.418 -7.361 1.00 91.88 300 TYR A C 1
ATOM 2465 O O . TYR A 1 300 ? -9.096 6.338 -8.017 1.00 91.88 300 TYR A O 1
ATOM 2473 N N . TYR A 1 301 ? -9.620 4.163 -7.816 1.00 90.62 301 TYR A N 1
ATOM 2474 C CA . TYR A 1 301 ? -9.080 3.718 -9.096 1.00 90.62 301 TYR A CA 1
ATOM 2475 C C . TYR A 1 301 ? -10.136 2.869 -9.814 1.00 90.62 301 TYR A C 1
ATOM 2477 O O . TYR A 1 301 ? -10.303 1.701 -9.449 1.00 90.62 301 TYR A O 1
ATOM 2485 N N . PRO A 1 302 ? -10.881 3.421 -10.792 1.00 86.06 302 PRO A N 1
ATOM 2486 C CA . PRO A 1 302 ? -11.910 2.680 -11.518 1.00 86.06 302 PRO A CA 1
ATOM 2487 C C . PRO A 1 302 ? -11.322 1.546 -12.376 1.00 86.06 302 PRO A C 1
ATOM 2489 O O . PRO A 1 302 ? -10.123 1.489 -12.661 1.00 86.06 302 PRO A O 1
ATOM 2492 N N . GLY A 1 303 ? -12.178 0.601 -12.771 1.00 87.75 303 GLY A N 1
ATOM 2493 C CA . GLY A 1 303 ? -11.780 -0.564 -13.560 1.00 87.75 303 GLY A CA 1
ATOM 2494 C C . GLY A 1 303 ? -11.554 -0.229 -15.035 1.00 87.75 303 GLY A C 1
ATOM 2495 O O . GLY A 1 303 ? -12.487 0.180 -15.716 1.00 87.75 303 GLY A O 1
ATOM 2496 N N . THR A 1 304 ? -10.339 -0.459 -15.537 1.00 87.69 304 THR A N 1
ATOM 2497 C CA . THR A 1 304 ? -9.958 -0.246 -16.949 1.00 87.69 304 THR A CA 1
ATOM 2498 C C . THR A 1 304 ? -9.427 -1.505 -17.645 1.00 87.69 304 THR A C 1
ATOM 2500 O O . THR A 1 304 ? -9.211 -1.493 -18.852 1.00 87.69 304 THR A O 1
ATOM 2503 N N . ALA A 1 305 ? -9.231 -2.605 -16.910 1.00 88.00 305 ALA A N 1
ATOM 2504 C CA . ALA A 1 305 ? -8.734 -3.883 -17.426 1.00 88.00 305 ALA A CA 1
ATOM 2505 C C . ALA A 1 305 ? -9.480 -5.073 -16.795 1.00 88.00 305 ALA A C 1
ATOM 2507 O O . ALA A 1 305 ? -10.141 -4.926 -15.767 1.00 88.00 305 ALA A O 1
ATOM 2508 N N . LYS A 1 306 ? -9.358 -6.268 -17.390 1.00 87.44 306 LYS A N 1
ATOM 2509 C CA . LYS A 1 306 ? -10.030 -7.486 -16.895 1.00 87.44 306 LYS A CA 1
ATOM 2510 C C . LYS A 1 306 ? -9.298 -8.157 -15.728 1.00 87.44 306 LYS A C 1
ATOM 2512 O O . LYS A 1 306 ? -9.938 -8.771 -14.883 1.00 87.44 306 LYS A O 1
ATOM 2517 N N . ASN A 1 307 ? -7.967 -8.083 -15.694 1.00 92.38 307 ASN A N 1
ATOM 2518 C CA . ASN A 1 307 ? -7.118 -8.736 -14.692 1.00 92.38 307 ASN A CA 1
ATOM 2519 C C . ASN A 1 307 ? -5.757 -8.013 -14.555 1.00 92.38 307 ASN A C 1
ATOM 2521 O O . ASN A 1 307 ? -5.474 -7.059 -15.281 1.00 92.38 307 ASN A O 1
ATOM 2525 N N . TYR A 1 308 ? -4.912 -8.472 -13.622 1.00 92.56 308 TYR A N 1
ATOM 2526 C CA . TYR A 1 308 ? -3.613 -7.855 -13.307 1.00 92.56 308 TYR A CA 1
ATOM 2527 C C . TYR A 1 308 ? -2.630 -7.855 -14.479 1.00 92.56 308 TYR A C 1
ATOM 2529 O O . TYR A 1 308 ? -2.028 -6.825 -14.773 1.00 92.56 308 TYR A O 1
ATOM 2537 N N . LYS A 1 309 ? -2.514 -8.989 -15.177 1.00 94.69 309 LYS A N 1
ATOM 2538 C CA . LYS A 1 309 ? -1.674 -9.139 -16.367 1.00 94.69 309 LYS A CA 1
ATOM 2539 C C . LYS A 1 309 ? -2.109 -8.156 -17.449 1.00 94.69 309 LYS A C 1
ATOM 2541 O O . LYS A 1 309 ? -1.277 -7.387 -17.911 1.00 94.69 309 LYS A O 1
ATOM 2546 N N . ASP A 1 310 ? -3.395 -8.111 -17.784 1.00 95.00 310 ASP A N 1
ATOM 2547 C CA . ASP A 1 310 ? -3.915 -7.196 -18.805 1.00 95.00 310 ASP A CA 1
ATOM 2548 C C . ASP A 1 310 ? -3.632 -5.727 -18.442 1.00 95.00 310 ASP A C 1
ATOM 2550 O O . ASP A 1 310 ? -3.158 -4.977 -19.293 1.00 95.00 310 ASP A O 1
ATOM 2554 N N . LYS A 1 311 ? -3.841 -5.323 -17.175 1.00 95.44 311 LYS A N 1
ATOM 2555 C CA . LYS A 1 311 ? -3.545 -3.953 -16.712 1.00 95.44 311 LYS A CA 1
ATOM 2556 C C . LYS A 1 311 ? -2.062 -3.613 -16.857 1.00 95.44 311 LYS A C 1
ATOM 2558 O O . LYS A 1 311 ? -1.725 -2.603 -17.463 1.00 95.44 311 LYS A O 1
ATOM 2563 N N . VAL A 1 312 ? -1.185 -4.467 -16.326 1.00 95.88 312 VAL A N 1
ATOM 2564 C CA . VAL A 1 312 ? 0.272 -4.279 -16.387 1.00 95.88 312 VAL A CA 1
ATOM 2565 C C . VAL A 1 312 ? 0.762 -4.202 -17.832 1.00 95.88 312 VAL A C 1
ATOM 2567 O O . VAL A 1 312 ? 1.601 -3.362 -18.142 1.00 95.88 312 VAL A O 1
ATOM 2570 N N . ILE A 1 313 ? 0.248 -5.058 -18.718 1.00 96.81 313 ILE A N 1
ATOM 2571 C CA . ILE A 1 313 ? 0.638 -5.077 -20.129 1.00 96.81 313 ILE A CA 1
ATOM 2572 C C . ILE A 1 313 ? 0.212 -3.788 -20.845 1.00 96.81 313 ILE A C 1
ATOM 2574 O O . ILE A 1 313 ? 1.047 -3.184 -21.517 1.00 96.81 313 ILE A O 1
ATOM 2578 N N . VAL A 1 314 ? -1.037 -3.340 -20.665 1.00 96.19 314 VAL A N 1
ATOM 2579 C CA . VAL A 1 314 ? -1.539 -2.087 -21.258 1.00 96.19 314 VAL A CA 1
ATOM 2580 C C . VAL A 1 314 ? -0.717 -0.889 -20.782 1.00 96.19 314 VAL A C 1
ATOM 2582 O O . VAL A 1 314 ? -0.201 -0.141 -21.610 1.00 96.19 314 VAL A O 1
ATOM 2585 N N . ASP A 1 315 ? -0.513 -0.754 -19.469 1.00 96.56 315 ASP A N 1
ATOM 2586 C CA . ASP A 1 315 ? 0.235 0.364 -18.882 1.00 96.56 315 ASP A CA 1
ATOM 2587 C C . ASP A 1 315 ? 1.703 0.387 -19.347 1.00 96.56 315 ASP A C 1
ATOM 2589 O O . ASP A 1 315 ? 2.308 1.451 -19.496 1.00 96.56 315 ASP A O 1
ATOM 2593 N N . PHE A 1 316 ? 2.301 -0.788 -19.572 1.00 97.88 316 PHE A N 1
ATOM 2594 C CA . PHE A 1 316 ? 3.686 -0.911 -20.022 1.00 97.88 316 PHE A CA 1
ATOM 2595 C C . PHE A 1 316 ? 3.845 -0.575 -21.504 1.00 97.88 316 PHE A C 1
ATOM 2597 O O . PHE A 1 316 ? 4.798 0.113 -21.869 1.00 97.88 316 PHE A O 1
ATOM 2604 N N . ASP A 1 317 ? 2.913 -1.017 -22.351 1.00 97.69 317 ASP A N 1
ATOM 2605 C CA . ASP A 1 317 ? 2.894 -0.644 -23.766 1.00 97.69 317 ASP A CA 1
ATOM 2606 C C . ASP A 1 317 ? 2.601 0.858 -23.931 1.00 97.69 317 ASP A C 1
ATOM 2608 O O . ASP A 1 317 ? 3.280 1.526 -24.712 1.00 97.69 317 ASP A O 1
ATOM 2612 N N . GLU A 1 318 ? 1.704 1.441 -23.126 1.00 97.50 318 GLU A N 1
ATOM 2613 C CA . GLU A 1 318 ? 1.504 2.896 -23.054 1.00 97.50 318 GLU A CA 1
ATOM 2614 C C . GLU A 1 318 ? 2.792 3.626 -22.628 1.00 97.50 318 GLU A C 1
ATOM 2616 O O . GLU A 1 318 ? 3.216 4.584 -23.283 1.00 97.50 318 GLU A O 1
ATOM 2621 N N . ALA A 1 319 ? 3.471 3.156 -21.576 1.00 97.88 319 ALA A N 1
ATOM 2622 C CA . ALA A 1 319 ? 4.720 3.745 -21.091 1.00 97.88 319 ALA A CA 1
ATOM 2623 C C . ALA A 1 319 ? 5.879 3.636 -22.103 1.00 97.88 319 ALA A C 1
ATOM 2625 O O . ALA A 1 319 ? 6.710 4.544 -22.182 1.00 97.88 319 ALA A O 1
ATOM 2626 N N . LEU A 1 320 ? 5.940 2.562 -22.898 1.00 96.94 320 LEU A N 1
ATOM 2627 C CA . LEU A 1 320 ? 6.910 2.414 -23.988 1.00 96.94 320 LEU A CA 1
ATOM 2628 C C . LEU A 1 320 ? 6.584 3.329 -25.177 1.00 96.94 320 LEU A C 1
ATOM 2630 O O . LEU A 1 320 ? 7.488 3.980 -25.705 1.00 96.94 320 LEU A O 1
ATOM 2634 N N . ASN A 1 321 ? 5.314 3.403 -25.583 1.00 96.50 321 ASN A N 1
ATOM 2635 C CA . ASN A 1 321 ? 4.865 4.199 -26.729 1.00 96.50 321 ASN A CA 1
ATOM 2636 C C . ASN A 1 321 ? 4.982 5.708 -26.461 1.00 96.50 321 ASN A C 1
ATOM 2638 O O . ASN A 1 321 ? 5.494 6.449 -27.300 1.00 96.50 321 ASN A O 1
ATOM 2642 N N . SER A 1 322 ? 4.611 6.152 -25.256 1.00 97.19 322 SER A N 1
ATOM 2643 C CA . SER A 1 322 ? 4.802 7.531 -24.772 1.00 97.19 322 SER A CA 1
ATOM 2644 C C . SER A 1 322 ? 6.261 7.885 -24.441 1.00 97.19 322 SER A C 1
ATOM 2646 O O . SER A 1 322 ? 6.547 9.023 -24.072 1.00 97.19 322 SER A O 1
ATOM 2648 N N . ARG A 1 323 ? 7.197 6.927 -24.558 1.00 95.75 323 ARG A N 1
ATOM 2649 C CA . ARG A 1 323 ? 8.618 7.057 -24.171 1.00 95.75 323 ARG A CA 1
ATOM 2650 C C . ARG A 1 323 ? 8.826 7.442 -22.698 1.00 95.75 323 ARG A C 1
ATOM 2652 O O . ARG A 1 323 ? 9.877 7.965 -22.325 1.00 95.75 323 ARG A O 1
ATOM 2659 N N . ASN A 1 324 ? 7.853 7.159 -21.832 1.00 97.44 324 ASN A N 1
ATOM 2660 C CA . ASN A 1 324 ? 7.923 7.428 -20.400 1.00 97.44 324 ASN A CA 1
ATOM 2661 C C . ASN A 1 324 ? 8.766 6.358 -19.684 1.00 97.44 324 ASN A C 1
ATOM 2663 O O . ASN A 1 324 ? 8.271 5.529 -18.916 1.00 97.44 324 ASN A O 1
ATOM 2667 N N . TRP A 1 325 ? 10.078 6.383 -19.928 1.00 96.69 325 TRP A N 1
ATOM 2668 C CA . TRP A 1 325 ? 11.021 5.380 -19.426 1.00 96.69 325 TRP A CA 1
ATOM 2669 C C . TRP A 1 325 ? 11.066 5.285 -17.891 1.00 96.69 325 TRP A C 1
ATOM 2671 O O . TRP A 1 325 ? 11.371 4.226 -17.346 1.00 96.69 325 TRP A O 1
ATOM 2681 N N . ASN A 1 326 ? 10.727 6.363 -17.174 1.00 96.00 326 ASN A N 1
ATOM 2682 C CA . ASN A 1 326 ? 10.583 6.322 -15.717 1.00 96.00 326 ASN A CA 1
ATOM 2683 C C . ASN A 1 326 ? 9.350 5.503 -15.294 1.00 96.00 326 ASN A C 1
ATOM 2685 O O . ASN A 1 326 ? 9.435 4.756 -14.320 1.00 96.00 326 ASN A O 1
ATOM 2689 N N . ASN A 1 327 ? 8.232 5.585 -16.026 1.00 96.38 327 ASN A N 1
ATOM 2690 C CA . ASN A 1 327 ? 7.063 4.748 -15.755 1.00 96.38 327 ASN A CA 1
ATOM 2691 C C . ASN A 1 327 ? 7.311 3.276 -16.125 1.00 96.38 327 ASN A C 1
ATOM 2693 O O . ASN A 1 327 ? 6.935 2.394 -15.363 1.00 96.38 327 ASN A O 1
ATOM 2697 N N . VAL A 1 328 ? 8.057 2.995 -17.202 1.00 97.62 328 VAL A N 1
ATOM 2698 C CA . VAL A 1 328 ? 8.511 1.625 -17.531 1.00 97.62 328 VAL A CA 1
ATOM 2699 C C . VAL A 1 328 ? 9.285 0.993 -16.361 1.00 97.62 328 VAL A C 1
ATOM 2701 O O . VAL A 1 328 ? 9.058 -0.169 -16.014 1.00 97.62 328 VAL A O 1
ATOM 2704 N N . VAL A 1 329 ? 10.151 1.762 -15.685 1.00 95.12 329 VAL A N 1
ATOM 2705 C CA . VAL A 1 329 ? 10.835 1.306 -14.460 1.00 95.12 329 VAL A CA 1
ATOM 2706 C C . VAL A 1 329 ? 9.852 1.119 -13.295 1.00 95.12 329 VAL A C 1
ATOM 2708 O O . VAL A 1 329 ? 9.934 0.091 -12.628 1.00 95.12 329 VAL A O 1
ATOM 2711 N N . LYS A 1 330 ? 8.892 2.032 -13.071 1.00 93.06 330 LYS A N 1
ATOM 2712 C CA . LYS A 1 330 ? 7.855 1.882 -12.023 1.00 93.06 330 LYS A CA 1
ATOM 2713 C C . LYS A 1 330 ? 6.979 0.635 -12.218 1.00 93.06 330 LYS A C 1
ATOM 2715 O O . LYS A 1 330 ? 6.679 -0.050 -11.248 1.00 93.06 330 LYS A O 1
ATOM 2720 N N . ILE A 1 331 ? 6.602 0.306 -13.453 1.00 95.12 331 ILE A N 1
ATOM 2721 C CA . ILE A 1 331 ? 5.796 -0.888 -13.763 1.00 95.12 331 ILE A CA 1
ATOM 2722 C C . ILE A 1 331 ? 6.647 -2.167 -13.637 1.00 95.12 331 ILE A C 1
ATOM 2724 O O . ILE A 1 331 ? 6.168 -3.206 -13.191 1.00 95.12 331 ILE A O 1
ATOM 2728 N N . SER A 1 332 ? 7.947 -2.088 -13.934 1.00 94.38 332 SER A N 1
ATOM 2729 C CA . SER A 1 332 ? 8.876 -3.202 -13.682 1.00 94.38 332 SER A CA 1
ATOM 2730 C C . SER A 1 332 ? 9.096 -3.441 -12.183 1.00 94.38 332 SER A C 1
ATOM 2732 O O . SER A 1 332 ? 9.155 -4.588 -11.746 1.00 94.38 332 SER A O 1
ATOM 2734 N N . GLN A 1 333 ? 9.169 -2.367 -11.386 1.00 89.62 333 GLN A N 1
ATOM 2735 C CA . GLN A 1 333 ? 9.167 -2.426 -9.920 1.00 89.62 333 GLN A CA 1
ATOM 2736 C C . GLN A 1 333 ? 7.876 -3.056 -9.388 1.00 89.62 333 GLN A C 1
ATOM 2738 O O . GLN A 1 333 ? 7.953 -3.900 -8.503 1.00 89.62 333 GLN A O 1
ATOM 2743 N N . GLU A 1 334 ? 6.723 -2.674 -9.947 1.00 88.31 334 GLU A N 1
ATOM 2744 C CA . GLU A 1 334 ? 5.403 -3.222 -9.617 1.00 88.31 334 GLU A CA 1
ATOM 2745 C C . GLU A 1 334 ? 5.344 -4.741 -9.805 1.00 88.31 334 GLU A C 1
ATOM 2747 O O . GLU A 1 334 ? 5.113 -5.454 -8.835 1.00 88.31 334 GLU A O 1
ATOM 2752 N N . VAL A 1 335 ? 5.631 -5.251 -11.008 1.00 89.62 335 VAL A N 1
ATOM 2753 C CA . VAL A 1 335 ? 5.662 -6.706 -11.259 1.00 89.62 335 VAL A CA 1
ATOM 2754 C C . VAL A 1 335 ? 6.692 -7.392 -10.363 1.00 89.62 335 VAL A C 1
ATOM 2756 O O . VAL A 1 335 ? 6.434 -8.458 -9.809 1.00 89.62 335 VAL A O 1
ATOM 2759 N N . GLY A 1 336 ? 7.837 -6.742 -10.150 1.00 84.81 336 GLY A N 1
ATOM 2760 C CA . GLY A 1 336 ? 8.885 -7.213 -9.255 1.00 84.81 336 GLY A CA 1
ATOM 2761 C C . GLY A 1 336 ? 8.511 -7.261 -7.765 1.00 84.81 336 GLY A C 1
ATOM 2762 O O . GLY A 1 336 ? 9.353 -7.705 -6.979 1.00 84.81 336 GLY A O 1
ATOM 2763 N N . ARG A 1 337 ? 7.315 -6.822 -7.344 1.00 78.62 337 ARG A N 1
ATOM 2764 C CA . ARG A 1 337 ? 6.824 -6.988 -5.961 1.00 78.62 337 ARG A CA 1
ATOM 2765 C C . ARG A 1 337 ? 6.488 -8.443 -5.628 1.00 78.62 337 ARG A C 1
ATOM 2767 O O . ARG A 1 337 ? 6.652 -8.834 -4.479 1.00 78.62 337 ARG A O 1
ATOM 2774 N N . GLY A 1 338 ? 6.050 -9.226 -6.615 1.00 78.69 338 GLY A N 1
ATOM 2775 C CA . GLY A 1 338 ? 5.747 -10.654 -6.478 1.00 78.69 338 GLY A CA 1
ATOM 2776 C C . GLY A 1 338 ? 6.593 -11.520 -7.413 1.00 78.69 338 GLY A C 1
ATOM 2777 O O . GLY A 1 338 ? 7.659 -11.106 -7.869 1.00 78.69 338 GLY A O 1
ATOM 2778 N N . TYR A 1 339 ? 6.101 -12.723 -7.720 1.00 82.44 339 TYR A N 1
ATOM 2779 C CA . TYR A 1 339 ? 6.679 -13.603 -8.737 1.00 82.44 339 TYR A CA 1
ATOM 2780 C C . TYR A 1 339 ? 5.639 -13.907 -9.818 1.00 82.44 339 TYR A C 1
ATOM 2782 O O . TYR A 1 339 ? 4.730 -14.710 -9.622 1.00 82.44 339 TYR A O 1
ATOM 2790 N N . PHE A 1 340 ? 5.777 -13.252 -10.972 1.00 87.94 340 PHE A N 1
ATOM 2791 C CA . PHE A 1 340 ? 4.830 -13.356 -12.085 1.00 87.94 340 PHE A CA 1
ATOM 2792 C C . PHE A 1 340 ? 5.562 -13.714 -13.392 1.00 87.94 340 PHE A C 1
ATOM 2794 O O . PHE A 1 340 ? 5.667 -12.873 -14.287 1.00 87.94 340 PHE A O 1
ATOM 2801 N N . PRO A 1 341 ? 6.100 -14.943 -13.534 1.00 90.50 341 PRO A N 1
ATOM 2802 C CA . PRO A 1 341 ? 7.036 -15.296 -14.609 1.00 90.50 341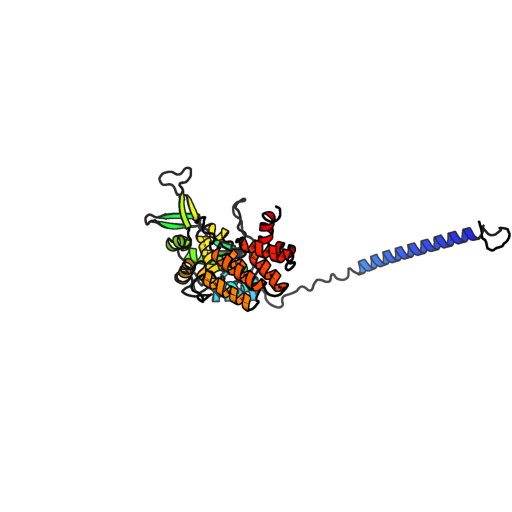 PRO A CA 1
ATOM 2803 C C . PRO A 1 341 ? 6.468 -15.122 -16.027 1.00 90.50 341 PRO A C 1
ATOM 2805 O O . PRO A 1 341 ? 7.214 -14.776 -16.946 1.00 90.50 341 PRO A O 1
ATOM 2808 N N . GLU A 1 342 ? 5.156 -15.304 -16.219 1.00 93.56 342 GLU A N 1
ATOM 2809 C CA . GLU A 1 342 ? 4.513 -15.040 -17.512 1.00 93.56 342 GLU A CA 1
ATOM 2810 C C . GLU A 1 342 ? 4.516 -13.538 -17.852 1.00 93.56 342 GLU A C 1
ATOM 2812 O O . GLU A 1 342 ? 4.895 -13.151 -18.960 1.00 93.56 342 GLU A O 1
ATOM 2817 N N . ILE A 1 343 ? 4.156 -12.691 -16.879 1.00 95.19 343 ILE A N 1
ATOM 2818 C CA . ILE A 1 343 ? 4.154 -11.230 -17.021 1.00 95.19 343 ILE A CA 1
ATOM 2819 C C . ILE A 1 343 ? 5.587 -10.746 -17.265 1.00 95.19 343 ILE A C 1
ATOM 2821 O O . ILE A 1 343 ? 5.826 -10.052 -18.251 1.00 95.19 343 ILE A O 1
ATOM 2825 N N . GLU A 1 344 ? 6.557 -11.180 -16.450 1.00 95.06 344 GLU A N 1
ATOM 2826 C CA . GLU A 1 344 ? 7.974 -10.854 -16.652 1.00 95.06 344 GLU A CA 1
ATOM 2827 C C . GLU A 1 344 ? 8.442 -11.202 -18.070 1.00 95.06 344 GLU A C 1
ATOM 2829 O O . GLU A 1 344 ? 9.034 -10.358 -18.741 1.00 95.06 344 GLU A O 1
ATOM 2834 N N . SER A 1 345 ? 8.160 -12.414 -18.570 1.00 95.62 345 SER A N 1
ATOM 2835 C CA . SER A 1 345 ? 8.579 -12.792 -19.925 1.00 95.62 345 SER A CA 1
ATOM 2836 C C . SER A 1 345 ? 7.934 -11.903 -20.993 1.00 95.62 345 SER A C 1
ATOM 2838 O O . SER A 1 345 ? 8.606 -11.560 -21.965 1.00 95.62 345 SER A O 1
ATOM 2840 N N . GLN A 1 346 ? 6.671 -11.498 -20.831 1.00 97.38 346 GLN A N 1
ATOM 2841 C CA . GLN A 1 346 ? 6.025 -10.574 -21.767 1.00 97.38 346 GLN A CA 1
ATOM 2842 C C . GLN A 1 346 ? 6.623 -9.160 -21.723 1.00 97.38 346 GLN A C 1
ATOM 2844 O O . GLN A 1 346 ? 6.785 -8.547 -22.781 1.00 97.38 346 GLN A O 1
ATOM 2849 N N . LEU A 1 347 ? 6.995 -8.652 -20.543 1.00 98.00 347 LEU A N 1
ATOM 2850 C CA . LEU A 1 347 ? 7.678 -7.360 -20.413 1.00 98.00 347 LEU A CA 1
ATOM 2851 C C . LEU A 1 347 ? 9.097 -7.412 -20.999 1.00 98.00 347 LEU A C 1
ATOM 2853 O O . LEU A 1 347 ? 9.518 -6.494 -21.701 1.00 98.00 347 LEU A O 1
ATOM 2857 N N . ILE A 1 348 ? 9.831 -8.507 -20.783 1.00 97.25 348 ILE A N 1
ATOM 2858 C CA . ILE A 1 348 ? 11.208 -8.667 -21.272 1.00 97.25 348 ILE A CA 1
ATOM 2859 C C . ILE A 1 348 ? 11.269 -8.722 -22.803 1.00 97.25 348 ILE A C 1
ATOM 2861 O O . ILE A 1 348 ? 12.145 -8.082 -23.387 1.00 97.25 348 ILE A O 1
ATOM 2865 N N . GLU A 1 349 ? 10.356 -9.430 -23.478 1.00 97.06 349 GLU A N 1
ATOM 2866 C CA . GLU A 1 349 ? 10.334 -9.439 -24.951 1.00 97.06 349 GLU A CA 1
ATOM 2867 C C . GLU A 1 349 ? 9.965 -8.052 -25.525 1.00 97.06 349 GLU A C 1
ATOM 2869 O O . GLU A 1 349 ? 10.547 -7.641 -26.531 1.00 97.06 349 GLU A O 1
ATOM 2874 N N . ARG A 1 350 ? 9.101 -7.276 -24.847 1.00 97.38 350 ARG A N 1
ATOM 2875 C CA . ARG A 1 350 ? 8.789 -5.873 -25.195 1.00 97.38 350 ARG A CA 1
ATOM 2876 C C . ARG A 1 350 ? 9.996 -4.943 -25.037 1.00 97.38 350 ARG A C 1
ATOM 2878 O O . ARG A 1 350 ? 10.332 -4.212 -25.970 1.00 97.38 350 ARG A O 1
ATOM 2885 N N . LEU A 1 351 ? 10.713 -5.023 -23.911 1.00 97.25 351 LEU A N 1
ATOM 2886 C CA . LEU A 1 351 ? 11.975 -4.295 -23.700 1.00 97.25 351 LEU A CA 1
ATOM 2887 C C . LEU A 1 351 ? 13.007 -4.646 -24.778 1.00 97.25 351 LEU A C 1
ATOM 2889 O O . LEU A 1 351 ? 13.599 -3.766 -25.397 1.00 97.25 351 LEU A O 1
ATOM 2893 N N . LYS A 1 352 ? 13.193 -5.942 -25.041 1.00 96.12 352 LYS A N 1
ATOM 2894 C CA . LYS A 1 352 ? 14.106 -6.479 -26.058 1.00 96.12 352 LYS A CA 1
ATOM 2895 C C . LYS A 1 352 ? 13.737 -6.026 -27.472 1.00 96.12 352 LYS A C 1
ATOM 2897 O O . LYS A 1 352 ? 14.643 -5.764 -28.258 1.00 96.12 352 LYS A O 1
ATOM 2902 N N . ALA A 1 353 ? 12.448 -5.901 -27.796 1.00 95.44 353 ALA A N 1
ATOM 2903 C CA . ALA A 1 353 ? 11.985 -5.332 -29.059 1.00 95.44 353 ALA A CA 1
ATOM 2904 C C . ALA A 1 353 ? 12.320 -3.835 -29.160 1.00 95.44 353 ALA A C 1
ATOM 2906 O O . ALA A 1 353 ? 12.942 -3.425 -30.137 1.00 95.44 353 ALA A O 1
ATOM 2907 N N . ASN A 1 354 ? 12.008 -3.039 -28.132 1.00 95.06 354 ASN A N 1
ATOM 2908 C CA . ASN A 1 354 ? 12.297 -1.601 -28.112 1.00 95.06 354 ASN A CA 1
ATOM 2909 C C . ASN A 1 354 ? 13.818 -1.312 -28.180 1.00 95.06 354 ASN A C 1
ATOM 2911 O O . ASN A 1 354 ? 14.261 -0.393 -28.867 1.00 95.06 354 ASN A O 1
ATOM 2915 N N . LEU A 1 355 ? 14.641 -2.172 -27.569 1.00 93.88 355 LEU A N 1
ATOM 2916 C CA . LEU A 1 355 ? 16.107 -2.108 -27.613 1.00 93.88 355 LEU A CA 1
ATOM 2917 C C . LEU A 1 355 ? 16.742 -2.530 -28.956 1.00 93.88 355 LEU A C 1
ATOM 2919 O O . LEU A 1 355 ? 17.949 -2.323 -29.124 1.00 93.88 355 LEU A O 1
ATOM 2923 N N . LYS A 1 356 ? 15.982 -3.080 -29.921 1.00 91.56 356 LYS A N 1
ATOM 2924 C CA . LYS A 1 356 ? 16.477 -3.304 -31.300 1.00 91.56 356 LYS A CA 1
ATOM 2925 C C . LYS A 1 356 ? 16.748 -1.992 -32.041 1.00 91.56 356 LYS A C 1
ATOM 2927 O O . LYS A 1 356 ? 17.584 -1.980 -32.938 1.00 91.56 356 LYS A O 1
ATOM 2932 N N . ASN A 1 357 ? 16.055 -0.919 -31.660 1.00 84.56 357 ASN A N 1
ATOM 2933 C CA . ASN A 1 357 ? 16.231 0.415 -32.224 1.00 84.56 357 ASN A CA 1
ATOM 2934 C C . ASN A 1 357 ? 17.652 0.956 -31.977 1.00 84.56 357 ASN A C 1
ATOM 2936 O O . ASN A 1 357 ? 18.349 0.513 -31.056 1.00 84.56 357 ASN A O 1
ATOM 2940 N N . SER A 1 358 ? 18.049 1.957 -32.772 1.00 87.12 358 SER A N 1
ATOM 2941 C CA . SER A 1 358 ? 19.322 2.682 -32.643 1.00 87.12 358 SER A CA 1
ATOM 2942 C C . SER A 1 358 ? 19.619 3.066 -31.184 1.00 87.12 358 SER A C 1
ATOM 2944 O O . SER A 1 358 ? 18.675 3.444 -30.477 1.00 87.12 358 SER A O 1
ATOM 2946 N N . PRO A 1 359 ? 20.877 2.960 -30.703 1.00 91.56 359 PRO A N 1
ATOM 2947 C CA . PRO A 1 359 ? 21.234 3.251 -29.314 1.00 91.56 359 PRO A CA 1
ATOM 2948 C C . PRO A 1 359 ? 20.769 4.633 -28.840 1.00 91.56 359 PRO A C 1
ATOM 2950 O O . PRO A 1 359 ? 20.835 5.607 -29.583 1.00 91.56 359 PRO A O 1
ATOM 2953 N N . ASP A 1 360 ? 20.313 4.698 -27.594 1.00 94.88 360 ASP A N 1
ATOM 2954 C CA . ASP A 1 360 ? 19.813 5.906 -26.928 1.00 94.88 360 ASP A CA 1
ATOM 2955 C C . ASP A 1 360 ? 20.195 5.768 -25.457 1.00 94.88 360 ASP A C 1
ATOM 2957 O O . ASP A 1 360 ? 19.742 4.836 -24.798 1.00 94.88 360 ASP A O 1
ATOM 2961 N N . SER A 1 361 ? 21.054 6.655 -24.953 1.00 92.44 361 SER A N 1
ATOM 2962 C CA . SER A 1 361 ? 21.630 6.524 -23.608 1.00 92.44 361 SER A CA 1
ATOM 2963 C C . SER A 1 361 ? 20.560 6.519 -22.507 1.00 92.44 361 SER A C 1
ATOM 2965 O O . SER A 1 361 ? 20.589 5.678 -21.609 1.00 92.44 361 SER A O 1
ATOM 2967 N N . ILE A 1 362 ? 19.567 7.411 -22.608 1.00 94.75 362 ILE A N 1
ATOM 2968 C CA . ILE A 1 362 ? 18.536 7.597 -21.579 1.00 94.75 362 ILE A CA 1
ATOM 2969 C C . ILE A 1 362 ? 17.579 6.406 -21.589 1.00 94.75 362 ILE A C 1
ATOM 2971 O O . ILE A 1 362 ? 17.277 5.839 -20.537 1.00 94.75 362 ILE A O 1
ATOM 2975 N N . ARG A 1 363 ? 17.117 5.996 -22.775 1.00 95.94 363 ARG A N 1
ATOM 2976 C CA . ARG A 1 363 ? 16.278 4.806 -22.927 1.00 95.94 363 ARG A CA 1
ATOM 2977 C C . ARG A 1 363 ? 17.033 3.564 -22.467 1.00 95.94 363 ARG A C 1
ATOM 2979 O O . ARG A 1 363 ? 16.521 2.820 -21.640 1.00 95.94 363 ARG A O 1
ATOM 2986 N N . ASP A 1 364 ? 18.232 3.323 -22.988 1.00 96.38 364 ASP A N 1
ATOM 2987 C CA . ASP A 1 364 ? 18.967 2.078 -22.760 1.00 96.38 364 ASP A CA 1
ATOM 2988 C C . ASP A 1 364 ? 19.336 1.910 -21.281 1.00 96.38 364 ASP A C 1
ATOM 2990 O O . ASP A 1 364 ? 19.149 0.819 -20.739 1.00 96.38 364 ASP A O 1
ATOM 2994 N N . GLU A 1 365 ? 19.743 2.988 -20.596 1.00 95.38 365 GLU A N 1
ATOM 2995 C CA . GLU A 1 365 ? 19.912 3.000 -19.139 1.00 95.38 365 GLU A CA 1
ATOM 2996 C C . GLU A 1 365 ? 18.620 2.593 -18.421 1.00 95.38 365 GLU A C 1
ATOM 2998 O O . GLU A 1 365 ? 18.645 1.720 -17.552 1.00 95.38 365 GLU A O 1
ATOM 3003 N N . LYS A 1 366 ? 17.481 3.200 -18.768 1.00 96.19 366 LYS A N 1
ATOM 3004 C CA . LYS A 1 366 ? 16.208 2.983 -18.064 1.00 96.19 366 LYS A CA 1
ATOM 3005 C C . LYS A 1 366 ? 15.609 1.607 -18.349 1.00 96.19 366 LYS A C 1
ATOM 3007 O O . LYS A 1 366 ? 15.106 0.970 -17.427 1.00 96.19 366 LYS A O 1
ATOM 3012 N N . LEU A 1 367 ? 15.720 1.099 -19.575 1.00 96.00 367 LEU A N 1
ATOM 3013 C CA . LEU A 1 367 ? 15.285 -0.255 -19.928 1.00 96.00 367 LEU A CA 1
ATOM 3014 C C . LEU A 1 367 ? 16.230 -1.317 -19.330 1.00 96.00 367 LEU A C 1
ATOM 3016 O O . LEU A 1 367 ? 15.766 -2.356 -18.862 1.00 96.00 367 LEU A O 1
ATOM 3020 N N . GLY A 1 368 ? 17.535 -1.037 -19.233 1.00 94.62 368 GLY A N 1
ATOM 3021 C CA . GLY A 1 368 ? 18.467 -1.834 -18.428 1.00 94.62 368 GLY A CA 1
ATOM 3022 C C . GLY A 1 368 ? 18.103 -1.814 -16.936 1.00 94.62 368 GLY A C 1
ATOM 3023 O O . GLY A 1 368 ? 18.047 -2.862 -16.296 1.00 94.62 368 GLY A O 1
ATOM 3024 N N . SER A 1 369 ? 17.755 -0.645 -16.397 1.00 94.31 369 SER A N 1
ATOM 3025 C CA . SER A 1 369 ? 17.322 -0.466 -15.003 1.00 94.31 369 SER A CA 1
ATOM 3026 C C . SER A 1 369 ? 16.034 -1.232 -14.688 1.00 94.31 369 SER A C 1
ATOM 3028 O O . SER A 1 369 ? 15.939 -1.879 -13.648 1.00 94.31 369 SER A O 1
ATOM 3030 N N . ALA A 1 370 ? 15.063 -1.219 -15.605 1.00 95.38 370 ALA A N 1
ATOM 3031 C CA . ALA A 1 370 ? 13.819 -1.981 -15.517 1.00 95.38 370 ALA A CA 1
ATOM 3032 C C . ALA A 1 370 ? 14.079 -3.486 -15.323 1.00 95.38 370 ALA A C 1
ATOM 3034 O O . ALA A 1 370 ? 13.525 -4.107 -14.416 1.00 95.38 370 ALA A O 1
ATOM 3035 N N . THR A 1 371 ? 15.008 -4.064 -16.093 1.00 94.69 371 THR A N 1
ATOM 3036 C CA . THR A 1 371 ? 15.360 -5.492 -15.973 1.00 94.69 371 THR A CA 1
ATOM 3037 C C . THR A 1 371 ? 16.031 -5.888 -14.653 1.00 94.69 371 THR A C 1
ATOM 3039 O O . THR A 1 371 ? 16.125 -7.083 -14.376 1.00 94.69 371 THR A O 1
ATOM 3042 N N . CYS A 1 372 ? 16.463 -4.942 -13.807 1.00 91.94 372 CYS A N 1
ATOM 3043 C CA . CYS A 1 372 ? 16.931 -5.255 -12.452 1.00 91.94 372 CYS A CA 1
ATOM 3044 C C . CYS A 1 372 ? 15.811 -5.749 -11.522 1.00 91.94 372 CYS A C 1
ATOM 3046 O O . CYS A 1 372 ? 16.117 -6.299 -10.465 1.00 91.94 372 CYS A O 1
ATOM 3048 N N . TYR A 1 373 ? 14.538 -5.560 -11.887 1.00 90.88 373 TYR A N 1
ATOM 3049 C CA . TYR A 1 373 ? 13.397 -5.959 -11.062 1.00 90.88 373 TYR A CA 1
ATOM 3050 C C . TYR A 1 373 ? 12.830 -7.340 -11.396 1.00 90.88 373 TYR A C 1
ATOM 3052 O O . TYR A 1 373 ? 12.100 -7.874 -10.567 1.00 90.88 373 TYR A O 1
ATOM 3060 N N . PHE A 1 374 ? 13.211 -7.941 -12.526 1.00 90.56 374 PHE A N 1
ATOM 3061 C CA . PHE A 1 374 ? 12.736 -9.262 -12.946 1.00 90.56 374 PHE A CA 1
ATOM 3062 C C . PHE A 1 374 ? 13.670 -10.393 -12.496 1.00 90.56 374 PHE A C 1
ATOM 3064 O O . PHE A 1 374 ? 14.899 -10.265 -12.564 1.00 90.56 374 PHE A O 1
ATOM 3071 N N . LEU A 1 375 ? 13.080 -11.515 -12.082 1.00 86.12 375 LEU A N 1
ATOM 3072 C CA . LEU A 1 375 ? 13.782 -12.729 -11.652 1.00 86.12 375 LEU A CA 1
ATOM 3073 C C . LEU A 1 375 ? 14.123 -13.668 -12.826 1.00 86.12 375 LEU A C 1
ATOM 3075 O O . LEU A 1 375 ? 15.052 -14.469 -12.728 1.00 86.12 375 LEU A O 1
ATOM 3079 N N . SER A 1 376 ? 13.421 -13.547 -13.954 1.00 88.12 376 SER A N 1
ATOM 3080 C CA . SER A 1 376 ? 13.633 -14.328 -15.176 1.00 88.12 376 SER A CA 1
ATOM 3081 C C . SER A 1 376 ? 15.071 -14.221 -15.725 1.00 88.12 376 SER A C 1
ATOM 3083 O O . SER A 1 376 ? 15.555 -13.107 -15.963 1.00 88.12 376 SER A O 1
ATOM 3085 N N . PRO A 1 377 ? 15.750 -15.346 -16.047 1.00 88.00 377 PRO A N 1
ATOM 3086 C CA . PRO A 1 377 ? 17.099 -15.341 -16.627 1.00 88.00 377 PRO A CA 1
ATOM 3087 C C . PRO A 1 377 ? 17.235 -14.493 -17.901 1.00 88.00 377 PRO A C 1
ATOM 3089 O O . PRO A 1 377 ? 18.253 -13.827 -18.090 1.00 88.00 377 PRO A O 1
ATOM 3092 N N . LYS A 1 378 ? 16.174 -14.398 -18.720 1.00 91.31 378 LYS A N 1
ATOM 3093 C CA . LYS A 1 378 ? 16.147 -13.537 -19.917 1.00 91.31 378 LYS A CA 1
ATOM 3094 C C . LYS A 1 378 ? 16.468 -12.066 -19.599 1.00 91.31 378 LYS A C 1
ATOM 3096 O O . LYS A 1 378 ? 17.060 -11.367 -20.421 1.00 91.31 378 LYS A O 1
ATOM 3101 N N . ALA A 1 379 ? 16.096 -11.586 -18.409 1.00 92.38 379 ALA A N 1
ATOM 3102 C CA . ALA A 1 379 ? 16.402 -10.233 -17.951 1.00 92.38 379 ALA A CA 1
ATOM 3103 C C . ALA A 1 379 ? 17.893 -10.054 -17.617 1.00 92.38 379 ALA A C 1
ATOM 3105 O O . ALA A 1 379 ? 18.431 -8.958 -17.772 1.00 92.38 379 ALA A O 1
ATOM 3106 N N . LEU A 1 380 ? 18.580 -11.104 -17.154 1.00 89.69 380 LEU A N 1
ATOM 3107 C CA . LEU A 1 380 ? 20.030 -11.086 -16.939 1.00 89.69 380 LEU A CA 1
ATOM 3108 C C . LEU A 1 380 ? 20.780 -11.053 -18.278 1.00 89.69 380 LEU A C 1
ATOM 3110 O O . LEU A 1 380 ? 21.716 -10.269 -18.433 1.00 89.69 380 LEU A O 1
ATOM 3114 N N . ASP A 1 381 ? 20.331 -11.823 -19.268 1.00 91.81 381 ASP A N 1
ATOM 3115 C CA . ASP A 1 381 ? 20.927 -11.813 -20.608 1.00 91.81 381 ASP A CA 1
ATOM 3116 C C . ASP A 1 381 ? 20.735 -10.473 -21.325 1.00 91.81 381 ASP A C 1
ATOM 3118 O O . ASP A 1 381 ? 21.649 -9.994 -22.001 1.00 91.81 381 ASP A O 1
ATOM 3122 N N . LEU A 1 382 ? 19.587 -9.812 -21.142 1.00 93.88 382 LEU A N 1
ATOM 3123 C CA . LEU A 1 382 ? 19.355 -8.476 -21.695 1.00 93.88 382 LEU A CA 1
ATOM 3124 C C . LEU A 1 382 ? 20.327 -7.441 -21.088 1.00 93.88 382 LEU A C 1
ATOM 3126 O O . LEU A 1 382 ? 20.962 -6.697 -21.838 1.00 93.88 382 LEU A O 1
ATOM 3130 N N . ARG A 1 383 ? 20.557 -7.477 -19.762 1.00 91.81 383 ARG A N 1
ATOM 3131 C CA . ARG A 1 383 ? 21.588 -6.667 -19.068 1.00 91.81 383 ARG A CA 1
ATOM 3132 C C . ARG A 1 383 ? 22.994 -6.958 -19.592 1.00 91.81 383 ARG A C 1
ATOM 3134 O O . ARG A 1 383 ? 23.705 -6.038 -19.996 1.00 91.81 383 ARG A O 1
ATOM 3141 N N . ARG A 1 384 ? 23.384 -8.237 -19.641 1.00 91.19 384 ARG A N 1
ATOM 3142 C CA . ARG A 1 384 ? 24.698 -8.686 -20.138 1.00 91.19 384 ARG A CA 1
ATOM 3143 C C . ARG A 1 384 ? 24.954 -8.207 -21.570 1.00 91.19 384 ARG A C 1
ATOM 3145 O O . ARG A 1 384 ? 26.057 -7.760 -21.872 1.00 91.19 384 ARG A O 1
ATOM 3152 N N . ASN A 1 385 ? 23.941 -8.231 -22.436 1.00 93.38 385 ASN A N 1
ATOM 3153 C CA . ASN A 1 385 ? 24.055 -7.756 -23.815 1.00 93.38 385 ASN A CA 1
ATOM 3154 C C . ASN A 1 385 ? 24.135 -6.223 -23.940 1.00 93.38 385 ASN A C 1
ATOM 3156 O O . ASN A 1 385 ? 24.875 -5.740 -24.798 1.00 93.38 385 ASN A O 1
ATOM 3160 N N . LEU A 1 386 ? 23.448 -5.453 -23.088 1.00 94.62 386 LEU A N 1
ATOM 3161 C CA . LEU A 1 386 ? 23.592 -3.989 -23.042 1.00 94.62 386 LEU A CA 1
ATOM 3162 C C . LEU A 1 386 ? 25.004 -3.562 -22.611 1.00 94.62 386 LEU A C 1
ATOM 3164 O O . LEU A 1 386 ? 25.602 -2.698 -23.255 1.00 94.62 386 LEU A O 1
ATOM 3168 N N . ILE A 1 387 ? 25.563 -4.220 -21.588 1.00 92.69 387 ILE A N 1
ATOM 3169 C CA . ILE A 1 387 ? 26.934 -3.977 -21.107 1.00 92.69 387 ILE A CA 1
ATOM 3170 C C . ILE A 1 387 ? 27.960 -4.366 -22.183 1.00 92.69 387 ILE A C 1
ATOM 3172 O O . ILE A 1 387 ? 28.812 -3.556 -22.543 1.00 92.69 387 ILE A O 1
ATOM 3176 N N . ARG A 1 388 ? 27.855 -5.574 -22.763 1.00 92.62 388 ARG A N 1
ATOM 3177 C CA . ARG A 1 388 ? 28.763 -6.056 -23.829 1.00 92.62 388 ARG A CA 1
ATOM 3178 C C . ARG A 1 388 ? 28.782 -5.139 -25.055 1.00 92.62 388 ARG A C 1
ATOM 3180 O O . ARG A 1 388 ? 29.838 -4.935 -25.643 1.00 92.62 388 ARG A O 1
ATOM 3187 N N . LYS A 1 389 ? 27.637 -4.551 -25.419 1.00 94.00 389 LYS A N 1
ATOM 3188 C CA . LYS A 1 389 ? 27.519 -3.572 -26.516 1.00 94.00 389 LYS A CA 1
ATOM 3189 C C . LYS A 1 389 ? 27.890 -2.136 -26.112 1.00 94.00 389 LYS A C 1
ATOM 3191 O O . LYS A 1 389 ? 27.677 -1.229 -26.908 1.00 94.00 389 LYS A O 1
ATOM 3196 N N . LYS A 1 390 ? 28.414 -1.918 -24.896 1.00 93.75 390 LYS A N 1
ATOM 3197 C CA . LYS A 1 390 ? 28.760 -0.604 -24.318 1.00 93.75 390 LYS A CA 1
ATOM 3198 C C . LYS A 1 390 ? 27.598 0.411 -24.321 1.00 93.75 390 LYS A C 1
ATOM 3200 O O . LYS A 1 390 ? 27.835 1.612 -24.300 1.00 93.75 390 LYS A O 1
ATOM 3205 N N . ARG A 1 391 ? 26.343 -0.066 -24.329 1.00 94.50 391 ARG A N 1
ATOM 3206 C CA . ARG A 1 391 ? 25.125 0.775 -24.333 1.00 94.50 391 ARG A CA 1
ATOM 3207 C C . ARG A 1 391 ? 24.715 1.237 -22.933 1.00 94.50 391 ARG A C 1
ATOM 3209 O O . ARG A 1 391 ? 24.062 2.262 -22.811 1.00 94.50 391 ARG A O 1
ATOM 3216 N N . VAL A 1 392 ? 25.098 0.494 -21.890 1.00 94.81 392 VAL A N 1
ATOM 3217 C CA . VAL A 1 392 ? 24.859 0.850 -20.480 1.00 94.81 392 VAL A CA 1
ATOM 3218 C C . VAL A 1 392 ? 26.093 0.480 -19.645 1.00 94.81 392 VAL A C 1
ATOM 3220 O O . VAL A 1 392 ? 26.532 -0.671 -19.725 1.00 94.81 392 VAL A O 1
ATOM 3223 N N . PRO A 1 393 ? 26.659 1.395 -18.832 1.00 91.38 393 PRO A N 1
ATOM 3224 C CA . PRO A 1 393 ? 27.737 1.067 -17.901 1.00 91.38 393 PRO A CA 1
ATOM 3225 C C . PRO A 1 393 ? 27.274 0.103 -16.801 1.00 91.38 393 PRO A C 1
ATOM 3227 O O . PRO A 1 393 ? 26.196 0.271 -16.227 1.00 91.38 393 PRO A O 1
ATOM 3230 N N . LEU A 1 394 ? 28.116 -0.868 -16.432 1.00 89.69 394 LEU A N 1
ATOM 3231 C CA . LEU A 1 394 ? 27.829 -1.794 -15.328 1.00 89.69 394 LEU A CA 1
ATOM 3232 C C . LEU A 1 394 ? 27.582 -1.034 -14.012 1.00 89.69 394 LEU A C 1
ATOM 3234 O O . LEU A 1 394 ? 26.628 -1.327 -13.296 1.00 89.69 394 LEU A O 1
ATOM 3238 N N . GLN A 1 395 ? 28.388 -0.007 -13.737 1.00 89.81 395 GLN A N 1
ATOM 3239 C CA . GLN A 1 395 ? 28.301 0.842 -12.548 1.00 89.81 395 GLN A CA 1
ATOM 3240 C C . GLN A 1 395 ? 26.929 1.518 -12.404 1.00 89.81 395 GLN A C 1
ATOM 3242 O O . GLN A 1 395 ? 26.471 1.738 -11.287 1.00 89.81 395 GLN A O 1
ATOM 3247 N N . THR A 1 396 ? 26.249 1.823 -13.513 1.00 90.12 396 THR A N 1
ATOM 3248 C CA . THR A 1 396 ? 24.898 2.397 -13.492 1.00 90.12 396 THR A CA 1
ATOM 3249 C C . THR A 1 396 ? 23.865 1.381 -13.005 1.00 90.12 396 THR A C 1
ATOM 3251 O O . THR A 1 396 ? 23.020 1.719 -12.181 1.00 90.12 396 THR A O 1
ATOM 3254 N N . LEU A 1 397 ? 23.968 0.120 -13.437 1.00 89.44 397 LEU A N 1
ATOM 3255 C CA . LEU A 1 397 ? 23.073 -0.950 -12.988 1.00 89.44 397 LEU A CA 1
ATOM 3256 C C . LEU A 1 397 ? 23.378 -1.398 -11.549 1.00 89.44 397 LEU A C 1
ATOM 3258 O O . LEU A 1 397 ? 22.453 -1.708 -10.803 1.00 89.44 397 LEU A O 1
ATOM 3262 N N . LEU A 1 398 ? 24.647 -1.383 -11.124 1.00 88.00 398 LEU A N 1
ATOM 3263 C CA . LEU A 1 398 ? 25.040 -1.730 -9.749 1.00 88.00 398 LEU A CA 1
ATOM 3264 C C . LEU A 1 398 ? 24.533 -0.731 -8.693 1.00 88.00 398 LEU A C 1
ATOM 3266 O O . LEU A 1 398 ? 24.341 -1.121 -7.545 1.00 88.00 398 LEU A O 1
ATOM 3270 N N . LYS A 1 399 ? 24.230 0.522 -9.071 1.00 88.50 399 LYS A N 1
ATOM 3271 C CA . LYS A 1 399 ? 23.545 1.494 -8.190 1.00 88.50 399 LYS A CA 1
ATOM 3272 C C . LYS A 1 399 ? 22.120 1.071 -7.808 1.00 88.50 399 LYS A C 1
ATOM 3274 O O . LYS A 1 399 ? 21.558 1.636 -6.875 1.00 88.50 399 LYS A O 1
ATOM 3279 N N . ILE A 1 400 ? 21.518 0.109 -8.513 1.00 86.81 400 ILE A N 1
ATOM 3280 C CA . ILE A 1 400 ? 20.190 -0.426 -8.196 1.00 86.81 400 ILE A CA 1
ATOM 3281 C C . ILE A 1 400 ? 20.379 -1.627 -7.257 1.00 86.81 400 ILE A C 1
ATOM 3283 O O . ILE A 1 400 ? 20.900 -2.652 -7.708 1.00 86.81 400 ILE A O 1
ATOM 3287 N N . PRO A 1 401 ? 19.925 -1.575 -5.985 1.00 82.00 401 PRO A N 1
ATOM 3288 C CA . PRO A 1 401 ? 20.252 -2.600 -4.989 1.00 82.00 401 PRO A CA 1
ATOM 3289 C C . PRO A 1 401 ? 19.897 -4.029 -5.412 1.00 82.00 401 PRO A C 1
ATOM 3291 O O . PRO A 1 401 ? 20.666 -4.950 -5.160 1.00 82.00 401 PRO A O 1
ATOM 3294 N N . ARG A 1 402 ? 18.782 -4.228 -6.132 1.00 81.19 402 ARG A N 1
ATOM 3295 C CA . ARG A 1 402 ? 18.396 -5.557 -6.638 1.00 81.19 402 ARG A CA 1
ATOM 3296 C C . ARG A 1 402 ? 19.394 -6.105 -7.670 1.00 81.19 402 ARG A C 1
ATOM 3298 O O . ARG A 1 402 ? 19.694 -7.291 -7.644 1.00 81.19 402 ARG A O 1
ATOM 3305 N N . CYS A 1 403 ? 19.970 -5.250 -8.520 1.00 82.88 403 CYS A N 1
ATOM 3306 C CA . CYS A 1 403 ? 21.038 -5.641 -9.443 1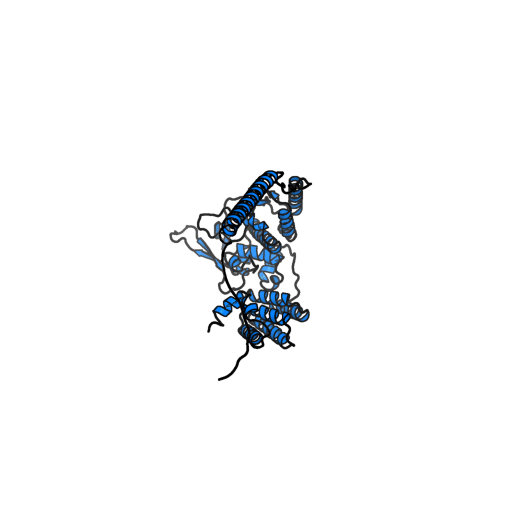.00 82.88 40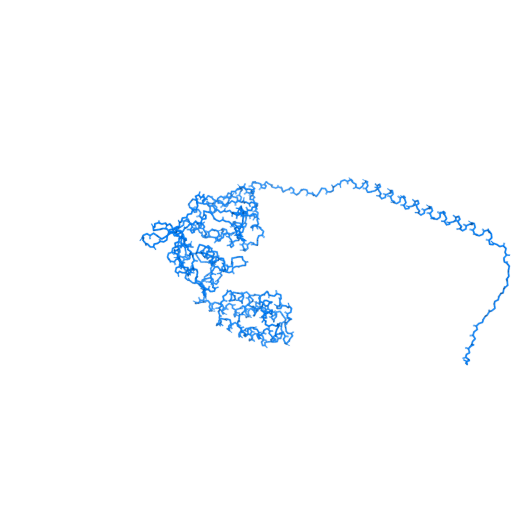3 CYS A CA 1
ATOM 3307 C C . CYS A 1 403 ? 22.367 -5.915 -8.714 1.00 82.88 403 CYS A C 1
ATOM 3309 O O . CYS A 1 403 ? 23.017 -6.907 -9.033 1.00 82.88 403 CYS A O 1
ATOM 3311 N N . GLY A 1 404 ? 22.737 -5.102 -7.716 1.00 76.94 404 GLY A N 1
ATOM 3312 C CA . GLY A 1 404 ? 23.939 -5.325 -6.894 1.00 76.94 404 GLY A CA 1
ATOM 3313 C C . GLY A 1 404 ? 23.883 -6.613 -6.055 1.00 76.94 404 GLY A C 1
ATOM 3314 O O . GLY A 1 404 ? 24.838 -7.382 -6.008 1.00 76.94 404 GLY A O 1
ATOM 3315 N N . LEU A 1 405 ? 22.727 -6.924 -5.462 1.00 72.69 405 LEU A N 1
ATOM 3316 C CA . LEU A 1 405 ? 22.518 -8.184 -4.736 1.00 72.69 405 LEU A CA 1
ATOM 3317 C C . LEU A 1 405 ? 22.538 -9.408 -5.668 1.00 72.69 405 LEU A C 1
ATOM 3319 O O . LEU A 1 405 ? 22.996 -10.478 -5.271 1.00 72.69 405 LEU A O 1
ATOM 3323 N N . MET A 1 406 ? 22.083 -9.262 -6.919 1.00 68.56 406 MET A N 1
ATOM 3324 C CA . MET A 1 406 ? 22.238 -10.309 -7.935 1.00 68.56 406 MET A CA 1
ATOM 3325 C C . MET A 1 406 ? 23.694 -10.461 -8.399 1.00 68.56 406 MET A C 1
ATOM 3327 O O . MET A 1 406 ? 24.098 -11.583 -8.706 1.00 68.56 406 MET A O 1
ATOM 3331 N N . SER A 1 407 ? 24.500 -9.390 -8.459 1.00 62.75 407 SER A N 1
ATOM 3332 C CA . SER A 1 407 ? 25.875 -9.479 -8.972 1.00 62.75 407 SER A CA 1
ATOM 3333 C C . SER A 1 407 ? 26.814 -10.254 -8.056 1.00 62.75 407 SER A C 1
ATOM 3335 O O . SER A 1 407 ? 27.518 -11.127 -8.558 1.00 62.75 407 SER A O 1
ATOM 3337 N N . LEU A 1 408 ? 26.698 -10.060 -6.737 1.00 57.22 408 LEU A N 1
ATOM 3338 C CA . LEU A 1 408 ? 27.394 -10.844 -5.698 1.00 57.22 408 LEU A CA 1
ATOM 3339 C C . LEU A 1 408 ? 27.072 -12.358 -5.741 1.00 57.22 408 LEU A C 1
ATOM 3341 O O . LEU A 1 408 ? 27.662 -13.157 -5.024 1.00 57.22 408 LEU A O 1
ATOM 3345 N N . ARG A 1 409 ? 26.094 -12.775 -6.560 1.00 51.66 409 ARG A N 1
ATOM 3346 C CA . ARG A 1 409 ? 25.728 -14.184 -6.793 1.00 51.66 409 ARG A CA 1
ATOM 3347 C C . ARG A 1 409 ? 25.956 -14.664 -8.234 1.00 51.66 409 ARG A C 1
ATOM 3349 O O . ARG A 1 409 ? 25.853 -15.861 -8.478 1.00 51.66 409 ARG A O 1
ATOM 3356 N N . SER A 1 410 ? 26.211 -13.756 -9.187 1.00 52.16 410 SER A N 1
ATOM 3357 C CA . SER A 1 410 ? 26.068 -14.033 -10.638 1.00 52.16 410 SER A CA 1
ATOM 3358 C C . SER A 1 410 ? 27.131 -13.398 -11.552 1.00 52.16 410 SER A C 1
ATOM 3360 O O . SER A 1 410 ? 27.045 -13.555 -12.776 1.00 52.16 410 SER A O 1
ATOM 3362 N N . PHE A 1 411 ? 28.073 -12.636 -10.987 1.00 45.22 411 PHE A N 1
ATOM 3363 C CA . PHE A 1 411 ? 29.188 -11.994 -11.700 1.00 45.22 411 PHE A CA 1
ATOM 3364 C C . PHE A 1 411 ? 30.546 -12.139 -10.974 1.00 45.22 411 PHE A C 1
ATOM 3366 O O . PHE A 1 411 ? 31.543 -11.620 -11.464 1.00 45.22 411 PHE A O 1
ATOM 3373 N N . GLU A 1 412 ? 30.591 -12.863 -9.850 1.00 39.94 412 GLU A N 1
ATOM 3374 C CA . GLU A 1 412 ? 31.812 -13.218 -9.095 1.00 39.94 412 GLU A CA 1
ATOM 3375 C C . GLU A 1 412 ? 32.159 -14.721 -9.237 1.00 39.94 412 GLU A C 1
ATOM 3377 O O . GLU A 1 412 ? 32.804 -15.320 -8.378 1.00 39.94 412 GLU A O 1
ATOM 3382 N N . LYS A 1 413 ? 31.695 -15.334 -10.334 1.00 36.53 413 LYS A N 1
ATOM 3383 C CA . LYS A 1 413 ? 32.037 -16.672 -10.839 1.00 36.53 413 LYS A CA 1
ATOM 3384 C C . LYS A 1 413 ? 32.111 -16.623 -12.363 1.00 36.53 413 LYS A C 1
ATOM 3386 O O . LYS A 1 413 ? 31.243 -15.927 -12.944 1.00 36.53 413 LYS A O 1
#

Radius of gyration: 36.99 Å; chains: 1; bounding box: 117×80×64 Å

pLDDT: mean 77.44, std 19.29, range [26.23, 98.0]

Sequence (413 aa):
MNKFVGSGNSSIVNSNSFSLISTNLLAQRTFSQFSSYLVMVLVLIVNLLCVDASWGQDRKRPFYEYPGDYRKEVNQLKDEFKLQFGYELIDLELGWKLEEIKELTLAFSKLPETFLNIPGLKGFYHLSKLRSGPKGMPVDNIPAATFPSFQTVYRNSNLSYQVEVDNQEPRIEFFNSFFYERSEKLQNIVQHEMGHVFDIFHGYLSFSKEWLEISNFSLIHLPALDGRPGDDYLFAALNQPDVANYAPVSTRQLSTYSRQNPQEDFANSVSAYINYPYFRYSHPKRYQYLKNKVFGGREYYPGTAKNYKDKVIVDFDEALNSRNWNNVVKISQEVGRGYFPEIESQLIERLKANLKNSPDSIRDEKLGSATCYFLSPKALDLRRNLIRKKRVPLQTLLKIPRCGLMSLRSFEK

Secondary structure (DSSP, 8-state):
-----------------HHHHHHHHHHHHHHHHHHHHHHHHHHHHHHHHHHHTT-S----------SS-HHHHHHHHHHHHHHHHS-EEEESSSPPPHHHHHHHHHHHHTS-GGGSS-TT--EEEEESS----STTS---S-SEEEESPEEEEEE-TTS-EEEEE-S---EEEEETTGGGS-HHHHHHHHHHHHHHHHHHHTT-GGGSHHHHHHHTEEEEEEEPTT--TTPPEEEEEEE-TT----S---SSS-TTTTTS-HHHHHHHHHHHHHH-TTHHHHSHHHHHHHHHHTSTT--SS---SSSHHHHHHHHHHHHHHTT-HHHHHHHHHHHTTS--HHHHHHHHHHHHHHTTSS--HHHHHHHHHHGGG--SHHHHHHHHHHHHTTSS-HHHHHTSHHHHHHHHHHT--